Protein AF-A0A1Q7RLU7-F1 (afdb_monomer_lite)

Secondary structure (DSSP, 8-state):
--------------------------PPPPPPPPPPPPEEEEEEEEEEE-PPP--TTSPPPBBPSSSTT-B--EESS--EEEEEEEEETTEEEEEEEESSS---HHHHHHHHHHHHHH-TT---SEEEEEE---TTSB-SSSSSSPTT----HHHHHHHHHHHHHHHHHHHHT-EEEEEEEEEEE-GGG-EE-SSS-----EEEEEEEEETTSSSEEEEEEEE---S-TT-TT--EE---HHHHHHHHHHHHH-SEEEEEE---TTTEESTT---B-TTT-SBPPSSSHHHHHHHHHHHHHHHHHHHHEETTEET-SS--EEESEEEEEEEEEEEEE----HHHHHHHHTT-S--S-B-TTSPEEEEEEEEEEEETT-S-BGGGTT-----------------------------PPP--------------PPPPP----------------

pLDDT: mean 75.71, std 27.63, range [22.94, 98.94]

Foldseek 3Di:
DAQALDQDDDDPDPDDDDDDDDDDDDDPDDPDPDDDDKAFKKKAKFKDWLDDADDPPDDFFFFADPAADQTAPEAPDTWIFIWMWMATDLAIEIETETLHLDDAVVLVVVLVVLLCVVPVVQDHPYYHYHYLNARQATDPFLRRYDPPDDRDVVSSVSRSNRNSVRSNNGRVRMAQKKKWKAKDFQPLQKDQPDPPDDAPRIWMKIWIAHLVNPATQEIEIEHAEHLQQQDDPDNHRDSFLLVLLQVLCCVLGNHGYHYHHHNVPNNIYSVVRWDAQPVPRHTDDTNDSSSSNRSSNVSNVVVVCLQQDPPVDGPPHLRQDIARMWHKDKDKDKDWADPPDPVVVVCVVSVSGDDPDADPNRTGIGMHMHIWTDGPPDPDTSSCSPPPDDDDDDDDDDDDDDDDDDDDDDDDDDDDDDDDDDDDDDDDDDDDDDDDDDDDDDDDDDDDDDDDD

Radius of gyration: 28.9 Å; chains: 1; bounding box: 90×102×71 Å

Structure (mmCIF, N/CA/C/O backbone):
data_AF-A0A1Q7RLU7-F1
#
_entry.id   AF-A0A1Q7RLU7-F1
#
loop_
_atom_site.group_PDB
_atom_site.id
_atom_site.type_symbol
_atom_site.label_atom_id
_atom_site.label_alt_id
_atom_site.label_comp_id
_atom_site.label_asym_id
_atom_site.label_entity_id
_atom_site.label_seq_id
_atom_site.pdbx_PDB_ins_code
_atom_site.Cartn_x
_atom_site.Cartn_y
_atom_site.Cartn_z
_atom_site.occupancy
_atom_site.B_iso_or_equiv
_atom_site.auth_seq_id
_atom_site.auth_comp_id
_atom_site.auth_asym_id
_atom_site.auth_atom_id
_atom_site.pdbx_PDB_model_num
ATOM 1 N N . MET A 1 1 ? -2.511 9.137 -14.253 1.00 26.03 1 MET A N 1
ATOM 2 C CA . MET A 1 1 ? -3.706 8.752 -13.481 1.00 26.03 1 MET A CA 1
ATOM 3 C C . MET A 1 1 ? -3.196 8.176 -12.190 1.00 26.03 1 MET A C 1
ATOM 5 O O . MET A 1 1 ? -2.798 7.025 -12.167 1.00 26.03 1 MET A O 1
ATOM 9 N N . VAL A 1 2 ? -3.060 9.028 -11.181 1.00 25.88 2 VAL A N 1
ATOM 10 C CA . VAL A 1 2 ? -2.756 8.579 -9.823 1.00 25.88 2 VAL A CA 1
ATOM 11 C C . VAL A 1 2 ? -4.116 8.410 -9.171 1.00 25.88 2 VAL A C 1
ATOM 13 O O . VAL A 1 2 ? -4.931 9.335 -9.225 1.00 25.88 2 VAL A O 1
ATOM 16 N N . ASN A 1 3 ? -4.390 7.209 -8.673 1.00 27.64 3 ASN A N 1
ATOM 17 C CA . ASN A 1 3 ? -5.595 6.909 -7.919 1.00 27.64 3 ASN A CA 1
ATOM 18 C C . ASN A 1 3 ? -5.531 7.775 -6.653 1.00 27.64 3 ASN A C 1
ATOM 20 O O . ASN A 1 3 ? -4.780 7.483 -5.729 1.00 27.64 3 ASN A O 1
ATOM 24 N N . ARG A 1 4 ? -6.197 8.931 -6.677 1.00 29.19 4 ARG A N 1
ATOM 25 C CA . ARG A 1 4 ? -6.187 9.885 -5.570 1.00 29.19 4 ARG A CA 1
ATOM 26 C C . ARG A 1 4 ? -7.112 9.344 -4.484 1.00 29.19 4 ARG A C 1
ATOM 28 O O . ARG A 1 4 ? -8.305 9.635 -4.496 1.00 29.19 4 ARG A O 1
ATOM 35 N N . CYS A 1 5 ? -6.557 8.598 -3.534 1.00 28.41 5 CYS A N 1
ATOM 36 C CA . CYS A 1 5 ? -7.141 8.490 -2.200 1.00 28.41 5 CYS A CA 1
ATOM 37 C C . CYS A 1 5 ? -6.904 9.860 -1.521 1.00 28.41 5 CYS A C 1
ATOM 39 O O . CYS A 1 5 ? -5.956 10.052 -0.776 1.00 28.41 5 CYS A O 1
ATOM 41 N N . LEU A 1 6 ? -7.699 10.873 -1.901 1.00 30.97 6 LEU A N 1
ATOM 42 C CA . LEU A 1 6 ? -7.615 12.224 -1.343 1.00 30.97 6 LEU A CA 1
ATOM 43 C C . LEU A 1 6 ? -8.199 12.188 0.082 1.00 30.97 6 LEU A C 1
ATOM 45 O O . LEU A 1 6 ? -9.418 12.230 0.249 1.00 30.97 6 LEU A O 1
ATOM 49 N N . PHE A 1 7 ? -7.353 12.154 1.111 1.00 30.48 7 PHE A N 1
ATOM 50 C CA . PHE A 1 7 ? -7.728 12.671 2.431 1.00 30.48 7 PHE A CA 1
ATOM 51 C C . PHE A 1 7 ? -7.701 14.204 2.339 1.00 30.48 7 PHE A C 1
ATOM 53 O O . PHE A 1 7 ? -6.728 14.850 2.699 1.00 30.48 7 PHE A O 1
ATOM 60 N N . ALA A 1 8 ? -8.741 14.798 1.745 1.00 26.95 8 ALA A N 1
ATOM 61 C CA . ALA A 1 8 ? -8.844 16.248 1.612 1.00 26.95 8 ALA A CA 1
ATOM 62 C C . ALA A 1 8 ? -9.981 16.816 2.454 1.00 26.95 8 ALA A C 1
ATOM 64 O O . ALA A 1 8 ? -11.153 16.460 2.311 1.00 26.95 8 ALA A O 1
ATOM 65 N N . LEU A 1 9 ? -9.589 17.773 3.285 1.00 27.28 9 LEU A N 1
ATOM 66 C CA . LEU A 1 9 ? -10.425 18.675 4.049 1.00 27.28 9 LEU A CA 1
ATOM 67 C C . LEU A 1 9 ? -11.386 19.480 3.161 1.00 27.28 9 LEU A C 1
ATOM 69 O O . LEU A 1 9 ? -10.968 20.312 2.360 1.00 27.28 9 LEU A O 1
ATOM 73 N N . ALA A 1 10 ? -12.691 19.356 3.404 1.00 22.94 10 ALA A N 1
ATOM 74 C CA . ALA A 1 10 ? -13.658 20.364 2.973 1.00 22.94 10 ALA A CA 1
ATOM 75 C C . ALA A 1 10 ? -13.816 21.422 4.078 1.00 22.94 10 ALA A C 1
ATOM 77 O O . ALA A 1 10 ? -14.419 21.174 5.128 1.00 22.94 10 ALA A O 1
ATOM 78 N N . LEU A 1 11 ? -13.214 22.599 3.901 1.00 23.86 11 LEU A N 1
ATOM 79 C CA . LEU A 1 11 ? -13.501 23.787 4.709 1.00 23.86 11 LEU A CA 1
ATOM 80 C C . LEU A 1 11 ? -14.835 24.381 4.237 1.00 23.86 11 LEU A C 1
ATOM 82 O O . LEU A 1 11 ? -14.884 25.074 3.226 1.00 23.86 11 LEU A O 1
ATOM 86 N N . CYS A 1 12 ? -15.923 24.143 4.967 1.00 25.19 12 CYS A N 1
ATOM 87 C CA . CYS A 1 12 ? -17.091 25.020 4.888 1.00 25.19 12 CYS A CA 1
ATOM 88 C C . CYS A 1 12 ? -16.989 26.044 6.018 1.00 25.19 12 CYS A C 1
ATOM 90 O O . CYS A 1 12 ? -17.570 25.873 7.085 1.00 25.19 12 CYS A O 1
ATOM 92 N N . GLY A 1 13 ? -16.203 27.094 5.779 1.00 24.66 13 GLY A N 1
ATOM 93 C CA . GLY A 1 13 ? -16.241 28.304 6.587 1.00 24.66 13 GLY A CA 1
ATOM 94 C C . GLY A 1 13 ? -17.440 29.151 6.175 1.00 24.66 13 GLY A C 1
ATOM 95 O O . GLY A 1 13 ? -17.555 29.574 5.027 1.00 24.66 13 GLY A O 1
ATOM 96 N N . SER A 1 14 ? -18.343 29.402 7.114 1.00 31.02 14 SER A N 1
ATOM 97 C CA . SER A 1 14 ? -19.383 30.415 6.992 1.00 31.02 14 SER A CA 1
ATOM 98 C C . SER A 1 14 ? -18.755 31.807 7.113 1.00 31.02 14 SER A C 1
ATOM 100 O O . SER A 1 14 ? -18.633 32.337 8.214 1.00 31.02 14 SER A O 1
ATOM 102 N N . ALA A 1 15 ? -18.361 32.404 5.990 1.00 29.69 15 ALA A N 1
ATOM 103 C CA . ALA A 1 15 ? -18.082 33.835 5.899 1.00 29.69 15 ALA A CA 1
ATOM 104 C C . ALA A 1 15 ? -18.671 34.374 4.590 1.00 29.69 15 ALA A C 1
ATOM 106 O O . ALA A 1 15 ? -18.337 33.926 3.495 1.00 29.69 15 ALA A O 1
ATOM 107 N N . GLY A 1 16 ? -19.650 35.265 4.741 1.00 28.12 16 GLY A N 1
ATOM 108 C CA . GLY A 1 16 ? -20.553 35.691 3.685 1.00 28.12 16 GLY A CA 1
ATOM 109 C C . GLY A 1 16 ? -19.915 36.568 2.612 1.00 28.12 16 GLY A C 1
ATOM 110 O O . GLY A 1 16 ? -19.108 37.448 2.892 1.00 28.12 16 GLY A O 1
ATOM 111 N N . PHE A 1 17 ? -20.409 36.389 1.390 1.00 26.59 17 PHE A N 1
ATOM 112 C CA . PHE A 1 17 ? -20.483 37.455 0.403 1.00 26.59 17 PHE A CA 1
ATOM 113 C C . PHE A 1 17 ? -21.943 37.881 0.273 1.00 26.59 17 PHE A C 1
ATOM 115 O O . PHE A 1 17 ? -22.817 37.093 -0.086 1.00 26.59 17 PHE A O 1
ATOM 122 N N . ALA A 1 18 ? -22.199 39.141 0.615 1.00 29.23 18 ALA A N 1
ATOM 123 C CA . ALA A 1 18 ? -23.466 39.805 0.379 1.00 29.23 18 ALA A CA 1
ATOM 124 C C . ALA A 1 18 ? -23.659 40.021 -1.127 1.00 29.23 18 ALA A C 1
ATOM 126 O O . ALA A 1 18 ? -22.864 40.711 -1.763 1.00 29.23 18 ALA A O 1
ATOM 127 N N . VAL A 1 19 ? -24.749 39.487 -1.679 1.00 32.19 19 VAL A N 1
ATOM 128 C CA . VAL A 1 19 ? -25.314 39.939 -2.952 1.00 32.19 19 VAL A CA 1
ATOM 129 C C . VAL A 1 19 ? -26.815 40.152 -2.759 1.00 32.19 19 VAL A C 1
ATOM 131 O O . VAL A 1 19 ? -27.513 39.286 -2.244 1.00 32.19 19 VAL A O 1
ATOM 134 N N . GLY A 1 20 ? -27.245 41.361 -3.129 1.00 26.28 20 GLY A N 1
ATOM 135 C CA . GLY A 1 20 ? -28.596 41.854 -3.418 1.00 26.28 20 GLY A CA 1
ATOM 136 C C . GLY A 1 20 ? -29.826 41.060 -2.965 1.00 26.28 20 GLY A C 1
ATOM 137 O O . GLY A 1 20 ? -30.112 39.974 -3.453 1.00 26.28 20 GLY A O 1
ATOM 138 N N . ARG A 1 21 ? -30.644 41.721 -2.136 1.00 29.89 21 ARG A N 1
ATOM 139 C CA . ARG A 1 21 ? -32.066 41.421 -1.897 1.00 29.89 21 ARG A CA 1
ATOM 140 C C . ARG A 1 21 ? -32.841 41.174 -3.201 1.00 29.89 21 ARG A C 1
ATOM 142 O O . ARG A 1 21 ? -32.763 42.004 -4.100 1.00 29.89 21 ARG A O 1
ATOM 149 N N . CYS A 1 22 ? -33.716 40.162 -3.194 1.00 27.69 22 CYS A N 1
ATOM 150 C CA . CYS A 1 22 ? -35.162 40.330 -3.410 1.00 27.69 22 CYS A CA 1
ATOM 151 C C . CYS A 1 22 ? -35.961 39.050 -3.068 1.00 27.69 22 CYS A C 1
ATOM 153 O O . CYS A 1 22 ? -35.526 37.948 -3.373 1.00 27.69 22 CYS A O 1
ATOM 155 N N . ALA A 1 23 ? -37.156 39.269 -2.498 1.00 30.67 23 ALA A N 1
ATOM 156 C CA . ALA A 1 23 ? -38.326 38.378 -2.378 1.00 30.67 23 ALA A CA 1
ATOM 157 C C . ALA A 1 23 ? -38.401 37.297 -1.260 1.00 30.67 23 ALA A C 1
ATOM 159 O O . ALA A 1 23 ? -38.054 36.137 -1.431 1.00 30.67 23 ALA A O 1
ATOM 160 N N . THR A 1 24 ? -38.967 37.734 -0.123 1.00 35.41 24 THR A N 1
ATOM 161 C CA . THR A 1 24 ? -40.119 37.164 0.628 1.00 35.41 24 THR A CA 1
ATOM 162 C C . THR A 1 24 ? -40.255 35.651 0.897 1.00 35.41 24 THR A C 1
ATOM 164 O O . THR A 1 24 ? -40.671 34.898 0.022 1.00 35.41 24 THR A O 1
ATOM 167 N N . GLY A 1 25 ? -40.159 35.289 2.190 1.00 32.94 25 GLY A N 1
ATOM 168 C CA . GLY A 1 25 ? -40.966 34.241 2.844 1.00 32.94 25 GLY A CA 1
ATOM 169 C C . GLY A 1 25 ? -40.192 33.332 3.818 1.00 32.94 25 GLY A C 1
ATOM 170 O O . GLY A 1 25 ? -39.378 32.541 3.352 1.00 32.94 25 GLY A O 1
ATOM 171 N N . PRO A 1 26 ? -40.434 33.368 5.148 1.00 37.19 26 PRO A N 1
ATOM 172 C CA . PRO A 1 26 ? -39.899 32.365 6.061 1.00 37.19 26 PRO A CA 1
ATOM 173 C C . PRO A 1 26 ? -40.880 31.187 6.153 1.00 37.19 26 PRO A C 1
ATOM 175 O O . PRO A 1 26 ? -41.921 31.280 6.800 1.00 37.19 26 PRO A O 1
ATOM 178 N N . GLY A 1 27 ? -40.556 30.074 5.497 1.00 34.50 27 GLY A N 1
ATOM 179 C CA . GLY A 1 27 ? -41.112 28.768 5.856 1.00 34.50 27 GLY A CA 1
ATOM 180 C C . GLY A 1 27 ? -40.283 28.168 6.999 1.00 34.50 27 GLY A C 1
ATOM 181 O O . GLY A 1 27 ? -39.062 28.351 6.994 1.00 34.50 27 GLY A O 1
ATOM 182 N N . PRO A 1 28 ? -40.886 27.487 7.989 1.00 44.06 28 PRO A N 1
ATOM 183 C CA . PRO A 1 28 ? -40.129 26.848 9.057 1.00 44.06 28 PRO A CA 1
ATOM 184 C C . PRO A 1 28 ? -39.197 25.807 8.435 1.00 44.06 28 PRO A C 1
ATOM 186 O O . PRO A 1 28 ? -39.640 24.897 7.734 1.00 44.06 28 PRO A O 1
ATOM 189 N N . GLY A 1 29 ? -37.895 25.999 8.653 1.00 37.78 29 GLY A N 1
ATOM 190 C CA . GLY A 1 29 ? -36.859 25.096 8.180 1.00 37.78 29 GLY A CA 1
ATOM 191 C C . GLY A 1 29 ? -37.154 23.687 8.668 1.00 37.78 29 GLY A C 1
ATOM 192 O O . GLY A 1 29 ? -37.273 23.453 9.871 1.00 37.78 29 GLY A O 1
ATOM 193 N N . ALA A 1 30 ? -37.286 22.758 7.723 1.00 36.62 30 ALA A N 1
ATOM 194 C CA . ALA A 1 30 ? -37.231 21.345 8.037 1.00 36.62 30 ALA A CA 1
ATOM 195 C C . ALA A 1 30 ? -35.970 21.098 8.889 1.00 36.62 30 ALA A C 1
ATOM 197 O O . ALA A 1 30 ? -34.905 21.629 8.545 1.00 36.62 30 ALA A O 1
ATOM 198 N N . PRO A 1 31 ? -36.064 20.356 10.005 1.00 37.38 31 PRO A N 1
ATOM 199 C CA . PRO A 1 31 ? -34.884 20.025 10.784 1.00 37.38 31 PRO A CA 1
ATOM 200 C C . PRO A 1 31 ? -33.879 19.333 9.862 1.00 37.38 31 PRO A C 1
ATOM 202 O O . PRO A 1 31 ? -34.247 18.449 9.084 1.00 37.38 31 PRO A O 1
ATOM 205 N N . ALA A 1 32 ? -32.616 19.763 9.928 1.00 39.00 32 ALA A N 1
ATOM 206 C CA . ALA A 1 32 ? -31.524 19.040 9.292 1.00 39.00 32 ALA A CA 1
ATOM 207 C C . ALA A 1 32 ? -31.625 17.559 9.702 1.00 39.00 32 ALA A C 1
ATOM 209 O O . ALA A 1 32 ? -31.938 17.291 10.868 1.00 39.00 32 ALA A O 1
ATOM 210 N N . PRO A 1 33 ? -31.417 16.601 8.781 1.00 43.12 33 PRO A N 1
ATOM 211 C CA . PRO A 1 33 ? -31.525 15.190 9.119 1.00 43.12 33 PRO A CA 1
ATOM 212 C C . PRO A 1 33 ? -30.632 14.902 10.327 1.00 43.12 33 PRO A C 1
ATOM 214 O O . PRO A 1 33 ? -29.456 15.276 10.336 1.00 43.12 33 PRO A O 1
ATOM 217 N N . ALA A 1 34 ? -31.215 14.296 11.365 1.00 52.78 34 ALA A N 1
ATOM 218 C CA . ALA A 1 34 ? -30.478 13.894 12.552 1.00 52.78 34 ALA A CA 1
ATOM 219 C C . ALA A 1 34 ? -29.293 13.023 12.109 1.00 52.78 34 ALA A C 1
ATOM 221 O O . ALA A 1 34 ? -29.476 12.051 11.375 1.00 52.78 34 ALA A O 1
ATOM 222 N N . GLY A 1 35 ? -28.076 13.422 12.489 1.00 62.75 35 GLY A N 1
ATOM 223 C CA . GLY A 1 35 ? -26.865 12.686 12.134 1.00 62.75 35 GLY A CA 1
ATOM 224 C C . GLY A 1 35 ? -26.925 11.240 12.630 1.00 62.75 35 GLY A C 1
ATOM 225 O O . GLY A 1 35 ? -27.610 10.943 13.609 1.00 62.75 35 GLY A O 1
ATOM 226 N N . VAL A 1 36 ? -26.204 10.342 11.953 1.00 69.88 36 VAL A N 1
ATOM 227 C CA . VAL A 1 36 ? -26.074 8.937 12.371 1.00 69.88 36 VAL A CA 1
ATOM 228 C C . VAL A 1 36 ? -25.611 8.897 13.835 1.00 69.88 36 VAL A C 1
ATOM 230 O O . VAL A 1 36 ? -24.627 9.564 14.162 1.00 69.88 36 VAL A O 1
ATOM 233 N N . PRO A 1 37 ? -26.300 8.168 14.732 1.00 79.31 37 PRO A N 1
ATOM 234 C CA . PRO A 1 37 ? -25.895 8.101 16.126 1.00 79.31 37 PRO A CA 1
ATOM 235 C C . PRO A 1 37 ? -24.539 7.385 16.249 1.00 79.31 37 PRO A C 1
ATOM 237 O O . PRO A 1 37 ? -24.305 6.402 15.539 1.00 79.31 37 PRO A O 1
ATOM 240 N N . PRO A 1 38 ? -23.646 7.842 17.141 1.00 84.38 38 PRO A N 1
ATOM 241 C CA . PRO A 1 38 ? -22.407 7.138 17.433 1.00 84.38 38 PRO A CA 1
ATOM 242 C C . PRO A 1 38 ? -22.659 5.716 17.942 1.00 84.38 38 PRO A C 1
ATOM 244 O O . PRO A 1 38 ? -23.604 5.474 18.692 1.00 84.38 38 PRO A O 1
ATOM 247 N N . ALA A 1 39 ? -21.786 4.786 17.569 1.00 91.19 39 ALA A N 1
ATOM 248 C CA . ALA A 1 39 ? -21.793 3.411 18.055 1.00 91.19 39 ALA A CA 1
ATOM 249 C C . ALA A 1 39 ? -20.353 2.909 18.260 1.00 91.19 39 ALA A C 1
ATOM 251 O O . ALA A 1 39 ? -19.419 3.519 17.727 1.00 91.19 39 ALA A O 1
ATOM 252 N N . PRO A 1 40 ? -20.148 1.819 19.026 1.00 93.75 40 PRO A N 1
ATOM 253 C CA . PRO A 1 40 ? -18.826 1.233 19.207 1.00 93.75 40 PRO A CA 1
ATOM 254 C C . PRO A 1 40 ? -18.178 0.875 17.870 1.00 93.75 40 PRO A C 1
ATOM 256 O O . PRO A 1 40 ? -18.821 0.281 16.997 1.00 93.75 40 PRO A O 1
ATOM 259 N N . PHE A 1 41 ? -16.899 1.209 17.724 1.00 95.38 41 PHE A N 1
ATOM 260 C CA . PHE A 1 41 ? -16.134 0.820 16.555 1.00 95.38 41 PHE A CA 1
ATOM 261 C C . PHE A 1 41 ? -15.837 -0.675 16.578 1.00 95.38 41 PHE A C 1
ATOM 263 O O . PHE A 1 41 ? -15.582 -1.285 17.620 1.00 95.38 41 PHE A O 1
ATOM 270 N N . PHE A 1 42 ? -15.797 -1.256 15.388 1.00 97.25 42 PHE A N 1
ATOM 271 C CA . PHE A 1 42 ? -15.225 -2.566 15.154 1.00 97.25 42 PHE A CA 1
ATOM 272 C C . PHE A 1 42 ? -14.198 -2.497 14.035 1.00 97.25 42 PHE A C 1
ATOM 274 O O . PHE A 1 42 ? -14.308 -1.683 13.114 1.00 97.25 42 PHE A O 1
ATOM 281 N N . ALA A 1 43 ? -13.221 -3.392 14.097 1.00 98.44 43 ALA A N 1
ATOM 282 C CA . ALA A 1 43 ? -12.214 -3.507 13.066 1.00 98.44 43 ALA A CA 1
ATOM 283 C C . ALA A 1 43 ? -11.706 -4.932 12.906 1.00 98.44 43 ALA A C 1
ATOM 285 O O . ALA A 1 43 ? -11.660 -5.700 13.868 1.00 98.44 43 ALA A O 1
ATOM 286 N N . GLY A 1 44 ? -11.290 -5.268 11.694 1.00 98.75 44 GLY A N 1
ATOM 287 C CA . GLY A 1 44 ? -10.550 -6.484 11.389 1.00 98.75 44 GLY A CA 1
ATOM 288 C C . GLY A 1 44 ? -9.619 -6.238 10.211 1.00 98.75 44 GLY A C 1
ATOM 289 O O . GLY A 1 44 ? -9.879 -5.365 9.385 1.00 98.75 44 GLY A O 1
ATOM 290 N N . ALA A 1 45 ? -8.519 -6.981 10.150 1.00 98.94 45 ALA A N 1
ATOM 291 C CA . ALA A 1 45 ? -7.531 -6.837 9.092 1.00 98.94 45 ALA A CA 1
ATOM 292 C C . ALA A 1 45 ? -6.995 -8.194 8.637 1.00 98.94 45 ALA A C 1
ATOM 294 O O . ALA A 1 45 ? -6.969 -9.163 9.405 1.00 98.94 45 ALA A O 1
ATOM 295 N N . ALA A 1 46 ? -6.586 -8.259 7.375 1.00 98.88 46 ALA A N 1
ATOM 296 C CA . ALA A 1 46 ? -5.990 -9.437 6.764 1.00 98.88 46 ALA A CA 1
ATOM 297 C C . ALA A 1 46 ? -5.081 -9.046 5.596 1.00 98.88 46 ALA A C 1
ATOM 299 O O . ALA A 1 46 ? -5.194 -7.960 5.027 1.00 98.88 46 ALA A O 1
ATOM 300 N N . SER A 1 47 ? -4.193 -9.960 5.227 1.00 98.75 47 SER A N 1
ATOM 301 C CA . SER A 1 47 ? -3.321 -9.841 4.067 1.00 98.75 47 SER A CA 1
ATOM 302 C C . SER A 1 47 ? -3.353 -11.133 3.256 1.00 98.75 47 SER A C 1
ATOM 304 O O . SER A 1 47 ? -3.502 -12.225 3.808 1.00 98.75 47 SER A O 1
ATOM 306 N N . VAL A 1 48 ? -3.234 -10.998 1.938 1.00 98.88 48 VAL A N 1
ATOM 307 C CA . VAL A 1 48 ? -3.135 -12.105 0.983 1.00 98.88 48 VAL A CA 1
ATOM 308 C C . VAL A 1 48 ? -2.007 -11.780 0.010 1.00 98.88 48 VAL A C 1
ATOM 310 O O . VAL A 1 48 ? -1.942 -10.665 -0.506 1.00 98.88 48 VAL A O 1
ATOM 313 N N . ALA A 1 49 ? -1.102 -12.729 -0.221 1.00 98.62 49 ALA A N 1
ATOM 314 C CA . ALA A 1 49 ? -0.001 -12.541 -1.159 1.00 98.62 49 ALA A CA 1
ATOM 315 C C . ALA A 1 49 ? -0.521 -12.424 -2.601 1.00 98.62 49 ALA A C 1
ATOM 317 O O . ALA A 1 49 ? -1.424 -13.150 -3.020 1.00 98.62 49 ALA A O 1
ATOM 318 N N . ILE A 1 50 ? 0.079 -11.513 -3.360 1.00 98.75 50 ILE A N 1
ATOM 319 C CA . ILE A 1 50 ? -0.163 -11.295 -4.789 1.00 98.75 50 ILE A CA 1
ATOM 320 C C . ILE A 1 50 ? 1.135 -11.377 -5.599 1.00 98.75 50 ILE A C 1
ATOM 322 O O . ILE A 1 50 ? 1.147 -10.986 -6.762 1.00 98.75 50 ILE A O 1
ATOM 326 N N . THR A 1 51 ? 2.233 -11.865 -5.022 1.00 98.69 51 THR A N 1
ATOM 327 C CA . THR A 1 51 ? 3.499 -12.075 -5.734 1.00 98.69 51 THR A CA 1
ATOM 328 C C . THR A 1 51 ? 3.301 -13.059 -6.893 1.00 98.69 51 THR A C 1
ATOM 330 O O . THR A 1 51 ? 2.797 -14.166 -6.677 1.00 98.69 51 THR A O 1
ATOM 333 N N . PRO A 1 52 ? 3.653 -12.705 -8.141 1.00 97.19 52 PRO A N 1
ATOM 334 C CA . PRO A 1 52 ? 3.670 -13.678 -9.222 1.00 97.19 52 PRO A CA 1
ATOM 335 C C . PRO A 1 52 ? 4.910 -14.572 -9.118 1.00 97.19 52 PRO A C 1
ATOM 337 O O . PRO A 1 52 ? 5.961 -14.172 -8.622 1.00 97.19 52 PRO A O 1
ATOM 340 N N . GLU A 1 53 ? 4.811 -15.775 -9.664 1.00 94.94 53 GLU A N 1
ATOM 341 C CA . GLU A 1 53 ? 5.961 -16.661 -9.795 1.00 94.94 53 GLU A CA 1
ATOM 342 C C . GLU A 1 53 ? 6.805 -16.252 -11.011 1.00 94.94 53 GLU A C 1
ATOM 344 O O . GLU A 1 53 ? 6.313 -16.247 -12.141 1.00 94.94 53 GLU A O 1
ATOM 349 N N . VAL A 1 54 ? 8.080 -15.920 -10.788 1.00 94.75 54 VAL A N 1
ATOM 350 C CA . VAL A 1 54 ? 9.034 -15.621 -11.866 1.00 94.75 54 VAL A CA 1
ATOM 351 C C . VAL A 1 54 ? 9.713 -16.920 -12.294 1.00 94.75 54 VAL A C 1
ATOM 353 O O . VAL A 1 54 ? 10.499 -17.492 -11.541 1.00 94.75 54 VAL A O 1
ATOM 356 N N . ARG A 1 55 ? 9.406 -17.395 -13.505 1.00 91.56 55 ARG A N 1
ATOM 357 C CA . ARG A 1 55 ? 9.957 -18.641 -14.060 1.00 91.56 55 ARG A CA 1
ATOM 358 C C . ARG A 1 55 ? 10.944 -18.357 -15.195 1.00 91.56 55 ARG A C 1
ATOM 360 O O . ARG A 1 55 ? 10.598 -17.567 -16.073 1.00 91.56 55 ARG A O 1
ATOM 367 N N . PRO A 1 56 ? 12.114 -19.026 -15.250 1.00 85.50 56 PRO A N 1
ATOM 368 C CA . PRO A 1 56 ? 13.072 -18.863 -16.349 1.00 85.50 56 PRO A CA 1
ATOM 369 C C . PRO A 1 56 ? 12.511 -19.198 -17.741 1.00 85.50 56 PRO A C 1
ATOM 371 O O . PRO A 1 56 ? 12.955 -18.629 -18.733 1.00 85.50 56 PRO A O 1
ATOM 374 N N . ASP A 1 57 ? 11.549 -20.120 -17.814 1.00 89.38 57 ASP A N 1
ATOM 375 C CA . ASP A 1 57 ? 10.864 -20.574 -19.030 1.00 89.38 57 ASP A CA 1
ATOM 376 C C . ASP A 1 57 ? 9.443 -19.995 -19.184 1.00 89.38 57 ASP A C 1
ATOM 378 O O . ASP A 1 57 ? 8.729 -20.325 -20.133 1.00 89.38 57 ASP A O 1
ATOM 382 N N . GLY A 1 58 ? 9.022 -19.129 -18.257 1.00 88.06 58 GLY A N 1
ATOM 383 C CA . GLY A 1 58 ? 7.712 -18.489 -18.269 1.00 88.06 58 GLY A CA 1
ATOM 384 C C . GLY A 1 58 ? 7.632 -17.279 -19.200 1.00 88.06 58 GLY A C 1
ATOM 385 O O . GLY A 1 58 ? 8.632 -16.763 -19.700 1.00 88.06 58 GLY A O 1
ATOM 386 N N . SER A 1 59 ? 6.411 -16.781 -19.412 1.00 90.31 59 SER A N 1
ATOM 387 C CA . SER A 1 59 ? 6.228 -15.475 -20.051 1.00 90.31 59 SER A CA 1
ATOM 388 C C . SER A 1 59 ? 6.865 -14.372 -19.194 1.00 90.31 59 SER A C 1
ATOM 390 O O . SER A 1 59 ? 6.696 -14.396 -17.972 1.00 90.31 59 SER A O 1
ATOM 392 N N . PRO A 1 60 ? 7.568 -13.396 -19.801 1.00 93.69 60 PRO A N 1
ATOM 393 C CA . PRO A 1 60 ? 8.165 -12.299 -19.054 1.00 93.69 60 PRO A CA 1
ATOM 394 C C . PRO A 1 60 ? 7.121 -11.534 -18.242 1.00 93.69 60 PRO A C 1
ATOM 396 O O . PRO A 1 60 ? 6.070 -11.158 -18.762 1.00 93.69 60 PRO A O 1
ATOM 399 N N . ILE A 1 61 ? 7.447 -11.256 -16.982 1.00 97.06 61 ILE A N 1
ATOM 400 C CA . ILE A 1 61 ? 6.689 -10.328 -16.147 1.00 97.06 61 ILE A CA 1
ATOM 401 C C . ILE A 1 61 ? 7.340 -8.958 -16.301 1.00 97.06 61 ILE A C 1
ATOM 403 O O . ILE A 1 61 ? 8.511 -8.785 -15.970 1.00 97.06 61 ILE A O 1
ATOM 407 N N . TRP A 1 62 ? 6.601 -7.987 -16.823 1.00 97.00 62 TRP A N 1
ATOM 408 C CA . TRP A 1 62 ? 7.101 -6.625 -16.999 1.00 97.00 62 TRP A CA 1
ATOM 409 C C . TRP A 1 62 ? 6.852 -5.811 -15.735 1.00 97.00 62 TRP A C 1
ATOM 411 O O . TRP A 1 62 ? 5.738 -5.810 -15.222 1.00 97.00 62 TRP A O 1
ATOM 421 N N . LEU A 1 63 ? 7.874 -5.125 -15.233 1.00 98.19 63 LEU A N 1
ATOM 422 C CA . LEU A 1 63 ? 7.768 -4.212 -14.103 1.00 98.19 63 LEU A CA 1
ATOM 423 C C . LEU A 1 63 ? 7.159 -2.884 -14.555 1.00 98.19 63 LEU A C 1
ATOM 425 O O . LEU A 1 63 ? 7.528 -2.332 -15.597 1.00 98.19 63 LEU A O 1
ATOM 429 N N . ALA A 1 64 ? 6.255 -2.352 -13.742 1.00 96.19 64 ALA A N 1
ATOM 430 C CA . ALA A 1 64 ? 5.694 -1.026 -13.930 1.00 96.19 64 ALA A CA 1
ATOM 431 C C . ALA A 1 64 ? 6.652 0.081 -13.468 1.00 96.19 64 ALA A C 1
ATOM 433 O O . ALA A 1 64 ? 7.569 -0.135 -12.680 1.00 96.19 64 ALA A O 1
ATOM 434 N N . GLY A 1 65 ? 6.422 1.302 -13.944 1.00 93.94 65 GLY A N 1
ATOM 435 C CA . GLY A 1 65 ? 7.248 2.458 -13.604 1.00 93.94 65 GLY A CA 1
ATOM 436 C C . GLY A 1 65 ? 8.570 2.514 -14.376 1.00 93.94 65 GLY A C 1
ATOM 437 O O . GLY A 1 65 ? 8.958 1.598 -15.099 1.00 93.94 65 GLY A O 1
ATOM 438 N N . PHE A 1 66 ? 9.262 3.648 -14.270 1.00 93.31 66 PHE A N 1
ATOM 439 C CA . PHE A 1 66 ? 10.575 3.930 -14.874 1.00 93.31 66 PHE A CA 1
ATOM 440 C C . PHE A 1 66 ? 10.772 3.679 -16.379 1.00 93.31 66 PHE A C 1
ATOM 442 O O . PHE A 1 66 ? 11.874 3.912 -16.861 1.00 93.31 66 PHE A O 1
ATOM 449 N N . GLY A 1 67 ? 9.755 3.297 -17.150 1.00 90.31 67 GLY A N 1
ATOM 450 C CA . GLY A 1 67 ? 9.822 3.109 -18.606 1.00 90.31 67 GLY A CA 1
ATOM 451 C C . GLY A 1 67 ? 9.606 1.658 -19.039 1.00 90.31 67 GLY A C 1
ATOM 452 O O . GLY A 1 67 ? 9.590 0.755 -18.213 1.00 90.31 67 GLY A O 1
ATOM 453 N N . GLN A 1 68 ? 9.385 1.448 -20.337 1.00 91.50 68 GLN A N 1
ATOM 454 C CA . GLN A 1 68 ? 8.952 0.146 -20.851 1.00 91.50 68 GLN A CA 1
ATOM 455 C C . GLN A 1 68 ? 10.073 -0.904 -20.871 1.00 91.50 68 GLN A C 1
ATOM 457 O O . GLN A 1 68 ? 11.252 -0.556 -20.980 1.00 91.50 68 GLN A O 1
ATOM 462 N N . GLY A 1 69 ? 9.689 -2.184 -20.842 1.00 93.44 69 GLY A N 1
ATOM 463 C CA . GLY A 1 69 ? 10.587 -3.313 -21.123 1.00 93.44 69 GLY A CA 1
ATOM 464 C C . GLY A 1 69 ? 11.518 -3.720 -19.990 1.00 93.44 69 GLY A C 1
ATOM 465 O O . GLY A 1 69 ? 12.517 -4.394 -20.229 1.00 93.44 69 GLY A O 1
ATOM 466 N N . ARG A 1 70 ? 11.194 -3.342 -18.753 1.00 96.81 70 ARG A N 1
ATOM 467 C CA . ARG A 1 70 ? 11.883 -3.842 -17.560 1.00 96.81 70 ARG A CA 1
ATOM 468 C C . ARG A 1 70 ? 11.328 -5.223 -17.214 1.00 96.81 70 ARG A C 1
ATOM 470 O O . ARG A 1 70 ? 10.254 -5.308 -16.634 1.00 96.81 70 ARG A O 1
ATOM 477 N N . ALA A 1 71 ? 12.003 -6.296 -17.617 1.00 96.88 71 ALA A N 1
ATOM 478 C CA . ALA A 1 71 ? 11.594 -7.656 -17.260 1.00 96.88 71 ALA A CA 1
ATOM 479 C C . ALA A 1 71 ? 12.036 -8.000 -15.832 1.00 96.88 71 ALA A C 1
ATOM 481 O O . ALA A 1 71 ? 13.180 -7.733 -15.455 1.00 96.88 71 ALA A O 1
ATOM 482 N N . ALA A 1 72 ? 11.146 -8.619 -15.061 1.00 97.81 72 ALA A N 1
ATOM 483 C CA . ALA A 1 72 ? 11.472 -9.166 -13.757 1.00 97.81 72 ALA A CA 1
ATOM 484 C C . ALA A 1 72 ? 12.420 -10.368 -13.908 1.00 97.81 72 ALA A C 1
ATOM 486 O O . ALA A 1 72 ? 12.135 -11.297 -14.662 1.00 97.81 72 ALA A O 1
ATOM 487 N N . SER A 1 73 ? 13.533 -10.358 -13.179 1.00 97.31 73 SER A N 1
ATOM 488 C CA . SER A 1 73 ? 14.509 -11.453 -13.115 1.00 97.31 73 SER A CA 1
ATOM 489 C C . SER A 1 73 ? 14.332 -12.339 -11.877 1.00 97.31 73 SER A C 1
ATOM 491 O O . SER A 1 73 ? 14.905 -13.423 -11.808 1.00 97.31 73 SER A O 1
ATOM 493 N N . GLY A 1 74 ? 13.518 -11.901 -10.914 1.00 98.00 74 GLY A N 1
ATOM 494 C CA . GLY A 1 74 ? 13.226 -12.621 -9.680 1.00 98.00 74 GLY A CA 1
ATOM 495 C C . GLY A 1 74 ? 12.340 -11.811 -8.737 1.00 98.00 74 GLY A C 1
ATOM 496 O O . GLY A 1 74 ? 11.791 -10.776 -9.119 1.00 98.00 74 GLY A O 1
ATOM 497 N N . VAL A 1 75 ? 12.224 -12.285 -7.499 1.00 98.62 75 VAL A N 1
ATOM 498 C CA . VAL A 1 75 ? 11.480 -11.647 -6.405 1.00 98.62 75 VAL A CA 1
ATOM 499 C C . VAL A 1 75 ? 12.465 -11.350 -5.277 1.00 98.62 75 VAL A C 1
ATOM 501 O O . VAL A 1 75 ? 13.237 -12.230 -4.901 1.00 98.62 75 VAL A O 1
ATOM 504 N N . HIS A 1 76 ? 12.461 -10.119 -4.770 1.00 98.62 76 HIS A N 1
ATOM 505 C CA . HIS A 1 76 ? 13.207 -9.737 -3.571 1.00 98.62 76 HIS A CA 1
ATOM 506 C C . HIS A 1 76 ? 12.345 -9.910 -2.313 1.00 98.62 76 HIS A C 1
ATOM 508 O O . HIS A 1 76 ? 12.769 -10.559 -1.361 1.00 98.62 76 HIS A O 1
ATOM 514 N N . ASP A 1 77 ? 11.125 -9.373 -2.340 1.00 98.50 77 ASP A N 1
ATOM 515 C CA . ASP A 1 77 ? 10.131 -9.468 -1.271 1.00 98.50 77 ASP A CA 1
ATOM 516 C C . ASP A 1 77 ? 8.724 -9.657 -1.851 1.00 98.50 77 ASP A C 1
ATOM 518 O O . ASP A 1 77 ? 8.470 -9.386 -3.030 1.00 98.50 77 ASP A O 1
ATOM 522 N N . ASP A 1 78 ? 7.828 -10.191 -1.021 1.00 98.44 78 ASP A N 1
ATOM 523 C CA . ASP A 1 78 ? 6.463 -10.497 -1.426 1.00 98.44 78 ASP A CA 1
ATOM 524 C C . ASP A 1 78 ? 5.606 -9.237 -1.591 1.00 98.44 78 ASP A C 1
ATOM 526 O O . ASP A 1 78 ? 5.664 -8.285 -0.813 1.00 98.44 78 ASP A O 1
ATOM 530 N N . LEU A 1 79 ? 4.722 -9.284 -2.583 1.00 98.88 79 LEU A N 1
ATOM 531 C CA . LEU A 1 79 ? 3.677 -8.298 -2.804 1.00 98.88 79 LEU A CA 1
ATOM 532 C C . LEU A 1 79 ? 2.388 -8.760 -2.130 1.00 98.88 79 LEU A C 1
ATOM 534 O O . LEU A 1 79 ? 2.042 -9.942 -2.184 1.00 98.88 79 LEU A O 1
ATOM 538 N N . PHE A 1 80 ? 1.614 -7.831 -1.573 1.00 98.88 80 PHE A N 1
ATOM 539 C CA . PHE A 1 80 ? 0.375 -8.149 -0.868 1.00 98.88 80 PHE A CA 1
ATOM 540 C C . PHE A 1 80 ? -0.825 -7.322 -1.335 1.00 98.88 80 PHE A C 1
ATOM 542 O O . PHE A 1 80 ? -0.717 -6.154 -1.707 1.00 98.88 80 PHE A O 1
ATOM 549 N N . ALA A 1 81 ? -2.001 -7.939 -1.229 1.00 98.88 81 ALA A N 1
ATOM 550 C CA . ALA A 1 81 ? -3.257 -7.250 -0.993 1.00 98.88 81 ALA A CA 1
ATOM 551 C C . ALA A 1 81 ? -3.505 -7.223 0.520 1.00 98.88 81 ALA A C 1
ATOM 553 O O . ALA A 1 81 ? -3.680 -8.273 1.143 1.00 98.88 81 ALA A O 1
ATOM 554 N N . ARG A 1 82 ? -3.501 -6.036 1.129 1.00 98.88 82 ARG A N 1
ATOM 555 C CA . ARG A 1 82 ? -3.729 -5.851 2.570 1.00 98.88 82 ARG A CA 1
ATOM 556 C C . ARG A 1 82 ? -5.021 -5.081 2.788 1.00 98.88 82 ARG A C 1
ATOM 558 O O . ARG A 1 82 ? -5.203 -4.021 2.198 1.00 98.88 82 ARG A O 1
ATOM 565 N N . ALA A 1 83 ? -5.913 -5.612 3.615 1.00 98.88 83 ALA A N 1
ATOM 566 C CA . ALA A 1 83 ? -7.232 -5.045 3.850 1.00 98.88 83 ALA A CA 1
ATOM 567 C C . ALA A 1 83 ? -7.458 -4.728 5.330 1.00 98.88 83 ALA A C 1
ATOM 569 O O . ALA A 1 83 ? -7.145 -5.537 6.204 1.00 98.88 83 ALA A O 1
ATOM 570 N N . LEU A 1 84 ? -8.072 -3.576 5.586 1.00 98.88 84 LEU A N 1
ATOM 571 C CA . LEU A 1 84 ? -8.613 -3.163 6.877 1.00 98.88 84 LEU A CA 1
ATOM 572 C C . LEU A 1 84 ? -10.104 -2.871 6.710 1.00 98.88 84 LEU A C 1
ATOM 574 O O . LEU A 1 84 ? -10.488 -2.007 5.927 1.00 98.88 84 LEU A O 1
ATOM 578 N N . VAL A 1 85 ? -10.940 -3.579 7.463 1.00 98.81 85 VAL A N 1
ATOM 579 C CA . VAL A 1 85 ? -12.367 -3.284 7.609 1.00 98.81 85 VAL A CA 1
ATOM 580 C C . VAL A 1 85 ? -12.558 -2.488 8.891 1.00 98.81 85 VAL A C 1
ATOM 582 O O . VAL A 1 85 ? -12.148 -2.943 9.955 1.00 98.81 85 VAL A O 1
ATOM 585 N N . LEU A 1 86 ? -13.219 -1.339 8.792 1.00 97.75 86 LEU A N 1
ATOM 586 C CA . LEU A 1 86 ? -13.637 -0.490 9.907 1.00 97.75 86 LEU A CA 1
ATOM 587 C C . LEU A 1 86 ? -15.151 -0.322 9.863 1.00 97.75 86 LEU A C 1
ATOM 589 O O . LEU A 1 86 ? -15.735 -0.204 8.786 1.00 97.75 86 LEU A O 1
ATOM 593 N N . GLY A 1 87 ? -15.804 -0.265 11.014 1.00 95.69 87 GLY A N 1
ATOM 594 C CA . GLY A 1 87 ? -17.227 0.046 11.065 1.00 95.69 87 GLY A CA 1
ATOM 595 C C . GLY A 1 87 ? -17.689 0.580 12.405 1.00 95.69 87 GLY A C 1
ATOM 596 O O . GLY A 1 87 ? -16.980 0.494 13.404 1.00 95.69 87 GLY A O 1
ATOM 597 N N . SER A 1 88 ? -18.882 1.160 12.387 1.00 94.44 88 SER A N 1
ATOM 598 C CA . SER A 1 88 ? -19.614 1.647 13.549 1.00 94.44 88 SER A CA 1
ATOM 599 C C . SER A 1 88 ? -21.110 1.459 13.303 1.00 94.44 88 SER A C 1
ATOM 601 O O . SER A 1 88 ? -21.658 1.923 12.294 1.00 94.44 88 SER A O 1
ATOM 603 N N . GLY A 1 89 ? -21.774 0.735 14.206 1.00 89.38 89 GLY A N 1
ATOM 604 C CA . GLY A 1 89 ? -23.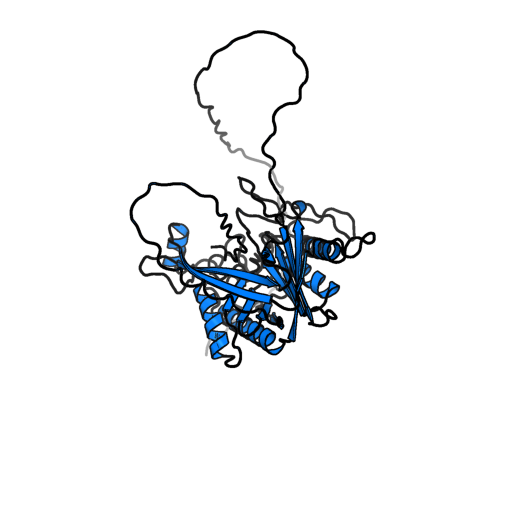180 0.364 14.047 1.00 89.38 89 GLY A CA 1
ATOM 605 C C . GLY A 1 89 ? -23.402 -0.427 12.754 1.00 89.38 89 GLY A C 1
ATOM 606 O O . GLY A 1 89 ? -22.795 -1.474 12.549 1.00 89.38 89 GLY A O 1
ATOM 607 N N . THR A 1 90 ? -24.263 0.077 11.869 1.00 88.31 90 THR A N 1
ATOM 608 C CA . THR A 1 90 ? -24.562 -0.544 10.565 1.00 88.31 90 THR A CA 1
ATOM 609 C C . THR A 1 90 ? -23.657 -0.067 9.425 1.00 88.31 90 THR A C 1
ATOM 611 O O . THR A 1 90 ? -23.790 -0.552 8.304 1.00 88.31 90 THR A O 1
ATOM 614 N N . HIS A 1 91 ? -22.759 0.890 9.672 1.00 92.25 91 HIS A N 1
ATOM 615 C CA . HIS A 1 91 ? -21.896 1.474 8.645 1.00 92.25 91 HIS A CA 1
ATOM 616 C C . HIS A 1 91 ? -20.515 0.831 8.689 1.00 92.25 91 HIS A C 1
ATOM 618 O O . HIS A 1 91 ? -19.937 0.651 9.760 1.00 92.25 91 HIS A O 1
ATOM 624 N N . SER A 1 92 ? -19.969 0.493 7.523 1.00 95.62 92 SER A N 1
ATOM 625 C CA . SER A 1 92 ? -18.632 -0.084 7.417 1.00 95.62 92 SER A CA 1
ATOM 626 C C . SER A 1 92 ? -17.947 0.279 6.107 1.00 95.62 92 SER A C 1
ATOM 628 O O . SER A 1 92 ? -18.592 0.476 5.074 1.00 95.62 92 SER A O 1
ATOM 630 N N . VAL A 1 93 ? -16.623 0.341 6.164 1.00 97.69 93 VAL A N 1
ATOM 631 C CA . VAL A 1 93 ? -15.731 0.582 5.036 1.00 97.69 93 VAL A CA 1
ATOM 632 C C . VAL A 1 93 ? -14.607 -0.451 5.054 1.00 97.69 93 VAL A C 1
ATOM 634 O O . VAL A 1 93 ? -14.121 -0.824 6.120 1.00 97.69 93 VAL A O 1
ATOM 637 N N . ALA A 1 94 ? -14.188 -0.912 3.882 1.00 98.56 94 ALA A N 1
ATOM 638 C CA . ALA A 1 94 ? -12.941 -1.641 3.699 1.00 98.56 94 ALA A CA 1
ATOM 639 C C . ALA A 1 94 ? -11.948 -0.755 2.949 1.00 98.56 94 ALA A C 1
ATOM 641 O O . ALA A 1 94 ? -12.302 -0.154 1.937 1.00 98.56 94 ALA A O 1
ATOM 642 N N . ILE A 1 95 ? -10.711 -0.701 3.426 1.00 98.69 95 ILE A N 1
ATOM 643 C CA . ILE A 1 95 ? -9.578 -0.081 2.743 1.00 98.69 95 ILE A CA 1
ATOM 644 C C . ILE A 1 95 ? -8.652 -1.212 2.317 1.00 98.69 95 ILE A C 1
ATOM 646 O O . ILE A 1 95 ? -8.201 -1.980 3.164 1.00 98.69 95 ILE A O 1
ATOM 650 N N . VAL A 1 96 ? -8.384 -1.318 1.019 1.00 98.75 96 VAL A N 1
ATOM 651 C CA . VAL A 1 96 ? -7.472 -2.304 0.437 1.00 98.75 96 VAL A CA 1
ATOM 652 C C . VAL A 1 96 ? -6.270 -1.578 -0.151 1.00 98.75 96 VAL A C 1
ATOM 654 O O . VAL A 1 96 ? -6.440 -0.712 -1.006 1.00 98.75 96 VAL A O 1
ATOM 657 N N . ALA A 1 97 ? -5.068 -1.949 0.276 1.00 98.75 97 ALA A N 1
ATOM 658 C CA . ALA A 1 97 ? -3.814 -1.531 -0.335 1.00 98.75 97 ALA A CA 1
ATOM 659 C C . ALA A 1 97 ? -3.232 -2.689 -1.148 1.00 98.75 97 ALA A C 1
ATOM 661 O O . ALA A 1 97 ? -3.115 -3.808 -0.643 1.00 98.75 97 ALA A O 1
ATOM 662 N N . LEU A 1 98 ? -2.884 -2.416 -2.402 1.00 98.88 98 LEU A N 1
ATOM 663 C CA . LEU A 1 98 ? -2.239 -3.370 -3.300 1.00 98.88 98 LEU A CA 1
ATOM 664 C C . LEU A 1 98 ? -0.806 -2.926 -3.584 1.00 98.88 98 LEU A C 1
ATOM 666 O O . LEU A 1 98 ? -0.599 -1.779 -3.990 1.00 98.88 98 LEU A O 1
ATOM 670 N N . ASP A 1 99 ? 0.158 -3.835 -3.454 1.00 98.81 99 ASP A N 1
ATOM 671 C CA . ASP A 1 99 ? 1.556 -3.574 -3.818 1.00 98.81 99 ASP A CA 1
ATOM 672 C C . ASP A 1 99 ? 1.741 -3.596 -5.345 1.00 98.81 99 ASP A C 1
ATOM 674 O O . ASP A 1 99 ? 2.308 -4.516 -5.929 1.00 98.81 99 ASP A O 1
ATOM 678 N N . LEU A 1 100 ? 1.184 -2.584 -6.007 1.00 98.50 100 LEU A N 1
ATOM 679 C CA . LEU A 1 100 ? 1.152 -2.404 -7.455 1.00 98.50 100 LEU A CA 1
ATOM 680 C C . LEU A 1 100 ? 1.310 -0.923 -7.800 1.00 98.50 100 LEU A C 1
ATOM 682 O O . LEU A 1 100 ? 1.091 -0.043 -6.967 1.00 98.50 100 LEU A O 1
ATOM 686 N N . ILE A 1 101 ? 1.608 -0.637 -9.065 1.00 96.56 101 ILE A N 1
ATOM 687 C CA . ILE A 1 101 ? 1.668 0.739 -9.568 1.00 96.56 101 ILE A CA 1
ATOM 688 C C . ILE A 1 101 ? 0.299 1.437 -9.522 1.00 96.56 101 ILE A C 1
ATOM 690 O O . ILE A 1 101 ? 0.203 2.645 -9.375 1.00 96.56 101 ILE A O 1
ATOM 694 N N . GLY A 1 102 ? -0.801 0.707 -9.673 1.00 94.00 102 GLY A N 1
ATOM 695 C CA . GLY A 1 102 ? -2.127 1.301 -9.793 1.00 94.00 102 GLY A CA 1
ATOM 696 C C . GLY A 1 102 ? -3.092 0.390 -10.528 1.00 94.00 102 GLY A C 1
ATOM 697 O O . GLY A 1 102 ? -2.685 -0.586 -11.153 1.00 94.00 102 GLY A O 1
ATOM 698 N N . LEU A 1 103 ? -4.372 0.747 -10.484 1.00 92.12 103 LEU A N 1
ATOM 699 C CA . LEU A 1 103 ? -5.446 0.080 -11.211 1.00 92.12 103 LEU A CA 1
ATOM 700 C C . LEU A 1 103 ? -6.339 1.112 -11.895 1.00 92.12 103 LEU A C 1
ATOM 702 O O . LEU A 1 103 ? -6.480 2.242 -11.420 1.00 92.12 103 LEU A O 1
ATOM 706 N N . PHE A 1 104 ? -6.973 0.706 -12.993 1.00 90.06 104 PHE A N 1
ATOM 707 C CA . PHE A 1 104 ? -8.104 1.445 -13.541 1.00 90.06 104 PHE A CA 1
ATOM 708 C C . PHE A 1 104 ? -9.364 1.217 -12.703 1.00 90.06 104 PHE A C 1
ATOM 710 O O . PHE A 1 104 ? -9.505 0.211 -12.003 1.00 90.06 104 PHE A O 1
ATOM 717 N N . HIS A 1 105 ? -10.296 2.165 -12.792 1.00 91.06 105 HIS A N 1
ATOM 718 C CA . HIS A 1 105 ? -11.527 2.140 -12.007 1.00 91.06 105 HIS A CA 1
ATOM 719 C C . HIS A 1 105 ? -12.379 0.886 -12.263 1.00 91.06 105 HIS A C 1
ATOM 721 O O . HIS A 1 105 ? -12.981 0.362 -11.331 1.00 91.06 105 HIS A O 1
ATOM 727 N N . ASP A 1 106 ? -12.390 0.344 -13.483 1.00 89.94 106 ASP A N 1
ATOM 728 C CA . ASP A 1 106 ? -13.155 -0.867 -13.789 1.00 89.94 106 ASP A CA 1
ATOM 729 C C . ASP A 1 106 ? -12.618 -2.109 -13.062 1.00 89.94 106 ASP A C 1
ATOM 731 O O . ASP A 1 106 ? -13.406 -2.953 -12.637 1.00 89.94 106 ASP A O 1
ATOM 735 N N . GLU A 1 107 ? -11.305 -2.209 -12.836 1.00 93.00 107 GLU A N 1
ATOM 736 C CA . GLU A 1 107 ? -10.743 -3.278 -12.001 1.00 93.00 107 GLU A CA 1
ATOM 737 C C . GLU A 1 107 ? -11.137 -3.102 -10.523 1.00 93.00 107 GLU A C 1
ATOM 739 O O . GLU A 1 107 ? -11.433 -4.089 -9.850 1.00 93.00 107 GLU A O 1
ATOM 744 N N . VAL A 1 108 ? -11.241 -1.861 -10.027 1.00 95.50 108 VAL A N 1
ATOM 745 C CA . VAL A 1 108 ? -11.763 -1.572 -8.674 1.00 95.50 108 VAL A CA 1
ATOM 746 C C . VAL A 1 108 ? -13.229 -1.995 -8.546 1.00 95.50 108 VAL A C 1
ATOM 748 O O . VAL A 1 108 ? -13.607 -2.630 -7.558 1.00 95.50 108 VAL A O 1
ATOM 751 N N . VAL A 1 109 ? -14.059 -1.696 -9.549 1.00 95.44 109 VAL A N 1
ATOM 752 C CA . VAL A 1 109 ? -15.463 -2.137 -9.591 1.00 95.44 109 VAL A CA 1
ATOM 753 C C . VAL A 1 109 ? -15.551 -3.663 -9.595 1.00 95.44 109 VAL A C 1
ATOM 755 O O . VAL A 1 109 ? -16.294 -4.223 -8.790 1.00 95.44 109 VAL A O 1
ATOM 758 N N . ARG A 1 110 ? -14.730 -4.355 -10.394 1.00 96.25 110 ARG A N 1
ATOM 759 C CA . ARG A 1 110 ? -14.702 -5.826 -10.402 1.00 96.25 110 ARG A CA 1
ATOM 760 C C . ARG A 1 110 ? -14.257 -6.436 -9.083 1.00 96.25 110 ARG A C 1
ATOM 762 O O . ARG A 1 110 ? -14.799 -7.463 -8.702 1.00 96.25 110 ARG A O 1
ATOM 769 N N . ILE A 1 111 ? -13.329 -5.818 -8.352 1.00 98.19 111 ILE A N 1
ATOM 770 C CA . ILE A 1 111 ? -12.992 -6.268 -6.990 1.00 98.19 111 ILE A CA 1
ATOM 771 C C . ILE A 1 111 ? -14.238 -6.213 -6.096 1.00 98.19 111 ILE A C 1
ATOM 773 O O . ILE A 1 111 ? -14.532 -7.170 -5.382 1.00 98.19 111 ILE A O 1
ATOM 777 N N . ARG A 1 112 ? -15.022 -5.128 -6.165 1.00 97.88 112 ARG A N 1
ATOM 778 C CA . ARG A 1 112 ? -16.281 -4.993 -5.406 1.00 97.88 112 ARG A CA 1
ATOM 779 C C . ARG A 1 112 ? -17.323 -6.036 -5.814 1.00 97.88 112 ARG A C 1
ATOM 781 O O . ARG A 1 112 ? -18.085 -6.500 -4.968 1.00 97.88 112 ARG A O 1
ATOM 788 N N . GLU A 1 113 ? -17.394 -6.384 -7.092 1.00 97.62 113 GLU A N 1
ATOM 789 C CA . GLU A 1 113 ? -18.263 -7.453 -7.600 1.00 97.62 113 GLU A CA 1
ATOM 790 C C . GLU A 1 113 ? -17.797 -8.833 -7.121 1.00 97.62 113 GLU A C 1
ATOM 792 O O . GLU A 1 113 ? -18.611 -9.599 -6.608 1.00 97.62 113 GLU A O 1
ATOM 797 N N . GLU A 1 114 ? -16.495 -9.126 -7.200 1.00 98.19 114 GLU A N 1
ATOM 798 C CA . GLU A 1 114 ? -15.908 -10.389 -6.740 1.00 98.19 114 GLU A CA 1
ATOM 799 C C . GLU A 1 114 ? -16.102 -10.599 -5.234 1.00 98.19 114 GLU A C 1
ATOM 801 O O . GLU A 1 114 ? -16.409 -11.718 -4.830 1.00 98.19 114 GLU A O 1
ATOM 806 N N . ILE A 1 115 ? -16.023 -9.545 -4.410 1.00 98.50 115 ILE A N 1
ATOM 807 C CA . ILE A 1 115 ? -16.358 -9.625 -2.977 1.00 98.50 115 ILE A CA 1
ATOM 808 C C . ILE A 1 115 ? -17.790 -10.138 -2.790 1.00 98.50 115 ILE A C 1
ATOM 810 O O . ILE A 1 115 ? -18.001 -11.110 -2.071 1.00 98.50 115 ILE A O 1
ATOM 814 N N . ARG A 1 116 ? -18.772 -9.534 -3.470 1.00 97.12 116 ARG A N 1
ATOM 815 C CA . ARG A 1 116 ? -20.188 -9.925 -3.339 1.00 97.12 116 ARG A CA 1
ATOM 816 C C . ARG A 1 116 ? -20.458 -11.327 -3.877 1.00 97.12 116 ARG A C 1
ATOM 818 O O . ARG A 1 116 ? -21.250 -12.059 -3.294 1.00 97.12 116 ARG A O 1
ATOM 825 N N . ALA A 1 117 ? -19.822 -11.684 -4.991 1.00 97.56 117 ALA A N 1
ATOM 826 C CA . ALA A 1 117 ? -20.040 -12.960 -5.660 1.00 97.56 117 ALA A CA 1
ATOM 827 C C . ALA A 1 117 ? -19.393 -14.137 -4.916 1.00 97.56 117 ALA A C 1
ATOM 829 O O . ALA A 1 117 ? -19.999 -15.202 -4.812 1.00 97.56 117 ALA A O 1
ATOM 830 N N . ARG A 1 118 ? -18.167 -13.961 -4.408 1.00 97.38 118 ARG A N 1
ATOM 831 C CA . ARG A 1 118 ? -17.396 -15.022 -3.738 1.00 97.38 118 ARG A CA 1
ATOM 832 C C . ARG A 1 118 ? -17.724 -15.134 -2.254 1.00 97.38 118 ARG A C 1
ATOM 834 O O . ARG A 1 118 ? -17.685 -16.232 -1.710 1.00 97.38 118 ARG A O 1
ATOM 841 N N . HIS A 1 119 ? -18.058 -14.012 -1.617 1.00 97.81 119 HIS A N 1
ATOM 842 C CA . HIS A 1 119 ? -18.207 -13.908 -0.168 1.00 97.81 119 HIS A CA 1
ATOM 843 C C . HIS A 1 119 ? -19.553 -13.269 0.203 1.00 97.81 119 HIS A C 1
ATOM 845 O O . HIS A 1 119 ? -19.588 -12.156 0.726 1.00 97.81 119 HIS A O 1
ATOM 851 N N . PRO A 1 120 ? -20.691 -13.953 -0.023 1.00 94.50 120 PRO A N 1
ATOM 852 C CA . PRO A 1 120 ? -22.024 -13.386 0.218 1.00 94.50 120 PRO A CA 1
ATOM 853 C C . PRO A 1 120 ? -22.296 -13.012 1.689 1.00 94.50 120 PRO A C 1
ATOM 855 O O . PRO A 1 120 ? -23.220 -12.251 1.964 1.00 94.50 120 PRO A O 1
ATOM 858 N N . GLY A 1 121 ? -21.496 -13.519 2.638 1.00 94.56 121 GLY A N 1
ATOM 859 C CA . GLY A 1 121 ? -21.539 -13.130 4.055 1.00 94.56 121 GLY A CA 1
ATOM 860 C C . GLY A 1 121 ? -20.805 -11.822 4.389 1.00 94.56 121 GLY A C 1
ATOM 861 O O . GLY A 1 121 ? -20.883 -11.346 5.524 1.00 94.56 121 GLY A O 1
ATOM 862 N N . VAL A 1 122 ? -20.092 -11.230 3.425 1.00 96.56 122 VAL A N 1
ATOM 863 C CA . VAL A 1 122 ? -19.359 -9.968 3.581 1.00 96.56 122 VAL A CA 1
ATOM 864 C C . VAL A 1 122 ? -20.271 -8.801 3.222 1.00 96.56 122 VAL A C 1
ATOM 866 O O . VAL A 1 122 ? -20.531 -8.529 2.052 1.00 96.56 122 VAL A O 1
ATOM 869 N N . SER A 1 123 ? -20.736 -8.069 4.236 1.00 93.38 123 SER A N 1
ATOM 870 C CA . SER A 1 123 ? -21.641 -6.924 4.075 1.00 93.38 123 SER A CA 1
ATOM 871 C C . SER A 1 123 ? -20.949 -5.589 4.379 1.00 93.38 123 SER A C 1
ATOM 873 O O . SER A 1 123 ? -21.428 -4.796 5.193 1.00 93.38 123 SER A O 1
ATOM 875 N N . VAL A 1 124 ? -19.797 -5.347 3.745 1.00 94.75 124 VAL A N 1
ATOM 876 C CA . VAL A 1 124 ? -19.111 -4.047 3.821 1.00 94.75 124 VAL A CA 1
ATOM 877 C C . VAL A 1 124 ? -19.927 -2.991 3.071 1.00 94.75 124 VAL A C 1
ATOM 879 O O . VAL A 1 124 ? -20.309 -3.210 1.922 1.00 94.75 124 VAL A O 1
ATOM 882 N N . GLY A 1 125 ? -20.152 -1.827 3.686 1.00 95.25 125 GLY A N 1
ATOM 883 C CA . GLY A 1 125 ? -20.904 -0.728 3.069 1.00 95.25 125 GLY A CA 1
ATOM 884 C C . GLY A 1 125 ? -20.193 -0.098 1.866 1.00 95.25 125 GLY A C 1
ATOM 885 O O . GLY A 1 125 ? -20.818 0.162 0.839 1.00 95.25 125 GLY A 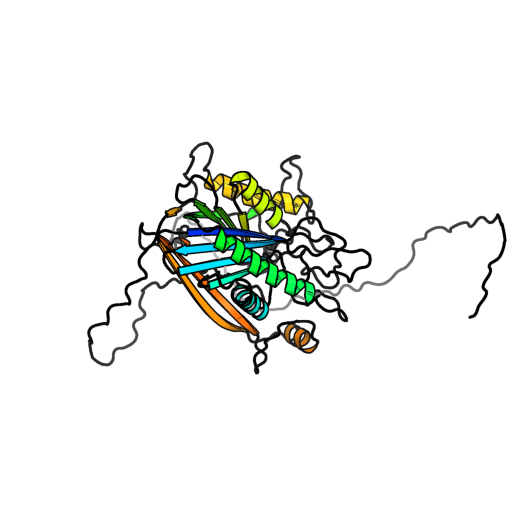O 1
ATOM 886 N N . TYR A 1 126 ? -18.879 0.115 1.967 1.00 97.00 126 TYR A N 1
ATOM 887 C CA . TYR A 1 126 ? -18.064 0.669 0.886 1.00 97.00 126 TYR A CA 1
ATOM 888 C C . TYR A 1 126 ? -16.647 0.086 0.854 1.00 97.00 126 TYR A C 1
ATOM 890 O O . TYR A 1 126 ? -16.057 -0.154 1.900 1.00 97.00 126 TYR A O 1
ATOM 898 N N . VAL A 1 127 ? -16.063 -0.106 -0.331 1.00 98.06 127 VAL A N 1
ATOM 899 C CA . VAL A 1 127 ? -14.700 -0.651 -0.477 1.00 98.06 127 VAL A CA 1
ATOM 900 C C . VAL A 1 127 ? -13.830 0.333 -1.250 1.00 98.06 127 VAL A C 1
ATOM 902 O O . VAL A 1 127 ? -14.058 0.573 -2.437 1.00 98.06 127 VAL A O 1
ATOM 905 N N . MET A 1 128 ? -12.823 0.885 -0.585 1.00 97.50 128 MET A N 1
ATOM 906 C CA . MET A 1 128 ? -11.754 1.688 -1.170 1.00 97.50 128 MET A CA 1
ATOM 907 C C . MET A 1 128 ? -10.601 0.768 -1.572 1.00 97.50 128 MET A C 1
ATOM 909 O O . MET A 1 128 ? -10.181 -0.075 -0.783 1.00 97.50 128 MET A O 1
ATOM 913 N N . VAL A 1 129 ? -10.081 0.937 -2.787 1.00 97.62 129 VAL A N 1
ATOM 914 C CA . VAL A 1 129 ? -8.907 0.204 -3.277 1.00 97.62 129 VAL A CA 1
ATOM 915 C C . VAL A 1 129 ? -7.864 1.229 -3.699 1.00 97.62 129 VAL A C 1
ATOM 917 O O . VAL A 1 129 ? -8.083 1.982 -4.648 1.00 97.62 129 VAL A O 1
ATOM 920 N N . CYS A 1 130 ? -6.744 1.257 -2.988 1.00 95.94 130 CYS A N 1
ATOM 921 C CA . CYS A 1 130 ? -5.579 2.078 -3.286 1.00 95.94 130 CYS A CA 1
ATOM 922 C C . CYS A 1 130 ? -4.415 1.148 -3.703 1.00 95.94 130 CYS A C 1
ATOM 924 O O . CYS A 1 130 ? -4.441 -0.069 -3.487 1.00 95.94 130 CYS A O 1
ATOM 926 N N . SER A 1 131 ? -3.380 1.710 -4.317 1.00 97.56 131 SER A N 1
ATOM 927 C CA . SER A 1 131 ? -2.140 0.987 -4.615 1.00 97.56 131 SER A CA 1
ATOM 928 C C . SER A 1 131 ? -0.972 1.730 -3.987 1.00 97.56 131 SER A C 1
ATOM 930 O O . SER A 1 131 ? -1.011 2.957 -3.932 1.00 97.56 131 SER A O 1
ATOM 932 N N . THR A 1 132 ? 0.053 1.009 -3.534 1.00 98.31 132 THR A N 1
ATOM 933 C CA . THR A 1 132 ? 1.267 1.630 -2.975 1.00 98.31 132 THR A CA 1
ATOM 934 C C . THR A 1 132 ? 2.073 2.375 -4.026 1.00 98.31 132 THR A C 1
ATOM 936 O O . THR A 1 132 ? 2.993 3.092 -3.685 1.00 98.31 132 THR A O 1
ATOM 939 N N . HIS A 1 133 ? 1.752 2.217 -5.310 1.00 97.75 133 HIS A N 1
ATOM 940 C CA . HIS A 1 133 ? 2.458 2.858 -6.410 1.00 97.75 133 HIS A CA 1
ATOM 941 C C . HIS A 1 133 ? 3.908 2.373 -6.573 1.00 97.75 133 HIS A C 1
ATOM 943 O O . HIS A 1 133 ? 4.733 3.101 -7.112 1.00 97.75 133 HIS A O 1
ATOM 949 N N . THR A 1 134 ? 4.237 1.146 -6.146 1.00 98.44 134 THR A N 1
ATOM 950 C CA . THR A 1 134 ? 5.592 0.594 -6.329 1.00 98.44 134 THR A CA 1
ATOM 951 C C . THR A 1 134 ? 5.995 0.511 -7.806 1.00 98.44 134 THR A C 1
ATOM 953 O O . THR A 1 134 ? 5.258 -0.008 -8.651 1.00 98.44 134 THR A O 1
ATOM 956 N N . HIS A 1 135 ? 7.209 0.986 -8.114 1.00 98.00 135 HIS A N 1
ATOM 957 C CA . HIS A 1 135 ? 7.858 0.885 -9.431 1.00 98.00 135 HIS A CA 1
ATOM 958 C C . HIS A 1 135 ? 8.651 -0.428 -9.614 1.00 98.00 135 HIS A C 1
ATOM 960 O O . HIS A 1 135 ? 9.448 -0.577 -10.553 1.00 98.00 135 HIS A O 1
ATOM 966 N N . ALA A 1 136 ? 8.464 -1.380 -8.702 1.00 98.38 136 ALA A N 1
ATOM 967 C CA . ALA A 1 136 ? 9.031 -2.723 -8.752 1.00 98.38 136 ALA A CA 1
ATOM 968 C C . ALA A 1 136 ? 7.948 -3.819 -8.689 1.00 98.38 136 ALA A C 1
ATOM 970 O O . ALA A 1 136 ? 8.269 -4.989 -8.515 1.00 98.38 136 ALA A O 1
ATOM 971 N N . GLY A 1 137 ? 6.671 -3.468 -8.877 1.00 98.25 137 GLY A N 1
ATOM 972 C CA . GLY A 1 137 ? 5.582 -4.432 -9.060 1.00 98.25 137 GLY A CA 1
ATOM 973 C C . GLY A 1 137 ? 5.315 -4.764 -10.539 1.00 98.25 137 GLY A C 1
ATOM 974 O O . GLY A 1 137 ? 5.725 -4.003 -11.423 1.00 98.25 137 GLY A O 1
ATOM 975 N N . PRO A 1 138 ? 4.603 -5.868 -10.840 1.00 97.75 138 PRO A N 1
ATOM 976 C CA . PRO A 1 138 ? 4.158 -6.183 -12.195 1.00 97.75 138 PRO A CA 1
ATOM 977 C C . PRO A 1 138 ? 3.269 -5.090 -12.798 1.00 97.75 138 PRO A C 1
ATOM 979 O O . PRO A 1 138 ? 2.433 -4.487 -12.120 1.00 97.75 138 PRO A O 1
ATOM 982 N N . ASP A 1 139 ? 3.404 -4.872 -14.102 1.00 95.50 139 ASP A N 1
ATOM 983 C CA . ASP A 1 139 ? 2.533 -3.998 -14.872 1.00 95.50 139 ASP A CA 1
ATOM 984 C C . ASP A 1 139 ? 1.162 -4.641 -15.083 1.00 95.50 139 ASP A C 1
ATOM 986 O O . ASP A 1 139 ? 0.994 -5.578 -15.860 1.00 95.50 139 ASP A O 1
ATOM 990 N N . VAL A 1 140 ? 0.174 -4.092 -14.382 1.00 93.56 140 VAL A N 1
ATOM 991 C CA . VAL A 1 140 ? -1.244 -4.464 -14.476 1.00 93.56 140 VAL A CA 1
ATOM 992 C C . VAL A 1 140 ? -2.072 -3.448 -15.275 1.00 93.56 140 VAL A C 1
ATOM 994 O O . VAL A 1 140 ? -3.274 -3.629 -15.442 1.00 93.56 140 VAL A O 1
ATOM 997 N N . ILE A 1 141 ? -1.442 -2.373 -15.764 1.00 90.56 141 ILE A N 1
ATOM 998 C CA . ILE A 1 141 ? -2.079 -1.285 -16.528 1.00 90.56 141 ILE A CA 1
ATOM 999 C C . ILE A 1 141 ? -1.821 -1.449 -18.035 1.00 90.56 141 ILE A C 1
ATOM 1001 O O . ILE A 1 141 ? -2.696 -1.139 -18.849 1.00 90.56 141 ILE A O 1
ATOM 1005 N N . GLY A 1 142 ? -0.622 -1.914 -18.396 1.00 88.56 142 GLY A N 1
ATOM 1006 C CA . GLY A 1 142 ? -0.150 -2.146 -19.767 1.00 88.56 142 GLY A CA 1
ATOM 1007 C C . GLY A 1 142 ? 0.775 -1.058 -20.317 1.00 88.56 142 GLY A C 1
ATOM 1008 O O . GLY A 1 142 ? 1.348 -1.212 -21.394 1.00 88.56 142 GLY A O 1
ATOM 1009 N N . LEU A 1 143 ? 0.978 0.040 -19.579 1.00 86.94 143 LEU A N 1
ATOM 1010 C CA . LEU A 1 143 ? 1.781 1.173 -20.049 1.00 86.94 143 LEU A CA 1
ATOM 1011 C C . LEU A 1 143 ? 3.282 0.842 -20.163 1.00 86.94 143 LEU A C 1
ATOM 1013 O O . LEU A 1 143 ? 3.982 1.443 -20.982 1.00 86.94 143 LEU A O 1
ATOM 1017 N N . TRP A 1 144 ? 3.789 -0.089 -19.355 1.00 92.31 144 TRP A N 1
ATOM 1018 C CA . TRP A 1 144 ? 5.214 -0.437 -19.270 1.00 92.31 144 TRP A CA 1
ATOM 1019 C C . TRP A 1 144 ? 5.555 -1.766 -19.952 1.00 92.31 144 TRP A C 1
ATOM 1021 O O . TRP A 1 144 ? 6.713 -2.020 -20.294 1.00 92.31 144 TRP A O 1
ATOM 1031 N N . THR A 1 145 ? 4.539 -2.568 -20.238 1.00 90.88 145 THR A N 1
ATOM 1032 C CA . THR A 1 145 ? 4.619 -3.733 -21.112 1.00 90.88 145 THR A CA 1
ATOM 1033 C C . THR A 1 145 ? 5.051 -3.301 -22.529 1.00 90.88 145 THR A C 1
ATOM 1035 O O . THR A 1 145 ? 4.481 -2.355 -23.085 1.00 90.88 145 THR A O 1
ATOM 1038 N N . PRO A 1 146 ? 6.086 -3.926 -23.128 1.00 90.06 146 PRO A N 1
ATOM 1039 C CA . PRO A 1 146 ? 6.542 -3.597 -24.477 1.00 90.06 146 PRO A CA 1
ATOM 1040 C C . PRO A 1 146 ? 5.483 -3.823 -25.551 1.00 90.06 146 PRO A C 1
ATOM 1042 O O . PRO A 1 146 ? 4.581 -4.647 -25.416 1.00 90.06 146 PRO A O 1
ATOM 1045 N N . GLU A 1 147 ? 5.648 -3.123 -26.671 1.00 83.31 147 GLU A N 1
ATOM 1046 C CA . GLU A 1 147 ? 4.827 -3.336 -27.860 1.00 83.31 147 GLU A CA 1
ATOM 1047 C C . GLU A 1 147 ? 4.872 -4.797 -28.327 1.00 83.31 147 GLU A C 1
ATOM 1049 O O . GLU A 1 147 ? 5.933 -5.418 -28.340 1.00 83.31 147 GLU A O 1
ATOM 1054 N N . GLY A 1 148 ? 3.712 -5.339 -28.708 1.00 82.94 148 GLY A N 1
ATOM 1055 C CA . GLY A 1 148 ? 3.564 -6.745 -29.095 1.00 82.94 148 GLY A CA 1
ATOM 1056 C C . GLY A 1 148 ? 3.349 -7.710 -27.924 1.00 82.94 148 GLY A C 1
ATOM 1057 O O . GLY A 1 148 ? 3.116 -8.893 -28.162 1.00 82.94 148 GLY A O 1
ATOM 1058 N N . HIS A 1 149 ? 3.371 -7.223 -26.680 1.00 86.50 149 HIS A N 1
ATOM 1059 C CA . HIS A 1 149 ? 3.058 -7.998 -25.480 1.00 86.50 149 HIS A CA 1
ATOM 1060 C C . HIS A 1 149 ? 1.786 -7.470 -24.804 1.00 86.50 149 HIS A C 1
ATOM 1062 O O . HIS A 1 149 ? 1.418 -6.307 -24.964 1.00 86.50 149 HIS A O 1
ATOM 1068 N N . ALA A 1 150 ? 1.119 -8.332 -24.037 1.00 83.81 150 ALA A N 1
ATOM 1069 C CA . ALA A 1 150 ? -0.069 -7.986 -23.263 1.00 83.81 150 ALA A CA 1
ATOM 1070 C C . ALA A 1 150 ? 0.181 -8.199 -21.766 1.00 83.81 150 ALA A C 1
ATOM 1072 O O . ALA A 1 150 ? 0.990 -9.045 -21.379 1.00 83.81 150 ALA A O 1
ATOM 1073 N N . VAL A 1 151 ? -0.550 -7.452 -20.937 1.00 88.56 151 VAL A N 1
ATOM 1074 C CA . VAL A 1 151 ? -0.664 -7.726 -19.498 1.00 88.56 151 VAL A CA 1
ATOM 1075 C C . VAL A 1 151 ? -1.238 -9.128 -19.307 1.00 88.56 151 VAL A C 1
ATOM 1077 O O . VAL A 1 151 ? -2.196 -9.483 -19.991 1.00 88.56 151 VAL A O 1
ATOM 1080 N N . ASP A 1 152 ? -0.694 -9.910 -18.369 1.00 90.81 152 ASP A N 1
ATOM 1081 C CA . ASP A 1 152 ? -1.219 -11.242 -18.046 1.00 90.81 152 ASP A CA 1
ATOM 1082 C C . ASP A 1 152 ? -2.618 -11.130 -17.397 1.00 90.81 152 ASP A C 1
ATOM 1084 O O . ASP A 1 152 ? -2.732 -10.747 -16.224 1.00 90.81 152 ASP A O 1
ATOM 1088 N N . PRO A 1 153 ? -3.706 -11.495 -18.107 1.00 91.12 153 PRO A N 1
ATOM 1089 C CA . PRO A 1 153 ? -5.053 -11.380 -17.563 1.00 91.12 153 PRO A CA 1
ATOM 1090 C C . PRO A 1 153 ? -5.297 -12.347 -16.398 1.00 91.12 153 PRO A C 1
ATOM 1092 O O . PRO A 1 153 ? -6.148 -12.067 -15.548 1.00 91.12 153 PRO A O 1
ATOM 1095 N N . ALA A 1 154 ? -4.567 -13.467 -16.331 1.00 94.69 154 ALA A N 1
ATOM 1096 C CA . ALA A 1 154 ? -4.673 -14.414 -15.231 1.00 94.69 154 ALA A CA 1
ATOM 1097 C C . ALA A 1 154 ? -4.064 -13.827 -13.956 1.00 94.69 154 ALA A C 1
ATOM 1099 O O . ALA A 1 154 ? -4.636 -13.997 -12.881 1.00 94.69 154 ALA A O 1
ATOM 1100 N N . TYR A 1 155 ? -2.948 -13.101 -14.059 1.00 96.44 155 TYR A N 1
ATOM 1101 C CA . TYR A 1 155 ? -2.382 -12.391 -12.916 1.00 96.44 155 TYR A CA 1
ATOM 1102 C C . TYR A 1 155 ? -3.315 -11.293 -12.402 1.00 96.44 155 TYR A C 1
ATOM 1104 O O . TYR A 1 155 ? -3.610 -11.267 -11.209 1.00 96.44 155 TYR A O 1
ATOM 1112 N N . VAL A 1 156 ? -3.868 -10.458 -13.288 1.00 95.62 156 VAL A N 1
ATOM 1113 C CA . VAL A 1 156 ? -4.837 -9.420 -12.886 1.00 95.62 156 VAL A CA 1
ATOM 1114 C C . VAL A 1 156 ? -6.060 -10.048 -12.203 1.00 95.62 156 VAL A C 1
ATOM 1116 O O . VAL A 1 156 ? -6.524 -9.544 -11.184 1.00 95.62 156 VAL A O 1
ATOM 1119 N N . ALA A 1 157 ? -6.554 -11.189 -12.699 1.00 96.94 157 ALA A N 1
ATOM 1120 C CA . ALA A 1 157 ? -7.634 -11.923 -12.039 1.00 96.94 157 ALA A CA 1
ATOM 1121 C C . ALA A 1 157 ? -7.246 -12.450 -10.648 1.00 96.94 157 ALA A C 1
ATOM 1123 O O . ALA A 1 157 ? -8.031 -12.307 -9.713 1.00 96.94 157 ALA A O 1
ATOM 1124 N N . ARG A 1 158 ? -6.030 -12.990 -10.479 1.00 98.19 158 ARG A N 1
ATOM 1125 C CA . ARG A 1 158 ? -5.521 -13.407 -9.160 1.00 98.19 158 ARG A CA 1
ATOM 1126 C C . ARG A 1 158 ? -5.438 -12.234 -8.186 1.00 98.19 158 ARG A C 1
ATOM 1128 O O . ARG A 1 158 ? -5.851 -12.394 -7.044 1.00 98.19 158 ARG A O 1
ATOM 1135 N N . VAL A 1 159 ? -4.971 -11.065 -8.631 1.00 98.62 159 VAL A N 1
ATOM 1136 C CA . VAL A 1 159 ? -4.938 -9.839 -7.812 1.00 98.62 159 VAL A C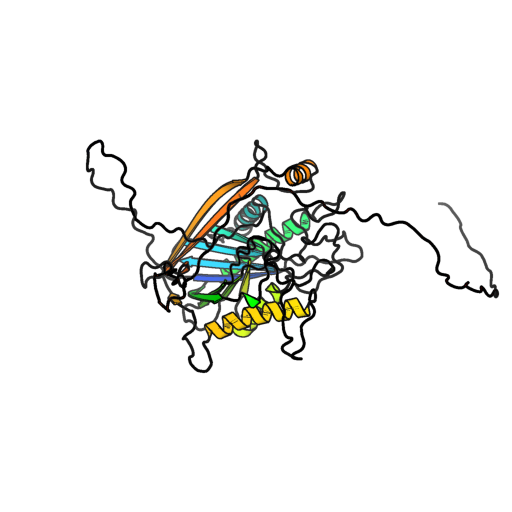A 1
ATOM 1137 C C . VAL A 1 159 ? -6.343 -9.465 -7.342 1.00 98.62 159 VAL A C 1
ATOM 1139 O O . VAL A 1 159 ? -6.531 -9.190 -6.158 1.00 98.62 159 VAL A O 1
ATOM 1142 N N . ARG A 1 160 ? -7.344 -9.487 -8.234 1.00 98.25 160 ARG A N 1
ATOM 1143 C CA . ARG A 1 160 ? -8.728 -9.170 -7.849 1.00 98.25 160 ARG A CA 1
ATOM 1144 C C . ARG A 1 160 ? -9.284 -10.144 -6.818 1.00 98.25 160 ARG A C 1
ATOM 1146 O O . ARG A 1 160 ? -9.823 -9.706 -5.803 1.00 98.25 160 ARG A O 1
ATOM 1153 N N . SER A 1 161 ? -9.105 -11.443 -7.045 1.00 98.69 161 SER A N 1
ATOM 1154 C CA . SER A 1 161 ? -9.571 -12.463 -6.109 1.00 98.69 161 SER A CA 1
ATOM 1155 C C . SER A 1 161 ? -8.846 -12.369 -4.765 1.00 98.69 161 SER A C 1
ATOM 1157 O O . SER A 1 161 ? -9.499 -12.432 -3.731 1.00 98.69 161 SER A O 1
ATOM 1159 N N . ALA A 1 162 ? -7.536 -12.113 -4.755 1.00 98.88 162 ALA A N 1
ATOM 1160 C CA . ALA A 1 162 ? -6.774 -11.900 -3.525 1.00 98.88 162 ALA A CA 1
ATOM 1161 C C . ALA A 1 162 ? -7.233 -10.651 -2.757 1.00 98.88 162 ALA A C 1
ATOM 1163 O O . ALA A 1 162 ? -7.345 -10.693 -1.535 1.00 98.88 162 ALA A O 1
ATOM 1164 N N . ALA A 1 163 ? -7.557 -9.555 -3.451 1.00 98.88 163 ALA A N 1
ATOM 1165 C CA . ALA A 1 163 ? -8.145 -8.369 -2.831 1.00 98.88 163 ALA A CA 1
ATOM 1166 C C . ALA A 1 163 ? -9.512 -8.681 -2.198 1.00 98.88 163 ALA A C 1
ATOM 1168 O O . ALA A 1 163 ? -9.777 -8.266 -1.069 1.00 98.88 163 ALA A O 1
ATOM 1169 N N . ALA A 1 164 ? -10.359 -9.447 -2.893 1.00 98.81 164 ALA A N 1
ATOM 1170 C CA . ALA A 1 164 ? -11.649 -9.880 -2.366 1.00 98.81 164 ALA A CA 1
ATOM 1171 C C . ALA A 1 164 ? -11.495 -10.792 -1.136 1.00 98.81 164 ALA A C 1
ATOM 1173 O O . ALA A 1 164 ? -12.171 -10.589 -0.127 1.00 98.81 164 ALA A O 1
ATOM 1174 N N . ASP A 1 165 ? -10.568 -11.747 -1.196 1.00 98.88 165 ASP A N 1
ATOM 1175 C CA . ASP A 1 165 ? -10.266 -12.678 -0.109 1.00 98.88 165 ASP A CA 1
ATOM 1176 C C . ASP A 1 165 ? -9.639 -11.950 1.099 1.00 98.88 165 ASP A C 1
ATOM 1178 O O . ASP A 1 165 ? -9.963 -12.267 2.243 1.00 98.88 165 ASP A O 1
ATOM 1182 N N . ALA A 1 166 ? -8.818 -10.915 0.879 1.00 98.88 166 ALA A N 1
ATOM 1183 C CA . ALA A 1 166 ? -8.293 -10.063 1.946 1.00 98.88 166 ALA A CA 1
ATOM 1184 C C . ALA A 1 166 ? -9.417 -9.289 2.653 1.00 98.88 166 ALA A C 1
ATOM 1186 O O . ALA A 1 166 ? -9.451 -9.246 3.884 1.00 98.88 166 ALA A O 1
ATOM 1187 N N . VAL A 1 167 ? -10.373 -8.721 1.907 1.00 98.94 167 VAL A N 1
ATOM 1188 C CA . VAL A 1 167 ? -11.542 -8.050 2.505 1.00 98.94 167 VAL A CA 1
ATOM 1189 C C . VAL A 1 167 ? -12.397 -9.036 3.296 1.00 98.94 167 VAL A C 1
ATOM 1191 O O . VAL A 1 167 ? -12.806 -8.707 4.406 1.00 98.94 167 VAL A O 1
ATOM 1194 N N . ALA A 1 168 ? -12.631 -10.243 2.778 1.00 98.81 168 ALA A N 1
ATOM 1195 C CA . ALA A 1 168 ? -13.367 -11.282 3.494 1.00 98.81 168 ALA A CA 1
ATOM 1196 C C . ALA A 1 168 ? -12.645 -11.718 4.779 1.00 98.81 168 ALA A C 1
ATOM 1198 O O . ALA A 1 168 ? -13.240 -11.735 5.853 1.00 98.81 168 ALA A O 1
ATOM 1199 N N . GLY A 1 169 ? -11.333 -11.951 4.714 1.00 98.81 169 GLY A N 1
ATOM 1200 C CA . GLY A 1 169 ? -10.530 -12.281 5.890 1.00 98.81 169 GLY A CA 1
ATOM 1201 C C . GLY A 1 169 ? -10.525 -11.166 6.941 1.00 98.81 169 GLY A C 1
ATOM 1202 O O . GLY A 1 169 ? -10.609 -11.442 8.138 1.00 98.81 169 GLY A O 1
ATOM 1203 N N . ALA A 1 170 ? -10.458 -9.903 6.513 1.00 98.88 170 ALA A N 1
ATOM 1204 C CA . ALA A 1 170 ? -10.578 -8.745 7.395 1.00 98.88 170 ALA A CA 1
ATOM 1205 C C . ALA A 1 170 ? -11.993 -8.633 7.984 1.00 98.88 170 ALA A C 1
ATOM 1207 O O . ALA A 1 170 ? -12.153 -8.282 9.154 1.00 98.88 170 ALA A O 1
ATOM 1208 N N . TRP A 1 171 ? -13.016 -8.977 7.197 1.00 98.69 171 TRP A N 1
ATOM 1209 C CA . TRP A 1 171 ? -14.404 -9.019 7.628 1.00 98.69 171 TRP A CA 1
ATOM 1210 C C . TRP A 1 171 ? -14.571 -10.057 8.757 1.00 98.69 171 TRP A C 1
ATOM 1212 O O . TRP A 1 171 ? -14.976 -9.720 9.868 1.00 98.69 171 TRP A O 1
ATOM 1222 N N . ASP A 1 172 ? -14.169 -11.299 8.547 1.00 98.38 172 ASP A N 1
ATOM 1223 C CA . ASP A 1 172 ? -14.416 -12.374 9.517 1.00 98.38 172 ASP A CA 1
ATOM 1224 C C . ASP A 1 172 ? -13.643 -12.213 10.836 1.00 98.38 172 ASP A C 1
ATOM 1226 O O . ASP A 1 172 ? -14.030 -12.761 11.866 1.00 98.38 172 ASP A O 1
ATOM 1230 N N . ARG A 1 173 ? -12.568 -11.414 10.840 1.00 98.44 173 ARG A N 1
ATOM 1231 C CA . ARG A 1 173 ? -11.736 -11.148 12.029 1.00 98.44 173 ARG A CA 1
ATOM 1232 C C . ARG A 1 173 ? -12.138 -9.902 12.811 1.00 98.44 173 ARG A C 1
ATOM 1234 O O . ARG A 1 173 ? -11.423 -9.534 13.756 1.00 98.44 173 ARG A O 1
ATOM 1241 N N . ARG A 1 174 ? -13.240 -9.252 12.423 1.00 97.88 174 ARG A N 1
ATOM 1242 C CA . ARG A 1 174 ? -13.758 -8.069 13.109 1.00 97.88 174 ARG A CA 1
ATOM 1243 C C . ARG A 1 174 ? -13.948 -8.310 14.598 1.00 97.88 174 ARG A C 1
ATOM 1245 O O . ARG A 1 174 ? -14.518 -9.311 15.019 1.00 97.88 174 ARG A O 1
ATOM 1252 N N . ARG A 1 175 ? -13.549 -7.325 15.386 1.00 97.75 175 ARG A N 1
ATOM 1253 C CA . ARG A 1 175 ? -13.741 -7.277 16.835 1.00 97.75 175 ARG A CA 1
ATOM 1254 C C . ARG A 1 175 ? -13.912 -5.826 17.285 1.00 97.75 175 ARG A C 1
ATOM 1256 O O . ARG A 1 175 ? -13.571 -4.934 16.505 1.00 97.75 175 ARG A O 1
ATOM 1263 N N . PRO A 1 176 ? -14.423 -5.571 18.503 1.00 97.25 176 PRO A N 1
ATOM 1264 C CA . PRO A 1 176 ? -14.459 -4.222 19.060 1.00 97.25 176 PRO A CA 1
ATOM 1265 C C . PRO A 1 176 ? -13.086 -3.553 18.970 1.00 97.25 176 PRO A C 1
ATOM 1267 O O . PRO A 1 176 ? -12.070 -4.213 19.216 1.00 97.25 176 PRO A O 1
ATOM 1270 N N . ALA A 1 177 ? -13.058 -2.272 18.610 1.00 96.12 177 ALA A N 1
ATOM 1271 C CA . ALA A 1 177 ? 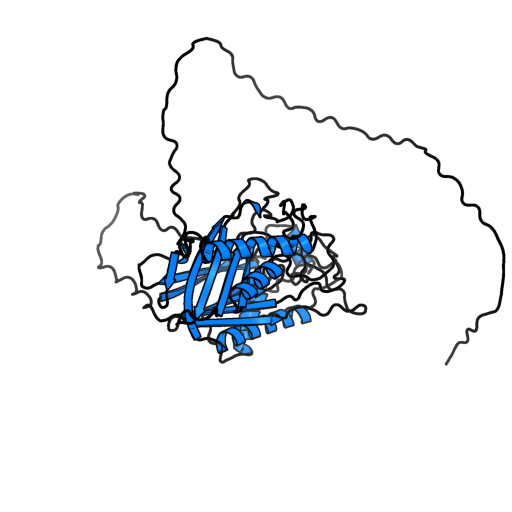-11.828 -1.563 18.288 1.00 96.12 177 ALA A CA 1
ATOM 1272 C C . ALA A 1 177 ? -11.773 -0.152 18.885 1.00 96.12 177 ALA A C 1
ATOM 1274 O O . ALA A 1 177 ? -12.798 0.476 19.145 1.00 96.12 177 ALA A O 1
ATOM 1275 N N . ARG A 1 178 ? -10.551 0.351 19.060 1.00 91.06 178 ARG A N 1
ATOM 1276 C CA . ARG A 1 178 ? -10.245 1.754 19.346 1.00 91.06 178 ARG A CA 1
ATOM 1277 C C . ARG A 1 178 ? -9.426 2.330 18.206 1.00 91.06 178 ARG A C 1
ATOM 1279 O O . ARG A 1 178 ? -8.487 1.691 17.735 1.00 91.06 178 ARG A O 1
ATOM 1286 N N . LEU A 1 179 ? -9.783 3.533 17.774 1.00 90.06 179 LEU A N 1
ATOM 1287 C CA . LEU A 1 179 ? -9.068 4.250 16.721 1.00 90.06 179 LEU A CA 1
ATOM 1288 C C . LEU A 1 179 ? -8.216 5.343 17.343 1.00 90.06 179 LEU A C 1
ATOM 1290 O O . LEU A 1 179 ? -8.704 6.085 18.201 1.00 90.06 179 LEU A O 1
ATOM 1294 N N . ARG A 1 180 ? -6.964 5.436 16.899 1.00 86.44 180 ARG A N 1
ATOM 1295 C CA . ARG A 1 180 ? -6.022 6.480 17.290 1.00 86.44 180 ARG A CA 1
ATOM 1296 C C . ARG A 1 180 ? -5.300 7.017 16.063 1.00 86.44 180 ARG A C 1
ATOM 1298 O O . ARG A 1 180 ? -4.892 6.238 15.207 1.00 86.44 180 ARG A O 1
ATOM 1305 N N . PHE A 1 181 ? -5.106 8.327 16.011 1.00 85.44 181 PHE A N 1
ATOM 1306 C CA . PHE A 1 181 ? -4.467 9.021 14.893 1.00 85.44 181 PHE A CA 1
ATOM 1307 C C . PHE A 1 181 ? -3.246 9.776 15.389 1.00 85.44 181 PHE A C 1
ATOM 1309 O O . PHE A 1 181 ? -3.307 10.328 16.483 1.00 85.44 181 PHE A O 1
ATOM 1316 N N . GLY A 1 182 ? -2.178 9.815 14.598 1.00 82.44 182 GLY A N 1
ATOM 1317 C CA . GLY A 1 182 ? -1.010 10.649 14.851 1.00 82.44 182 GLY A CA 1
ATOM 1318 C C . GLY A 1 182 ? -0.353 11.088 13.551 1.00 82.44 182 GLY A C 1
ATOM 1319 O O . GLY A 1 182 ? -0.353 10.338 12.577 1.00 82.44 182 GLY A O 1
ATOM 1320 N N . THR A 1 183 ? 0.209 12.292 13.551 1.00 85.94 183 THR A N 1
ATOM 1321 C CA . THR A 1 183 ? 0.837 12.898 12.372 1.00 85.94 183 THR A CA 1
ATOM 1322 C C . THR A 1 183 ? 2.184 13.491 12.750 1.00 85.94 183 THR A C 1
ATOM 1324 O O . THR A 1 183 ? 2.293 14.180 13.761 1.00 85.94 183 THR A O 1
ATOM 1327 N N . ILE A 1 184 ? 3.203 13.244 11.934 1.00 88.94 184 ILE A N 1
ATOM 1328 C CA . ILE A 1 184 ? 4.503 13.922 12.006 1.00 88.94 184 ILE A CA 1
ATOM 1329 C C . ILE A 1 184 ? 4.899 14.419 10.625 1.00 88.94 184 ILE A C 1
ATOM 1331 O O . ILE A 1 184 ? 4.436 13.865 9.638 1.00 88.94 184 ILE A O 1
ATOM 1335 N N . ASP A 1 185 ? 5.832 15.363 10.554 1.00 90.75 185 ASP A N 1
ATOM 1336 C CA . ASP A 1 185 ? 6.436 15.776 9.288 1.00 90.75 185 ASP A CA 1
ATOM 1337 C C . ASP A 1 185 ? 7.828 15.153 9.105 1.00 90.75 185 ASP A C 1
ATOM 1339 O O . ASP A 1 185 ? 8.665 15.189 10.011 1.00 90.75 185 ASP A O 1
ATOM 1343 N N . ARG A 1 186 ? 8.092 14.612 7.911 1.00 92.94 186 ARG A N 1
ATOM 1344 C CA . ARG A 1 186 ? 9.385 14.073 7.453 1.00 92.94 186 ARG A CA 1
ATOM 1345 C C . ARG A 1 186 ? 9.807 14.669 6.102 1.00 92.94 186 ARG A C 1
ATOM 1347 O O . ARG A 1 186 ? 9.965 13.942 5.121 1.00 92.94 186 ARG A O 1
ATOM 1354 N N . PRO A 1 187 ? 10.030 15.995 6.022 1.00 91.31 187 PRO A N 1
ATOM 1355 C CA . PRO A 1 187 ? 10.430 16.651 4.774 1.00 91.31 187 PRO A CA 1
ATOM 1356 C C . PRO A 1 187 ? 11.834 16.238 4.311 1.00 91.31 187 PRO A C 1
ATOM 1358 O O . PRO A 1 187 ? 12.193 16.448 3.157 1.00 91.31 187 PRO A O 1
ATOM 1361 N N . ASP A 1 188 ? 12.646 15.678 5.208 1.00 92.50 188 ASP A N 1
ATOM 1362 C CA . ASP A 1 188 ? 13.988 15.171 4.935 1.00 92.50 188 ASP A CA 1
ATOM 1363 C C . ASP A 1 188 ? 13.990 13.833 4.182 1.00 92.50 188 ASP A C 1
ATOM 1365 O O . ASP A 1 188 ? 15.002 13.483 3.577 1.00 92.50 188 ASP A O 1
ATOM 1369 N N . LEU A 1 189 ? 12.860 13.120 4.181 1.00 94.50 189 LEU A N 1
ATOM 1370 C CA . LEU A 1 189 ? 12.683 11.848 3.485 1.00 94.50 189 LEU A CA 1
ATOM 1371 C C . LEU A 1 189 ? 12.066 11.986 2.090 1.00 94.50 189 LEU A C 1
ATOM 1373 O O . LEU A 1 189 ? 11.818 10.971 1.451 1.00 94.50 189 LEU A O 1
ATOM 1377 N N . ILE A 1 190 ? 11.821 13.208 1.610 1.00 92.94 190 ILE A N 1
ATOM 1378 C CA . ILE A 1 190 ? 11.157 13.451 0.325 1.00 92.94 190 ILE A CA 1
ATOM 1379 C C . ILE A 1 190 ? 11.950 14.469 -0.488 1.00 92.94 190 ILE A C 1
ATOM 1381 O O . ILE A 1 190 ? 12.361 15.520 0.008 1.00 92.94 190 ILE A O 1
ATOM 1385 N N . VAL A 1 191 ? 12.112 14.203 -1.782 1.00 91.75 191 VAL A N 1
ATOM 1386 C CA . VAL A 1 191 ? 12.618 15.177 -2.749 1.00 91.75 191 VAL A CA 1
ATOM 1387 C C . VAL A 1 191 ? 11.571 15.425 -3.828 1.00 91.75 191 VAL A C 1
ATOM 1389 O O . VAL A 1 191 ? 11.064 14.497 -4.444 1.00 91.75 191 VAL A O 1
ATOM 1392 N N . ASP A 1 192 ? 11.296 16.698 -4.123 1.00 89.31 192 ASP A N 1
ATOM 1393 C CA . ASP A 1 192 ? 10.555 17.080 -5.327 1.00 89.31 192 ASP A CA 1
ATOM 1394 C C . ASP A 1 192 ? 11.532 17.411 -6.462 1.00 89.31 192 ASP A C 1
ATOM 1396 O O . ASP A 1 192 ? 12.369 18.323 -6.373 1.00 89.31 192 ASP A O 1
ATOM 1400 N N . SER A 1 193 ? 11.424 16.642 -7.540 1.00 79.12 193 SER A N 1
ATOM 1401 C CA . SER A 1 193 ? 12.242 16.798 -8.740 1.00 79.12 193 SER A CA 1
ATOM 1402 C C . SER A 1 193 ? 11.670 17.806 -9.747 1.00 79.12 193 SER A C 1
ATOM 1404 O O . SER A 1 193 ? 12.326 18.095 -10.756 1.00 79.12 193 SER A O 1
ATOM 1406 N N . ARG A 1 194 ? 10.479 18.374 -9.504 1.00 82.81 194 ARG A N 1
ATOM 1407 C CA . ARG A 1 194 ? 9.818 19.352 -10.381 1.00 82.81 194 ARG A CA 1
ATOM 1408 C C . ARG A 1 194 ? 9.507 20.661 -9.648 1.00 82.81 194 ARG A C 1
ATOM 1410 O O . ARG A 1 194 ? 9.515 20.754 -8.429 1.00 82.81 194 ARG A O 1
ATOM 1417 N N . LEU A 1 195 ? 9.320 21.728 -10.428 1.00 82.31 195 LEU A N 1
ATOM 1418 C CA . LEU A 1 195 ? 8.924 23.045 -9.922 1.00 82.31 195 LEU A CA 1
ATOM 1419 C C . LEU A 1 195 ? 7.460 23.343 -10.300 1.00 82.31 195 LEU A C 1
ATOM 1421 O O . LEU A 1 195 ? 7.047 22.951 -11.396 1.00 82.31 195 LEU A O 1
ATOM 1425 N N . PRO A 1 196 ? 6.709 24.096 -9.469 1.00 85.38 196 PRO A N 1
ATOM 1426 C CA . PRO A 1 196 ? 7.091 24.558 -8.128 1.00 85.38 196 PRO A CA 1
ATOM 1427 C C . PRO A 1 196 ? 7.194 23.390 -7.136 1.00 85.38 196 PRO A C 1
ATOM 1429 O O . PRO A 1 196 ? 6.490 22.402 -7.303 1.00 85.38 196 PRO A O 1
ATOM 1432 N N . ARG A 1 197 ? 8.058 23.517 -6.117 1.00 82.12 197 ARG A N 1
ATOM 1433 C CA . ARG A 1 197 ? 8.166 22.500 -5.060 1.00 82.12 197 ARG A CA 1
ATOM 1434 C C . ARG A 1 197 ? 6.946 22.580 -4.157 1.00 82.12 197 ARG A C 1
ATOM 1436 O O . ARG A 1 197 ? 6.762 23.597 -3.487 1.00 82.12 197 ARG A O 1
ATOM 1443 N N . VAL A 1 198 ? 6.142 21.526 -4.148 1.00 85.62 198 VAL A N 1
ATOM 1444 C CA . VAL A 1 198 ? 4.955 21.399 -3.297 1.00 85.62 198 VAL A CA 1
ATOM 1445 C C . VAL A 1 198 ? 5.026 20.024 -2.647 1.00 85.62 198 VAL A C 1
ATOM 1447 O O . VAL A 1 198 ? 4.742 19.024 -3.297 1.00 85.62 198 VAL A O 1
ATOM 1450 N N . ILE A 1 199 ? 5.484 19.991 -1.396 1.00 86.94 199 ILE A N 1
ATOM 1451 C CA . ILE A 1 199 ? 5.774 18.760 -0.654 1.00 86.94 199 ILE A CA 1
ATOM 1452 C C . ILE A 1 199 ? 4.740 18.627 0.463 1.00 86.94 199 ILE A C 1
ATOM 1454 O O . ILE A 1 199 ? 4.689 19.498 1.332 1.00 86.94 199 ILE A O 1
ATOM 1458 N N . ASP A 1 200 ? 3.954 17.549 0.452 1.00 90.00 200 ASP A N 1
ATOM 1459 C CA . ASP A 1 200 ? 3.301 17.063 1.670 1.00 90.00 200 ASP A CA 1
ATOM 1460 C C . ASP A 1 200 ? 4.331 16.236 2.441 1.00 90.00 200 ASP A C 1
ATOM 1462 O O . ASP A 1 200 ? 4.740 15.159 2.014 1.00 90.00 200 ASP A O 1
ATOM 1466 N N . ALA A 1 201 ? 4.823 16.789 3.544 1.00 90.75 201 ALA A N 1
ATOM 1467 C CA . ALA A 1 201 ? 5.830 16.135 4.369 1.00 90.75 201 ALA A CA 1
ATOM 1468 C C . ALA A 1 201 ? 5.214 15.189 5.406 1.00 90.75 201 ALA A C 1
ATOM 1470 O O . ALA A 1 201 ? 5.959 14.521 6.126 1.00 90.75 201 ALA A O 1
ATOM 1471 N N . ALA A 1 202 ? 3.889 15.145 5.524 1.00 91.19 202 ALA A N 1
ATOM 1472 C CA . ALA A 1 202 ? 3.242 14.468 6.625 1.00 91.19 202 ALA A CA 1
ATOM 1473 C C . ALA A 1 202 ? 3.280 12.943 6.460 1.00 91.19 202 ALA A C 1
ATOM 1475 O O . ALA A 1 202 ? 2.840 12.378 5.458 1.00 91.19 202 ALA A O 1
ATOM 1476 N N . ALA A 1 203 ? 3.752 12.267 7.502 1.00 92.69 203 ALA A N 1
ATOM 1477 C CA . ALA A 1 203 ? 3.553 10.850 7.740 1.00 92.69 203 ALA A CA 1
ATOM 1478 C C . ALA A 1 203 ? 2.427 10.682 8.766 1.00 92.69 203 ALA A C 1
ATOM 1480 O O . ALA A 1 203 ? 2.546 11.105 9.922 1.00 92.69 203 ALA A O 1
ATOM 1481 N N . ARG A 1 204 ? 1.322 10.070 8.339 1.00 92.31 204 ARG A N 1
ATOM 1482 C CA . ARG A 1 204 ? 0.101 9.924 9.141 1.00 92.31 204 ARG A CA 1
ATOM 1483 C C . ARG A 1 204 ? -0.095 8.465 9.514 1.00 92.31 204 ARG A C 1
ATOM 1485 O O . ARG A 1 204 ? -0.066 7.590 8.655 1.00 92.31 204 ARG A O 1
ATOM 1492 N N . LEU A 1 205 ? -0.321 8.199 10.794 1.00 93.19 205 LEU A N 1
ATOM 1493 C CA . LEU A 1 205 ? -0.550 6.867 11.334 1.00 93.19 205 LEU A CA 1
ATOM 1494 C C . LEU A 1 205 ? -1.953 6.779 11.935 1.00 93.19 205 LEU A C 1
ATOM 1496 O O . LEU A 1 205 ? -2.263 7.451 12.918 1.00 93.19 205 LEU A O 1
ATOM 1500 N N . LEU A 1 206 ? -2.776 5.883 11.396 1.00 93.56 206 LEU A N 1
ATOM 1501 C CA . LEU A 1 206 ? -3.942 5.343 12.087 1.00 93.56 206 LEU A CA 1
ATOM 1502 C C . LEU A 1 206 ? -3.537 4.026 12.753 1.00 93.56 206 LEU A C 1
ATOM 1504 O O . LEU A 1 206 ? -3.243 3.040 12.076 1.00 93.56 206 LEU A O 1
ATOM 1508 N N . LYS A 1 207 ? -3.561 3.989 14.084 1.00 93.31 207 LYS A N 1
ATOM 1509 C CA . LYS A 1 207 ? -3.430 2.754 14.859 1.00 93.31 207 LYS A CA 1
ATOM 1510 C C . LYS A 1 207 ? -4.809 2.276 15.294 1.00 93.31 207 LYS A C 1
ATOM 1512 O O . LYS A 1 207 ? -5.588 3.031 15.879 1.00 93.31 207 LYS A O 1
ATOM 1517 N N . VAL A 1 208 ? -5.094 1.011 15.014 1.00 95.75 208 VAL A N 1
ATOM 1518 C CA . VAL A 1 208 ? -6.353 0.349 15.346 1.00 95.75 208 VAL A CA 1
ATOM 1519 C C . VAL A 1 208 ? -6.069 -0.702 16.404 1.00 95.75 208 VAL A C 1
ATOM 1521 O O . VAL A 1 208 ? -5.423 -1.713 16.133 1.00 95.75 208 VAL A O 1
ATOM 1524 N N . GLU A 1 209 ? -6.542 -0.459 17.616 1.00 94.44 209 GLU A N 1
ATOM 1525 C CA . GLU A 1 209 ? -6.326 -1.321 18.777 1.00 94.44 209 GLU A CA 1
ATOM 1526 C C . GLU A 1 209 ? -7.599 -2.119 19.077 1.00 94.44 209 GLU A C 1
ATOM 1528 O O . GLU A 1 209 ? -8.696 -1.749 18.655 1.00 94.44 209 GLU A O 1
ATOM 1533 N N . THR A 1 210 ? -7.479 -3.226 19.802 1.00 95.19 210 THR A N 1
ATOM 1534 C CA . THR A 1 210 ? -8.628 -3.936 20.369 1.00 95.19 210 THR A CA 1
ATOM 1535 C C . THR A 1 210 ? -9.417 -3.025 21.312 1.00 95.19 210 THR A C 1
ATOM 1537 O O . THR A 1 210 ? -8.899 -2.042 21.839 1.00 95.19 210 THR A O 1
ATOM 1540 N N . GLY A 1 211 ? -10.699 -3.323 21.534 1.00 89.00 211 GLY A N 1
ATOM 1541 C CA . GLY A 1 211 ? -11.578 -2.495 22.373 1.00 89.00 211 GLY A CA 1
ATOM 1542 C C . GLY A 1 211 ? -11.082 -2.294 23.814 1.00 89.00 211 GLY A C 1
ATOM 1543 O O . GLY A 1 211 ? -11.383 -1.273 24.434 1.00 89.00 211 GLY A O 1
ATOM 1544 N N . ASP A 1 212 ? -10.286 -3.226 24.336 1.00 86.69 212 ASP A N 1
ATOM 1545 C CA . ASP A 1 212 ? -9.602 -3.139 25.633 1.00 86.69 212 ASP A CA 1
ATOM 1546 C C . ASP A 1 212 ? -8.253 -2.390 25.579 1.00 86.69 212 ASP A C 1
ATOM 1548 O O . ASP A 1 212 ? -7.676 -2.102 26.622 1.00 86.69 212 ASP A O 1
ATOM 1552 N N . GLY A 1 213 ? -7.761 -2.047 24.384 1.00 82.44 213 GLY A N 1
ATOM 1553 C CA . GLY A 1 213 ? -6.465 -1.406 24.149 1.00 82.44 213 GLY A CA 1
ATOM 1554 C C . GLY A 1 213 ? -5.256 -2.340 24.284 1.00 82.44 213 GLY A C 1
ATOM 1555 O O . GLY A 1 213 ? -4.126 -1.867 24.210 1.00 82.44 213 GLY A O 1
ATOM 1556 N N . GLY A 1 214 ? -5.465 -3.643 24.497 1.00 84.00 214 GLY A N 1
ATOM 1557 C CA . GLY A 1 214 ? -4.395 -4.591 24.824 1.00 84.00 214 GLY A CA 1
ATOM 1558 C C . GLY A 1 214 ? -3.556 -5.067 23.635 1.00 84.00 214 GLY A C 1
ATOM 1559 O O . GLY A 1 214 ? -2.421 -5.494 23.830 1.00 84.00 214 GLY A O 1
ATOM 1560 N N . ALA A 1 215 ? -4.087 -5.005 22.410 1.00 93.75 215 ALA A N 1
ATOM 1561 C CA . ALA A 1 215 ? -3.393 -5.463 21.209 1.00 93.75 215 ALA A CA 1
ATOM 1562 C C . ALA A 1 215 ? -3.699 -4.592 19.985 1.00 93.75 215 ALA A C 1
ATOM 1564 O O . ALA A 1 215 ? -4.780 -4.016 19.857 1.00 93.75 215 ALA A O 1
ATOM 1565 N N . THR A 1 216 ? -2.765 -4.548 19.036 1.00 96.69 216 THR A N 1
ATOM 1566 C CA . THR A 1 216 ? -2.972 -3.895 17.737 1.00 96.69 216 THR A CA 1
ATOM 1567 C C . THR A 1 216 ? -3.675 -4.855 16.778 1.00 96.69 216 THR A C 1
ATOM 1569 O O . THR A 1 216 ? -3.234 -5.984 16.572 1.00 96.69 216 THR A O 1
ATOM 1572 N N . ILE A 1 217 ? -4.772 -4.405 16.170 1.00 98.56 217 ILE A N 1
ATOM 1573 C CA . ILE A 1 217 ? -5.449 -5.091 15.060 1.00 98.56 217 ILE A CA 1
ATOM 1574 C C . ILE A 1 217 ? -4.733 -4.747 13.753 1.00 98.56 217 ILE A C 1
ATOM 1576 O O . ILE A 1 217 ? -4.415 -5.638 12.963 1.00 98.56 217 ILE A O 1
ATOM 1580 N N . ALA A 1 218 ? -4.491 -3.454 13.532 1.00 98.69 218 ALA A N 1
ATOM 1581 C CA . ALA A 1 218 ? -3.844 -2.947 12.334 1.00 98.69 218 ALA A CA 1
ATOM 1582 C C . ALA A 1 218 ? -3.173 -1.592 12.565 1.00 98.69 218 ALA A C 1
ATOM 1584 O O . ALA A 1 218 ? -3.568 -0.822 13.446 1.00 98.69 218 ALA A O 1
ATOM 1585 N N . THR A 1 219 ? -2.214 -1.281 11.705 1.00 98.31 219 THR A N 1
ATOM 1586 C CA . THR A 1 219 ? -1.719 0.078 11.481 1.00 98.31 219 THR A CA 1
ATOM 1587 C C . THR A 1 219 ? -1.959 0.461 10.028 1.00 98.31 219 THR A C 1
ATOM 1589 O O . THR A 1 219 ? -1.907 -0.384 9.137 1.00 98.31 219 THR A O 1
ATOM 1592 N N . LEU A 1 220 ? -2.243 1.733 9.777 1.00 98.19 220 LEU A N 1
ATOM 1593 C CA . LEU A 1 220 ? -2.319 2.309 8.441 1.00 98.19 220 LEU A CA 1
ATOM 1594 C C . LEU A 1 220 ? -1.426 3.546 8.426 1.00 98.19 220 LEU A C 1
ATOM 1596 O O . LEU A 1 220 ? -1.718 4.523 9.113 1.00 98.19 220 LEU A O 1
ATOM 1600 N N . LEU A 1 221 ? -0.326 3.454 7.685 1.00 97.88 221 LEU A N 1
ATOM 1601 C CA . LEU A 1 221 ? 0.641 4.521 7.467 1.00 97.88 221 LEU A CA 1
ATOM 1602 C C . LEU A 1 221 ? 0.402 5.138 6.088 1.00 97.88 221 LEU A C 1
ATOM 1604 O O . LEU A 1 221 ? 0.371 4.421 5.091 1.00 97.88 221 LEU A O 1
ATOM 1608 N N . ASP A 1 222 ? 0.243 6.452 6.047 1.00 95.88 222 ASP A N 1
ATOM 1609 C CA . ASP A 1 222 ? 0.045 7.256 4.843 1.00 95.88 222 ASP A CA 1
ATOM 1610 C C . ASP A 1 222 ? 1.214 8.239 4.690 1.00 95.88 222 ASP A C 1
ATOM 1612 O O . ASP A 1 222 ? 1.554 8.943 5.646 1.00 95.88 222 ASP A O 1
ATOM 1616 N N . PHE A 1 223 ? 1.869 8.234 3.524 1.00 96.38 223 PHE A N 1
ATOM 1617 C CA . PHE A 1 223 ? 3.031 9.085 3.238 1.00 96.38 223 PHE A CA 1
ATOM 1618 C C . PHE A 1 223 ? 3.134 9.435 1.745 1.00 96.38 223 PHE A C 1
ATOM 1620 O O . PHE A 1 223 ? 2.909 8.586 0.876 1.00 96.38 223 PHE A O 1
ATOM 1627 N N . ALA A 1 224 ? 3.474 10.689 1.440 1.00 94.25 224 ALA A N 1
ATOM 1628 C CA . ALA A 1 224 ? 3.420 11.268 0.095 1.00 94.25 224 ALA A CA 1
ATOM 1629 C C . ALA A 1 224 ? 4.720 11.091 -0.708 1.00 94.25 224 ALA A C 1
ATOM 1631 O O . ALA A 1 224 ? 5.261 12.051 -1.250 1.00 94.25 224 ALA A O 1
ATOM 1632 N N . ASP A 1 225 ? 5.226 9.865 -0.814 1.00 94.06 225 ASP A N 1
ATOM 1633 C CA . ASP A 1 225 ? 6.454 9.588 -1.564 1.00 94.06 225 ASP A CA 1
ATOM 1634 C C . ASP A 1 225 ? 6.294 8.382 -2.502 1.00 94.06 225 ASP A C 1
ATOM 1636 O O . ASP A 1 225 ? 5.562 7.436 -2.202 1.00 94.06 225 ASP A O 1
ATOM 1640 N N . HIS A 1 226 ? 6.886 8.439 -3.700 1.00 95.69 226 HIS A N 1
ATOM 1641 C CA . HIS A 1 226 ? 6.787 7.323 -4.646 1.00 95.69 226 HIS A CA 1
ATOM 1642 C C . HIS A 1 226 ? 7.696 6.178 -4.174 1.00 95.69 226 HIS A C 1
ATOM 1644 O O . HIS A 1 226 ? 8.880 6.423 -3.945 1.00 95.69 226 HIS A O 1
ATOM 1650 N N . PRO A 1 227 ? 7.244 4.909 -4.132 1.00 97.38 227 PRO A N 1
ATOM 1651 C CA . PRO A 1 227 ? 8.146 3.778 -3.920 1.00 97.38 227 PRO A CA 1
ATOM 1652 C C . PRO A 1 227 ? 9.018 3.512 -5.152 1.00 97.38 227 PRO A C 1
ATOM 1654 O O . PRO A 1 227 ? 8.726 2.697 -6.033 1.00 97.38 227 PRO A O 1
ATOM 1657 N N . GLU A 1 228 ? 10.090 4.296 -5.200 1.00 96.50 228 GLU A N 1
ATOM 1658 C CA . GLU A 1 228 ? 11.055 4.444 -6.281 1.00 96.50 228 GLU A CA 1
ATOM 1659 C C . GLU A 1 228 ? 12.504 4.248 -5.800 1.00 96.50 228 GLU A C 1
ATOM 1661 O O . GLU A 1 228 ? 13.438 4.428 -6.592 1.00 96.50 228 GLU A O 1
ATOM 1666 N N . SER A 1 229 ? 12.716 3.859 -4.535 1.00 97.56 229 SER A N 1
ATOM 1667 C CA . SER A 1 229 ? 14.039 3.765 -3.894 1.00 97.56 229 SER A CA 1
ATOM 1668 C C . SER A 1 229 ? 14.998 2.861 -4.650 1.00 97.56 229 SER A C 1
ATOM 1670 O O . SER A 1 229 ? 16.206 3.065 -4.586 1.00 97.56 229 SER A O 1
ATOM 1672 N N . LEU A 1 230 ? 14.477 1.858 -5.361 1.00 98.12 230 LEU A N 1
ATOM 1673 C CA . LEU A 1 230 ? 15.261 0.889 -6.130 1.00 98.12 230 LEU A CA 1
ATOM 1674 C C . LEU A 1 230 ? 15.710 1.414 -7.505 1.00 98.12 230 LEU A C 1
ATOM 1676 O O . LEU A 1 230 ? 16.634 0.872 -8.112 1.00 98.12 230 LEU A O 1
ATOM 1680 N N . GLY A 1 231 ? 15.091 2.486 -8.002 1.00 96.62 231 GLY A N 1
ATOM 1681 C CA . GLY A 1 231 ? 15.405 3.079 -9.296 1.00 96.62 231 GLY A CA 1
ATOM 1682 C C . GLY A 1 231 ? 15.127 2.176 -10.507 1.00 96.62 231 GLY A C 1
ATOM 1683 O O . GLY A 1 231 ? 14.616 1.060 -10.421 1.00 96.62 231 GLY A O 1
ATOM 1684 N N . ARG A 1 232 ? 15.482 2.690 -11.690 1.00 96.56 232 ARG A N 1
ATOM 1685 C CA . ARG A 1 232 ? 15.168 2.060 -12.984 1.00 96.56 232 ARG A CA 1
ATOM 1686 C C . ARG A 1 232 ? 15.875 0.723 -13.229 1.00 96.56 232 ARG A C 1
ATOM 1688 O O . ARG A 1 232 ? 15.287 -0.148 -13.865 1.00 96.56 232 ARG A O 1
ATOM 1695 N N . GLU A 1 233 ? 17.120 0.588 -12.783 1.00 97.12 233 GLU A N 1
ATOM 1696 C CA . GLU A 1 233 ? 17.959 -0.579 -13.103 1.00 97.12 233 GLU A CA 1
ATOM 1697 C C . GLU A 1 233 ? 17.592 -1.827 -12.289 1.00 97.12 233 GLU A C 1
ATOM 1699 O O . GLU A 1 233 ? 18.049 -2.925 -12.602 1.00 97.12 233 GLU A O 1
ATOM 1704 N N . ASN A 1 234 ? 16.742 -1.691 -11.264 1.00 98.19 234 ASN A N 1
ATOM 1705 C CA . ASN A 1 234 ? 16.222 -2.840 -10.542 1.00 98.19 234 ASN A CA 1
ATOM 1706 C C . ASN A 1 234 ? 15.360 -3.728 -11.455 1.00 98.19 234 ASN A C 1
ATOM 1708 O O . ASN A 1 234 ? 14.462 -3.242 -12.155 1.00 98.19 234 ASN A O 1
ATOM 1712 N N . THR A 1 235 ? 15.615 -5.035 -11.374 1.00 97.50 235 THR A N 1
ATOM 1713 C CA . THR A 1 235 ? 14.888 -6.092 -12.089 1.00 97.50 235 THR A CA 1
ATOM 1714 C C . THR A 1 235 ? 14.213 -7.095 -11.150 1.00 97.50 235 THR A C 1
ATOM 1716 O O . THR A 1 235 ? 13.606 -8.040 -11.635 1.00 97.50 235 THR A O 1
ATOM 1719 N N . LEU A 1 236 ? 14.279 -6.927 -9.826 1.00 98.62 236 LEU A N 1
ATOM 1720 C CA . LEU A 1 236 ? 13.570 -7.804 -8.890 1.00 98.62 236 LEU A CA 1
ATOM 1721 C C . LEU A 1 236 ? 12.217 -7.211 -8.507 1.00 98.62 236 LEU A C 1
ATOM 1723 O O . LEU A 1 236 ? 12.093 -5.999 -8.318 1.00 98.62 236 LEU A O 1
ATOM 1727 N N . ILE A 1 237 ? 11.218 -8.080 -8.366 1.00 98.81 237 ILE A N 1
ATOM 1728 C CA . ILE A 1 237 ? 9.912 -7.709 -7.830 1.00 98.81 237 ILE A CA 1
ATOM 1729 C C . ILE A 1 237 ? 10.060 -7.327 -6.358 1.00 98.81 237 ILE A C 1
ATOM 1731 O O . ILE A 1 237 ? 10.707 -8.051 -5.600 1.00 98.81 237 ILE A O 1
ATOM 1735 N N . SER A 1 238 ? 9.484 -6.188 -5.979 1.00 98.81 238 SER A N 1
ATOM 1736 C CA . SER A 1 238 ? 9.540 -5.662 -4.616 1.00 98.81 238 SER A CA 1
ATOM 1737 C C . SER A 1 238 ? 8.410 -4.665 -4.360 1.00 98.81 238 SER A C 1
ATOM 1739 O O . SER A 1 238 ? 7.989 -3.918 -5.252 1.00 98.81 238 SER A O 1
ATOM 1741 N N . SER A 1 239 ? 7.941 -4.614 -3.120 1.00 98.44 239 SER A N 1
ATOM 1742 C CA . SER A 1 239 ? 7.068 -3.562 -2.619 1.00 98.44 239 SER A CA 1
ATOM 1743 C C . SER A 1 239 ? 7.835 -2.272 -2.274 1.00 98.44 239 SER A C 1
ATOM 1745 O O . SER A 1 239 ? 7.182 -1.310 -1.877 1.00 98.44 239 SER A O 1
ATOM 1747 N N . ASP A 1 240 ? 9.161 -2.224 -2.476 1.00 98.81 240 ASP A N 1
ATOM 1748 C CA . ASP A 1 240 ? 10.065 -1.095 -2.186 1.00 98.81 240 ASP A CA 1
ATOM 1749 C C . ASP A 1 240 ? 10.039 -0.721 -0.679 1.00 98.81 240 ASP A C 1
ATOM 1751 O O . ASP A 1 240 ? 9.738 -1.566 0.168 1.00 98.81 240 ASP A O 1
ATOM 1755 N N . TYR A 1 241 ? 10.361 0.519 -0.296 1.00 98.69 241 TYR A N 1
ATOM 1756 C CA . TYR A 1 241 ? 10.398 0.952 1.108 1.00 98.69 241 TYR A CA 1
ATOM 1757 C C . TYR A 1 241 ? 9.088 0.732 1.905 1.00 98.69 241 TYR A C 1
ATOM 1759 O O . TYR A 1 241 ? 9.185 0.540 3.124 1.00 98.69 241 TYR A O 1
ATOM 1767 N N . PRO A 1 242 ? 7.874 0.693 1.299 1.00 98.75 242 PRO A N 1
ATOM 1768 C CA . PRO A 1 242 ? 6.666 0.252 1.992 1.00 98.75 242 PRO A CA 1
ATOM 1769 C C . PRO A 1 242 ? 6.774 -1.126 2.654 1.00 98.75 242 PRO A C 1
ATOM 1771 O O . PRO A 1 242 ? 6.140 -1.342 3.687 1.00 98.75 242 PRO A O 1
ATOM 1774 N N . ASP A 1 243 ? 7.564 -2.063 2.116 1.00 98.69 243 ASP A N 1
ATOM 1775 C CA . ASP A 1 243 ? 7.790 -3.358 2.770 1.00 98.69 243 ASP A CA 1
ATOM 1776 C C . ASP A 1 243 ? 8.460 -3.182 4.136 1.00 98.69 243 ASP A C 1
ATOM 1778 O O . ASP A 1 243 ? 7.928 -3.603 5.167 1.00 98.69 243 ASP A O 1
ATOM 1782 N N . ALA A 1 244 ? 9.593 -2.480 4.151 1.00 98.69 244 ALA A N 1
ATOM 1783 C CA . ALA A 1 244 ? 10.368 -2.236 5.358 1.00 98.69 244 ALA A CA 1
ATOM 1784 C C . ALA A 1 244 ? 9.589 -1.409 6.391 1.00 98.69 244 ALA A C 1
ATOM 1786 O O . ALA A 1 244 ? 9.646 -1.708 7.586 1.00 98.69 244 ALA A O 1
ATOM 1787 N N . ALA A 1 245 ? 8.803 -0.425 5.940 1.00 98.75 245 ALA A N 1
ATOM 1788 C CA . ALA A 1 245 ? 7.935 0.356 6.817 1.00 98.75 245 ALA A CA 1
ATOM 1789 C C . ALA A 1 245 ? 6.861 -0.515 7.491 1.00 98.75 245 ALA A C 1
ATOM 1791 O O . ALA A 1 245 ? 6.652 -0.425 8.703 1.00 98.75 245 ALA A O 1
ATOM 1792 N N . ARG A 1 246 ? 6.204 -1.402 6.730 1.00 98.75 246 ARG A N 1
ATOM 1793 C CA . ARG A 1 246 ? 5.198 -2.332 7.269 1.00 98.75 246 ARG A CA 1
ATOM 1794 C C . ARG A 1 246 ? 5.820 -3.315 8.252 1.00 98.75 246 ARG A C 1
ATOM 1796 O O . ARG A 1 246 ? 5.292 -3.458 9.350 1.00 98.75 246 ARG A O 1
ATOM 1803 N N . ARG A 1 247 ? 6.955 -3.930 7.903 1.00 98.69 247 ARG A N 1
ATOM 1804 C CA . ARG A 1 247 ? 7.661 -4.858 8.799 1.00 98.69 247 ARG A CA 1
ATOM 1805 C C . ARG A 1 247 ? 8.056 -4.201 10.115 1.00 98.69 247 ARG A C 1
ATOM 1807 O O . ARG A 1 247 ? 7.830 -4.796 11.158 1.00 98.69 247 ARG A O 1
ATOM 1814 N N . ALA A 1 248 ? 8.585 -2.978 10.084 1.00 98.50 248 ALA A N 1
ATOM 1815 C CA . ALA A 1 248 ? 8.940 -2.250 11.302 1.00 98.50 248 ALA A CA 1
ATOM 1816 C C . ALA A 1 248 ? 7.715 -1.952 12.189 1.00 98.50 248 ALA A C 1
ATOM 1818 O O . ALA A 1 248 ? 7.786 -2.088 13.408 1.00 98.50 248 ALA A O 1
ATOM 1819 N N . LEU A 1 249 ? 6.569 -1.599 11.594 1.00 98.38 249 LEU A N 1
ATOM 1820 C CA . LEU A 1 249 ? 5.320 -1.401 12.339 1.00 98.38 249 LEU A CA 1
ATOM 1821 C C . LEU A 1 249 ? 4.773 -2.711 12.927 1.00 98.38 249 LEU A C 1
ATOM 1823 O O . LEU A 1 249 ? 4.307 -2.715 14.065 1.00 98.38 249 LEU A O 1
ATOM 1827 N N . GLU A 1 250 ? 4.825 -3.813 12.177 1.00 98.50 250 GLU A N 1
ATOM 1828 C CA . GLU A 1 250 ? 4.395 -5.142 12.640 1.00 98.50 250 GLU A CA 1
ATOM 1829 C C . GLU A 1 250 ? 5.310 -5.680 13.745 1.00 98.50 250 GLU A C 1
ATOM 1831 O O . GLU A 1 250 ? 4.821 -6.250 14.717 1.00 98.50 250 GLU A O 1
ATOM 1836 N N . GLU A 1 251 ? 6.618 -5.445 13.642 1.00 98.00 251 GLU A N 1
ATOM 1837 C CA . GLU A 1 251 ? 7.607 -5.758 14.677 1.00 98.00 251 GLU A CA 1
ATOM 1838 C C . GLU A 1 251 ? 7.331 -4.969 15.967 1.00 98.00 251 GLU A C 1
ATOM 1840 O O . GLU A 1 251 ? 7.327 -5.542 17.056 1.00 98.00 251 GLU A O 1
ATOM 1845 N N . ALA A 1 252 ? 7.040 -3.669 15.854 1.00 95.69 252 ALA A N 1
ATOM 1846 C CA . ALA A 1 252 ? 6.824 -2.801 17.009 1.00 95.69 252 ALA A CA 1
ATOM 1847 C C . ALA A 1 252 ? 5.454 -2.982 17.682 1.00 95.69 252 ALA A C 1
ATOM 1849 O O . ALA A 1 252 ? 5.338 -2.830 18.900 1.00 95.69 252 ALA A O 1
ATOM 1850 N N . TYR A 1 253 ? 4.399 -3.254 16.909 1.00 94.94 253 TYR A N 1
ATOM 1851 C CA . TYR A 1 253 ? 3.020 -3.204 17.405 1.00 94.94 253 TYR A CA 1
ATOM 1852 C C . TYR A 1 253 ? 2.216 -4.489 17.219 1.00 94.94 253 TYR A C 1
ATOM 1854 O O . TYR A 1 253 ? 1.147 -4.605 17.830 1.00 94.94 253 TYR A O 1
ATOM 1862 N N . GLY A 1 254 ? 2.683 -5.436 16.405 1.00 97.44 254 GLY A N 1
ATOM 1863 C CA . GLY A 1 254 ? 1.874 -6.550 15.917 1.00 97.44 254 GLY A CA 1
ATOM 1864 C C . GLY A 1 254 ? 0.739 -6.094 14.990 1.00 97.44 254 GLY A C 1
ATOM 1865 O O . GLY A 1 254 ? 0.686 -4.951 14.535 1.00 97.44 254 GLY A O 1
ATOM 1866 N N . GLY A 1 255 ? -0.211 -6.995 14.734 1.00 98.19 255 GLY A N 1
ATOM 1867 C CA . GLY A 1 255 ? -1.323 -6.738 13.814 1.00 98.19 255 GLY A CA 1
ATOM 1868 C C . GLY A 1 255 ? -0.891 -6.739 12.343 1.00 98.19 255 GLY A C 1
ATOM 1869 O O . GLY A 1 255 ? 0.181 -7.230 12.005 1.00 98.19 255 GLY A O 1
ATOM 1870 N N . VAL A 1 256 ? -1.756 -6.232 11.461 1.00 98.81 256 VAL A N 1
ATOM 1871 C CA . VAL A 1 256 ? -1.459 -6.079 10.024 1.00 98.81 256 VAL A CA 1
ATOM 1872 C C . VAL A 1 256 ? -1.114 -4.622 9.731 1.00 98.81 256 VAL A C 1
ATOM 1874 O O . VAL A 1 256 ? -1.958 -3.748 9.938 1.00 98.81 256 VAL A O 1
ATOM 1877 N N . ALA A 1 257 ? 0.082 -4.349 9.208 1.00 98.75 257 ALA A N 1
ATOM 1878 C CA . ALA A 1 257 ? 0.442 -3.001 8.770 1.00 98.75 257 ALA A CA 1
ATOM 1879 C C . ALA A 1 257 ? 0.030 -2.748 7.317 1.00 98.75 257 ALA A C 1
ATOM 1881 O O . ALA A 1 257 ? 0.259 -3.565 6.426 1.00 98.75 257 ALA A O 1
ATOM 1882 N N . ILE A 1 258 ? -0.561 -1.593 7.050 1.00 98.81 258 ILE A N 1
ATOM 1883 C CA . ILE A 1 258 ? -1.006 -1.155 5.729 1.00 98.81 258 ILE A CA 1
ATOM 1884 C C . ILE A 1 258 ? -0.262 0.128 5.397 1.00 98.81 258 ILE A C 1
ATOM 1886 O O . ILE A 1 258 ? -0.192 1.033 6.220 1.00 98.81 258 ILE A O 1
ATOM 1890 N N . PHE A 1 259 ? 0.287 0.202 4.190 1.00 98.69 259 PHE A N 1
ATOM 1891 C CA . PHE A 1 259 ? 0.900 1.417 3.672 1.00 98.69 259 PHE A CA 1
ATOM 1892 C C . PHE A 1 259 ? 0.023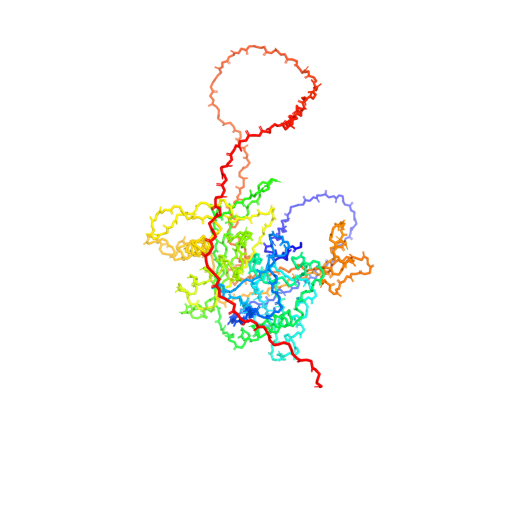 1.976 2.555 1.00 98.69 259 PHE A C 1
ATOM 1894 O O . PHE A 1 259 ? -0.373 1.228 1.657 1.00 98.69 259 PHE A O 1
ATOM 1901 N N . LEU A 1 260 ? -0.272 3.270 2.608 1.00 97.56 260 LEU A N 1
ATOM 1902 C CA . LEU A 1 260 ? -0.929 4.020 1.550 1.00 97.56 260 LEU A CA 1
ATOM 1903 C C . LEU A 1 260 ? 0.013 5.104 1.036 1.00 97.56 260 LEU A C 1
ATOM 1905 O O . LEU A 1 260 ? 0.682 5.790 1.806 1.00 97.56 260 LEU A O 1
ATOM 1909 N N . SER A 1 261 ? 0.027 5.269 -0.280 1.00 94.88 261 SER A N 1
ATOM 1910 C CA . SER A 1 261 ? 0.613 6.457 -0.882 1.00 94.88 261 SER A CA 1
ATOM 1911 C C . SER A 1 261 ? -0.376 7.605 -0.808 1.00 94.88 261 SER A C 1
ATOM 1913 O O . SER A 1 261 ? -1.497 7.483 -1.314 1.00 94.88 261 SER A O 1
ATOM 1915 N N . ALA A 1 262 ? 0.077 8.713 -0.230 1.00 91.75 262 ALA A N 1
ATOM 1916 C CA . ALA A 1 262 ? -0.682 9.949 -0.163 1.00 91.75 262 ALA A CA 1
ATOM 1917 C C . ALA A 1 262 ? -0.610 10.703 -1.512 1.00 91.75 262 ALA A C 1
ATOM 1919 O O . ALA A 1 262 ? -0.696 10.126 -2.603 1.00 91.75 262 ALA A O 1
ATOM 1920 N N . ASP A 1 263 ? -0.461 12.020 -1.487 1.00 88.44 263 ASP A N 1
ATOM 1921 C CA . ASP A 1 263 ? -0.434 12.896 -2.652 1.00 88.44 263 ASP A CA 1
ATOM 1922 C C . ASP A 1 263 ? 0.930 12.933 -3.360 1.00 88.44 263 ASP A C 1
ATOM 1924 O O . ASP A 1 263 ? 1.639 13.930 -3.397 1.00 88.44 263 ASP A O 1
ATOM 1928 N N . LEU A 1 264 ? 1.223 11.856 -4.089 1.00 86.06 264 LEU A N 1
ATOM 1929 C CA . LEU A 1 264 ? 2.463 11.660 -4.860 1.00 86.06 264 LEU A CA 1
ATOM 1930 C C . LEU A 1 264 ? 2.817 12.772 -5.884 1.00 86.06 264 LEU A C 1
ATOM 1932 O O . LEU A 1 264 ? 3.961 12.890 -6.330 1.00 86.06 264 LEU A O 1
ATOM 1936 N N . GLY A 1 265 ? 1.843 13.609 -6.258 1.00 70.06 265 GLY A N 1
ATOM 1937 C CA . GLY A 1 265 ? 2.082 14.942 -6.818 1.00 70.06 265 GLY A CA 1
ATOM 1938 C C . GLY A 1 265 ? 3.047 15.049 -8.010 1.00 70.06 265 GLY A C 1
ATOM 1939 O O . GLY A 1 265 ? 3.024 14.257 -8.956 1.00 70.06 265 GLY A O 1
ATOM 1940 N N . GLY A 1 266 ? 3.856 16.113 -7.991 1.00 66.25 266 GLY A N 1
ATOM 1941 C CA . GLY A 1 266 ? 4.779 16.550 -9.042 1.00 66.25 266 GLY A CA 1
ATOM 1942 C C . GLY A 1 266 ? 6.005 15.662 -9.269 1.00 66.25 266 GLY A C 1
ATOM 1943 O O . GLY A 1 266 ? 6.913 16.119 -9.949 1.00 66.25 266 GLY A O 1
ATOM 1944 N N . LEU A 1 267 ? 5.990 14.396 -8.830 1.00 82.56 267 LEU A N 1
ATOM 1945 C CA . LEU A 1 267 ? 7.133 13.474 -8.699 1.00 82.56 267 LEU A CA 1
ATOM 1946 C C . LEU A 1 267 ? 7.933 13.705 -7.403 1.00 82.56 267 LEU A C 1
ATOM 1948 O O . LEU A 1 267 ? 9.131 14.003 -7.453 1.00 82.56 267 LEU A O 1
ATOM 1952 N N . LEU A 1 268 ? 7.232 13.553 -6.271 1.00 90.69 268 LEU A N 1
ATOM 1953 C CA . LEU A 1 268 ? 7.827 13.348 -4.946 1.00 90.69 268 LEU A CA 1
ATOM 1954 C C . LEU A 1 268 ? 8.509 11.978 -4.927 1.00 90.69 268 LEU A C 1
ATOM 1956 O O . LEU A 1 268 ? 7.863 10.987 -5.258 1.00 90.69 268 LEU A O 1
ATOM 1960 N N . THR A 1 269 ? 9.808 11.935 -4.666 1.00 93.00 269 THR A N 1
ATOM 1961 C CA . THR A 1 269 ? 10.612 10.718 -4.808 1.00 93.00 269 THR A CA 1
ATOM 1962 C C . THR A 1 269 ? 11.653 10.609 -3.691 1.00 93.00 269 THR A C 1
ATOM 1964 O O . THR A 1 269 ? 12.198 11.637 -3.261 1.00 93.00 269 THR A O 1
ATOM 1967 N N . PRO A 1 270 ? 12.029 9.382 -3.287 1.00 94.06 270 PRO A N 1
ATOM 1968 C CA . PRO A 1 270 ? 13.136 9.167 -2.371 1.00 94.06 270 PRO A CA 1
ATOM 1969 C C . PRO A 1 270 ? 14.488 9.343 -3.072 1.00 94.06 270 PRO A C 1
ATOM 1971 O O . PRO A 1 270 ? 15.525 9.469 -2.423 1.00 94.06 270 PRO A O 1
ATOM 1974 N N . LEU A 1 271 ? 14.528 9.350 -4.409 1.00 93.56 271 LEU A N 1
ATOM 1975 C CA . LEU A 1 271 ? 15.770 9.520 -5.160 1.00 93.56 271 LEU A CA 1
ATOM 1976 C C . LEU A 1 271 ? 16.357 10.922 -4.928 1.00 93.56 271 LEU A C 1
ATOM 1978 O O . LEU A 1 271 ? 15.733 11.940 -5.223 1.00 93.56 271 LEU A O 1
ATOM 1982 N N . GLY A 1 272 ? 17.592 10.972 -4.429 1.00 93.19 272 GLY A N 1
ATOM 1983 C CA . GLY A 1 272 ? 18.247 12.200 -3.972 1.00 93.19 272 GLY A CA 1
ATOM 1984 C C . GLY A 1 272 ? 18.173 12.435 -2.459 1.00 93.19 272 GLY A C 1
ATOM 1985 O O . GLY A 1 272 ? 18.864 13.332 -1.964 1.00 93.19 272 GLY A O 1
ATOM 1986 N N . VAL A 1 273 ? 17.386 11.645 -1.717 1.00 94.62 273 VAL A N 1
ATOM 1987 C CA . VAL A 1 273 ? 17.395 11.639 -0.248 1.00 94.62 273 VAL A CA 1
ATOM 1988 C C . VAL A 1 273 ? 18.722 11.073 0.247 1.00 94.62 273 VAL A C 1
ATOM 1990 O O . VAL A 1 273 ? 19.226 10.063 -0.247 1.00 94.62 273 VAL A O 1
ATOM 1993 N N . ARG A 1 274 ? 19.305 11.729 1.252 1.00 94.88 274 ARG A N 1
ATOM 1994 C CA . ARG A 1 274 ? 20.552 11.291 1.881 1.00 94.88 274 ARG A CA 1
ATOM 1995 C C . ARG A 1 274 ? 20.242 10.589 3.190 1.00 94.88 274 ARG A C 1
ATOM 1997 O O . ARG A 1 274 ? 19.904 11.243 4.168 1.00 94.88 274 ARG A O 1
ATOM 2004 N N . LEU A 1 275 ? 20.420 9.275 3.200 1.00 96.12 275 LEU A N 1
ATOM 2005 C CA . LEU A 1 275 ? 20.257 8.448 4.390 1.00 96.12 275 LEU A CA 1
ATOM 2006 C C . LEU A 1 275 ? 21.621 8.042 4.945 1.00 96.12 275 LEU A C 1
ATOM 2008 O O . LEU A 1 275 ? 22.569 7.810 4.189 1.00 96.12 275 LEU A O 1
ATOM 2012 N N . SER A 1 276 ? 21.696 7.922 6.265 1.00 95.94 276 SER A N 1
ATOM 2013 C CA . SER A 1 276 ? 22.826 7.306 6.956 1.00 95.94 276 SER A CA 1
ATOM 2014 C C . SER A 1 276 ? 22.455 5.884 7.338 1.00 95.94 276 SER A C 1
ATOM 2016 O O . SER A 1 276 ? 21.377 5.628 7.863 1.00 95.94 276 SER A O 1
ATOM 2018 N N . ASP A 1 277 ? 23.357 4.957 7.063 1.00 93.69 277 ASP A N 1
ATOM 2019 C CA . ASP A 1 277 ? 23.198 3.558 7.406 1.00 93.69 277 ASP A CA 1
ATOM 2020 C C . ASP A 1 277 ? 23.264 3.402 8.938 1.00 93.69 277 ASP A C 1
ATOM 2022 O O . ASP A 1 277 ? 24.276 3.793 9.526 1.00 93.69 277 ASP A O 1
ATOM 2026 N N . PRO A 1 278 ? 22.232 2.854 9.602 1.00 89.44 278 PRO A N 1
ATOM 2027 C CA . PRO A 1 278 ? 22.193 2.796 11.063 1.00 89.44 278 PRO A CA 1
ATOM 2028 C C . PRO A 1 278 ? 23.256 1.861 11.660 1.00 89.44 278 PRO A C 1
ATOM 2030 O O . PRO A 1 278 ? 23.702 2.091 12.781 1.00 89.44 278 PRO A O 1
ATOM 2033 N N . ASP A 1 279 ? 23.708 0.849 10.910 1.00 91.19 279 ASP A N 1
ATOM 2034 C CA . ASP A 1 279 ? 24.686 -0.133 11.392 1.00 91.19 279 ASP A CA 1
ATOM 2035 C C . ASP A 1 279 ? 26.127 0.376 11.239 1.00 91.19 279 ASP A C 1
ATOM 2037 O O . ASP A 1 279 ? 27.013 0.029 12.020 1.00 91.19 279 ASP A O 1
ATOM 2041 N N . THR A 1 280 ? 26.391 1.190 10.211 1.00 94.19 280 THR A N 1
ATOM 2042 C CA . THR A 1 280 ? 27.761 1.602 9.848 1.00 94.19 280 THR A CA 1
ATOM 2043 C C . THR A 1 280 ? 28.026 3.103 9.949 1.00 94.19 280 THR A C 1
ATOM 2045 O O . THR A 1 280 ? 29.184 3.520 9.872 1.00 94.19 280 THR A O 1
ATOM 2048 N N . GLY A 1 281 ? 26.985 3.929 10.066 1.00 94.25 281 GLY A N 1
ATOM 2049 C CA . GLY A 1 281 ? 27.051 5.394 10.040 1.00 94.25 281 GLY A CA 1
ATOM 2050 C C . GLY A 1 281 ? 27.459 5.994 8.687 1.00 94.25 281 GLY A C 1
ATOM 2051 O O . GLY A 1 281 ? 27.652 7.205 8.581 1.00 94.25 281 GLY A O 1
ATOM 2052 N N . ARG A 1 282 ? 27.638 5.171 7.647 1.00 95.81 282 ARG A N 1
ATOM 2053 C CA . ARG A 1 282 ? 28.047 5.619 6.308 1.00 95.81 282 ARG A CA 1
ATOM 2054 C C . ARG A 1 282 ? 26.831 6.026 5.473 1.00 95.81 282 ARG A C 1
ATOM 2056 O O . ARG A 1 282 ? 25.744 5.517 5.719 1.00 95.81 282 ARG A O 1
ATOM 2063 N N . PRO A 1 283 ? 26.990 6.887 4.453 1.00 97.44 283 PRO A N 1
ATOM 2064 C CA . PRO A 1 283 ? 25.898 7.187 3.533 1.00 97.44 283 PRO A CA 1
ATOM 2065 C C . PRO A 1 283 ? 25.378 5.920 2.844 1.00 97.44 283 PRO A C 1
ATOM 2067 O O . PRO A 1 283 ? 26.173 5.141 2.308 1.00 97.44 283 PRO A O 1
ATOM 2070 N N . VAL A 1 284 ? 24.059 5.734 2.828 1.00 97.62 284 VAL A N 1
ATOM 2071 C CA . VAL A 1 284 ? 23.421 4.634 2.097 1.00 97.62 284 VAL A CA 1
ATOM 2072 C C . VAL A 1 284 ? 23.466 4.941 0.596 1.00 97.62 284 VAL A C 1
ATOM 2074 O O . VAL A 1 284 ? 23.036 6.023 0.189 1.00 97.62 284 VAL A O 1
ATOM 2077 N N . PRO A 1 285 ? 23.970 4.028 -0.252 1.00 96.50 285 PRO A N 1
ATOM 2078 C CA . PRO A 1 285 ? 23.940 4.224 -1.696 1.00 96.50 285 PRO A CA 1
ATOM 2079 C C . PRO A 1 285 ? 22.505 4.241 -2.234 1.00 96.50 285 PRO A C 1
ATOM 2081 O O . PRO A 1 285 ? 21.710 3.353 -1.918 1.00 96.50 285 PRO A O 1
ATOM 2084 N N . GLU A 1 286 ? 22.193 5.212 -3.093 1.00 96.06 286 GLU A N 1
ATOM 2085 C CA . GLU A 1 286 ? 20.895 5.273 -3.769 1.00 96.06 286 GLU A CA 1
ATOM 2086 C C . GLU A 1 286 ? 20.646 4.056 -4.671 1.00 96.06 286 GLU A C 1
ATOM 2088 O O . GLU A 1 286 ? 21.596 3.453 -5.178 1.00 96.06 286 GLU A O 1
ATOM 2093 N N . LYS A 1 287 ? 19.370 3.764 -4.968 1.00 97.19 287 LYS A N 1
ATOM 2094 C CA . LYS A 1 287 ? 18.973 2.714 -5.930 1.00 97.19 287 LYS A CA 1
ATOM 2095 C C . LYS A 1 287 ? 19.404 1.325 -5.475 1.00 97.19 287 LYS A C 1
ATOM 2097 O O . LYS A 1 287 ? 19.841 0.497 -6.270 1.00 97.19 287 LYS A O 1
ATOM 2102 N N . THR A 1 288 ? 19.304 1.084 -4.170 1.00 97.81 288 THR A N 1
ATOM 2103 C CA . THR A 1 288 ? 19.655 -0.190 -3.543 1.00 97.81 288 THR A CA 1
ATOM 2104 C C . THR A 1 288 ? 18.539 -0.671 -2.629 1.00 97.81 288 THR A C 1
ATOM 2106 O O . THR A 1 288 ? 17.795 0.126 -2.062 1.00 97.81 288 THR A O 1
ATOM 2109 N N . PHE A 1 289 ? 18.469 -1.984 -2.408 1.00 98.31 289 PHE A N 1
ATOM 2110 C CA . PHE A 1 289 ? 17.585 -2.554 -1.387 1.00 98.31 289 PHE A CA 1
ATOM 2111 C C . PHE A 1 289 ? 17.901 -2.026 0.011 1.00 98.31 289 PHE A C 1
ATOM 2113 O O . PHE A 1 289 ? 16.999 -1.874 0.825 1.00 98.31 289 PHE A O 1
ATOM 2120 N N . ARG A 1 290 ? 19.165 -1.666 0.277 1.00 97.75 290 ARG A N 1
ATOM 2121 C CA . ARG A 1 290 ? 19.536 -1.021 1.537 1.00 97.75 290 ARG A CA 1
ATOM 2122 C C . ARG A 1 290 ? 18.891 0.356 1.680 1.00 97.75 290 ARG A C 1
ATOM 2124 O O . ARG A 1 290 ? 18.416 0.661 2.761 1.00 97.75 290 ARG A O 1
ATOM 2131 N N . MET A 1 291 ? 18.815 1.153 0.611 1.00 98.00 291 MET A N 1
ATOM 2132 C CA . MET A 1 291 ? 18.081 2.423 0.627 1.00 98.00 291 MET A CA 1
ATOM 2133 C C . MET A 1 291 ? 16.599 2.210 0.938 1.00 98.00 291 MET A C 1
ATOM 2135 O O . MET A 1 291 ? 16.084 2.885 1.822 1.00 98.00 291 MET A O 1
ATOM 2139 N N . ALA A 1 292 ? 15.944 1.258 0.265 1.00 98.44 292 ALA A N 1
ATOM 2140 C CA . ALA A 1 292 ? 14.542 0.930 0.524 1.00 98.44 292 ALA A CA 1
ATOM 2141 C C . ALA A 1 292 ? 14.319 0.482 1.984 1.00 98.44 292 ALA A C 1
ATOM 2143 O O . ALA A 1 292 ? 13.422 0.989 2.656 1.00 98.44 292 ALA A O 1
ATOM 2144 N N . GLU A 1 293 ? 15.180 -0.405 2.498 1.00 98.50 293 GLU A N 1
ATOM 2145 C CA . GLU A 1 293 ? 15.137 -0.875 3.889 1.00 98.50 293 GLU A CA 1
ATOM 2146 C C . GLU A 1 293 ? 15.313 0.279 4.879 1.00 98.50 293 GLU A C 1
ATOM 2148 O O . GLU A 1 293 ? 14.504 0.450 5.791 1.00 98.50 293 GLU A O 1
ATOM 2153 N N . THR A 1 294 ? 16.369 1.079 4.705 1.00 98.31 294 THR A N 1
ATOM 2154 C CA . THR A 1 294 ? 16.692 2.181 5.613 1.00 98.31 294 THR A CA 1
ATOM 2155 C C . THR A 1 294 ? 15.604 3.245 5.584 1.00 98.31 294 THR A C 1
ATOM 2157 O O . THR A 1 294 ? 15.169 3.661 6.650 1.00 98.31 294 THR A O 1
ATOM 2160 N N . LEU A 1 295 ? 15.114 3.640 4.406 1.00 98.31 295 LEU A N 1
ATOM 2161 C CA . LEU A 1 295 ? 14.050 4.635 4.275 1.00 98.31 295 LEU A CA 1
ATOM 2162 C C . LEU A 1 295 ? 12.765 4.183 4.971 1.00 98.31 295 LEU A C 1
ATOM 2164 O O . LEU A 1 295 ? 12.204 4.921 5.778 1.00 98.31 295 LEU A O 1
ATOM 2168 N N . GLY A 1 296 ? 12.308 2.962 4.677 1.00 98.44 296 GLY A N 1
ATOM 2169 C CA . GLY A 1 296 ? 11.063 2.439 5.232 1.00 98.44 296 GLY A CA 1
ATOM 2170 C C . GLY A 1 296 ? 11.129 2.288 6.750 1.00 98.44 296 GLY A C 1
ATOM 2171 O O . GLY A 1 296 ? 10.196 2.688 7.449 1.00 98.44 296 GLY A O 1
ATOM 2172 N N . ARG A 1 297 ? 12.252 1.780 7.278 1.00 98.31 297 ARG A N 1
ATOM 2173 C CA . ARG A 1 297 ? 12.474 1.689 8.729 1.00 98.31 297 ARG A CA 1
ATOM 2174 C C . ARG A 1 297 ? 12.570 3.054 9.392 1.00 98.31 297 ARG A C 1
ATOM 2176 O O . ARG A 1 297 ? 11.970 3.237 10.439 1.00 98.31 297 ARG A O 1
ATOM 2183 N N . GLU A 1 298 ? 13.281 4.004 8.797 1.00 97.00 298 GLU A N 1
ATOM 2184 C CA . GLU A 1 298 ? 13.435 5.366 9.318 1.00 97.00 298 GLU A CA 1
ATOM 2185 C C . GLU A 1 298 ? 12.082 6.100 9.389 1.00 97.00 298 GLU A C 1
ATOM 2187 O O . GLU A 1 298 ? 11.765 6.745 10.396 1.00 97.00 298 GLU A O 1
ATOM 2192 N N . LEU A 1 299 ? 11.248 5.949 8.355 1.00 97.31 299 LEU A N 1
ATOM 2193 C CA . LEU A 1 299 ? 9.882 6.471 8.318 1.00 97.31 299 LEU A CA 1
ATOM 2194 C C . LEU A 1 299 ? 9.013 5.841 9.417 1.00 97.31 299 LEU A C 1
ATOM 2196 O O . LEU A 1 299 ? 8.408 6.558 10.219 1.00 97.31 299 LEU A O 1
ATOM 2200 N N . ALA A 1 300 ? 8.979 4.507 9.489 1.00 97.06 300 ALA A N 1
ATOM 2201 C CA . ALA A 1 300 ? 8.204 3.778 10.491 1.00 97.06 300 ALA A CA 1
ATOM 2202 C C . ALA A 1 300 ? 8.674 4.083 11.919 1.00 97.06 300 ALA A C 1
ATOM 2204 O O . ALA A 1 300 ? 7.860 4.363 12.796 1.00 97.06 300 ALA A O 1
ATOM 2205 N N . GLN A 1 301 ? 9.983 4.093 12.160 1.00 94.62 301 GLN A N 1
ATOM 2206 C CA . GLN A 1 301 ? 10.547 4.375 13.475 1.00 94.62 301 GLN A CA 1
ATOM 2207 C C . GLN A 1 301 ? 10.203 5.789 13.934 1.00 94.62 301 GLN A C 1
ATOM 2209 O O . GLN A 1 301 ? 9.929 5.998 15.111 1.00 94.62 301 GLN A O 1
ATOM 2214 N N . SER A 1 302 ? 10.147 6.754 13.017 1.00 92.44 302 SER A N 1
ATOM 2215 C CA . SER A 1 302 ? 9.778 8.125 13.370 1.00 92.44 302 SER A CA 1
ATOM 2216 C C . SER A 1 302 ? 8.341 8.238 13.847 1.00 92.44 302 SER A C 1
ATOM 2218 O O . SER A 1 302 ? 8.092 8.892 14.859 1.00 92.44 302 SER A O 1
ATOM 2220 N N . VAL A 1 303 ? 7.399 7.557 13.184 1.00 90.25 303 VAL A N 1
ATOM 2221 C CA . VAL A 1 303 ? 6.014 7.513 13.676 1.00 90.25 303 VAL A CA 1
ATOM 2222 C C . VAL A 1 303 ? 5.902 6.695 14.962 1.00 90.25 303 VAL A C 1
ATOM 2224 O O . VAL A 1 303 ? 5.130 7.074 15.835 1.00 90.25 303 VAL A O 1
ATOM 2227 N N . ILE A 1 304 ? 6.698 5.631 15.135 1.00 90.62 304 ILE A N 1
ATOM 2228 C CA . ILE A 1 304 ? 6.718 4.816 16.361 1.00 90.62 304 ILE A CA 1
ATOM 2229 C C . ILE A 1 304 ? 7.206 5.629 17.564 1.00 90.62 304 ILE A C 1
ATOM 2231 O O . ILE A 1 304 ? 6.546 5.642 18.603 1.00 90.62 304 ILE A O 1
ATOM 2235 N N . VAL A 1 305 ? 8.334 6.330 17.421 1.00 86.38 305 VAL A N 1
ATOM 2236 C CA . VAL A 1 305 ? 8.900 7.201 18.463 1.00 86.38 305 VAL A CA 1
ATOM 2237 C C . VAL A 1 305 ? 7.926 8.324 18.782 1.00 86.38 305 VAL A C 1
ATOM 2239 O O . VAL A 1 305 ? 7.616 8.559 19.947 1.00 86.38 305 VAL A O 1
ATOM 2242 N N . ALA A 1 306 ? 7.374 8.979 17.759 1.00 79.44 306 ALA A N 1
ATOM 2243 C CA . ALA A 1 306 ? 6.365 10.005 17.973 1.00 79.44 306 ALA A CA 1
ATOM 2244 C C . ALA A 1 306 ? 5.137 9.450 18.707 1.00 79.44 306 ALA A C 1
ATOM 2246 O O . ALA A 1 306 ? 4.604 10.116 19.585 1.00 79.44 306 ALA A O 1
ATOM 2247 N N . TRP A 1 307 ? 4.713 8.221 18.412 1.00 78.19 307 TRP A N 1
ATOM 2248 C CA . TRP A 1 307 ? 3.575 7.578 19.066 1.00 78.19 307 TRP A CA 1
ATOM 2249 C C . TRP A 1 307 ? 3.825 7.208 20.530 1.00 78.19 307 TRP A C 1
ATOM 2251 O O . TRP A 1 307 ? 2.940 7.361 21.374 1.00 78.19 307 TRP A O 1
ATOM 2261 N N . GLN A 1 308 ? 5.009 6.675 20.835 1.00 75.62 308 GLN A N 1
ATOM 2262 C CA . GLN A 1 308 ? 5.400 6.275 22.189 1.00 75.62 308 GLN A CA 1
ATOM 2263 C C . GLN A 1 308 ? 5.751 7.495 23.064 1.00 75.62 308 GLN A C 1
ATOM 2265 O O . GLN A 1 308 ? 5.624 7.429 24.288 1.00 75.62 308 GLN A O 1
ATOM 2270 N N . GLY A 1 309 ? 6.077 8.633 22.442 1.00 57.53 309 GLY A N 1
ATOM 2271 C CA . GLY A 1 309 ? 6.691 9.791 23.091 1.00 57.53 309 GLY A CA 1
ATOM 2272 C C . GLY A 1 309 ? 8.213 9.631 23.170 1.00 57.53 309 GLY A C 1
ATOM 2273 O O . GLY A 1 309 ? 8.752 8.560 22.903 1.00 57.53 309 GLY A O 1
ATOM 2274 N N . SER A 1 310 ? 8.931 10.694 23.542 1.00 42.22 310 SER A N 1
ATOM 2275 C CA . SER A 1 310 ? 10.344 10.555 23.923 1.00 42.22 310 SER A CA 1
ATOM 2276 C C . SER A 1 310 ? 10.458 9.835 25.273 1.00 42.22 310 SER A C 1
ATOM 2278 O O . SER A 1 310 ? 9.550 9.939 26.099 1.00 42.22 310 SER A O 1
ATOM 2280 N N . ASP A 1 311 ? 11.605 9.205 25.559 1.00 39.72 311 ASP A N 1
ATOM 2281 C CA . ASP A 1 311 ? 11.924 8.609 26.878 1.00 39.72 311 ASP A CA 1
ATOM 2282 C C . ASP A 1 311 ? 11.718 9.582 28.063 1.00 39.72 311 ASP A C 1
ATOM 2284 O O . ASP A 1 311 ? 11.594 9.173 29.216 1.00 39.72 311 ASP A O 1
ATOM 2288 N N . THR A 1 312 ? 11.671 10.887 27.788 1.00 36.16 312 THR A N 1
ATOM 2289 C CA . THR A 1 312 ? 11.482 11.971 28.761 1.00 36.16 312 THR A CA 1
ATOM 2290 C C . THR A 1 312 ? 10.034 12.450 28.914 1.00 36.16 312 THR A C 1
ATOM 2292 O O . THR A 1 312 ? 9.743 13.165 29.873 1.00 36.16 312 THR A O 1
ATOM 2295 N N . ALA A 1 313 ? 9.127 12.080 28.003 1.00 41.62 313 ALA A N 1
ATOM 2296 C CA . ALA A 1 313 ? 7.699 12.403 28.065 1.00 41.62 313 ALA A CA 1
ATOM 2297 C C . ALA A 1 313 ? 6.844 11.362 27.298 1.00 41.62 313 ALA A C 1
ATOM 2299 O O . ALA A 1 313 ? 6.311 11.663 26.221 1.00 41.62 313 ALA A O 1
ATOM 2300 N N . PRO A 1 314 ? 6.682 10.139 27.840 1.00 37.41 314 PRO A N 1
ATOM 2301 C CA . PRO A 1 314 ? 5.827 9.117 27.243 1.00 37.41 314 PRO A CA 1
ATOM 2302 C C . PRO A 1 314 ? 4.391 9.635 27.076 1.00 37.41 314 PRO A C 1
ATOM 2304 O O . PRO A 1 314 ? 3.785 10.116 28.034 1.00 37.41 314 PRO A O 1
ATOM 2307 N N . GLY A 1 315 ? 3.838 9.554 25.864 1.00 43.31 315 GLY A N 1
ATOM 2308 C CA . GLY A 1 315 ? 2.462 9.984 25.575 1.00 43.31 315 GLY A CA 1
ATOM 2309 C C . GLY A 1 315 ? 2.243 11.474 25.264 1.00 43.31 315 GLY A C 1
ATOM 2310 O O . GLY A 1 315 ? 1.093 11.872 25.107 1.00 43.31 315 GLY A O 1
ATOM 2311 N N . ALA A 1 316 ? 3.299 12.285 25.118 1.00 39.25 316 ALA A N 1
ATOM 2312 C CA . ALA A 1 316 ? 3.210 13.674 24.627 1.00 39.25 316 ALA A CA 1
ATOM 2313 C C . ALA A 1 316 ? 3.305 13.801 23.087 1.00 39.25 316 ALA A C 1
ATOM 2315 O O . ALA A 1 316 ? 3.520 14.890 22.557 1.00 39.25 316 ALA A O 1
ATOM 2316 N N . GLY A 1 317 ? 3.198 12.680 22.371 1.00 49.28 317 GLY A N 1
ATOM 2317 C CA . GLY A 1 317 ? 3.205 12.630 20.913 1.00 49.28 317 GLY A CA 1
ATOM 2318 C C . GLY A 1 317 ? 1.934 13.189 20.265 1.00 49.28 317 GLY A C 1
ATOM 2319 O O . GLY A 1 317 ? 0.934 13.381 20.955 1.00 49.28 317 GLY A O 1
ATOM 2320 N N . PRO A 1 318 ? 1.912 13.358 18.930 1.00 49.16 318 PRO A N 1
ATOM 2321 C CA . PRO A 1 318 ? 0.783 13.894 18.151 1.00 49.16 318 PRO A CA 1
ATOM 2322 C C . PRO A 1 318 ? -0.459 12.974 18.126 1.00 49.16 318 PRO A C 1
ATOM 2324 O O . PRO A 1 318 ? -1.294 13.070 17.233 1.00 49.16 318 PRO A O 1
ATOM 2327 N N . ALA A 1 319 ? -0.581 12.033 19.067 1.00 53.56 319 ALA A N 1
ATOM 2328 C CA . ALA A 1 319 ? -1.683 11.089 19.150 1.00 53.56 319 ALA A CA 1
ATOM 2329 C C . ALA A 1 319 ? -2.935 11.768 19.738 1.00 53.56 319 ALA A C 1
ATOM 2331 O O . ALA A 1 319 ? -3.224 11.643 20.927 1.00 53.56 319 ALA A O 1
ATOM 2332 N N . GLU A 1 320 ? -3.667 12.513 18.914 1.00 56.94 320 GLU A N 1
ATOM 2333 C CA . GLU A 1 320 ? -4.634 13.516 19.382 1.00 56.94 320 GLU A CA 1
ATOM 2334 C C . GLU A 1 320 ? -5.993 12.959 19.866 1.00 56.94 320 GLU A C 1
ATOM 2336 O O . GLU A 1 320 ? -6.719 13.667 20.564 1.00 56.94 320 GLU A O 1
ATOM 2341 N N . ALA A 1 321 ? -6.359 11.699 19.576 1.00 58.19 321 ALA A N 1
ATOM 2342 C CA . ALA A 1 321 ? -7.612 11.115 20.082 1.00 58.19 321 ALA A CA 1
ATOM 2343 C C . ALA A 1 321 ? -7.641 9.579 20.054 1.00 58.19 321 ALA A C 1
ATOM 2345 O O . ALA A 1 321 ? -7.453 8.981 19.000 1.00 58.19 321 ALA A O 1
ATOM 2346 N N . ALA A 1 322 ? -7.963 8.944 21.188 1.00 64.94 322 ALA A N 1
ATOM 2347 C CA . ALA A 1 322 ? -8.395 7.547 21.241 1.00 64.94 322 ALA A CA 1
ATOM 2348 C C . ALA A 1 322 ? -9.912 7.487 21.419 1.00 64.94 322 ALA A C 1
ATOM 2350 O O . ALA A 1 322 ? -10.438 7.983 22.413 1.00 64.94 322 ALA A O 1
ATOM 2351 N N . THR A 1 323 ? -10.620 6.867 20.479 1.00 74.88 323 THR A N 1
ATOM 2352 C CA . THR A 1 323 ? -12.079 6.728 20.552 1.00 74.88 323 THR A CA 1
ATOM 2353 C C . THR A 1 323 ? -12.500 5.275 20.365 1.00 74.88 323 THR A C 1
ATOM 2355 O O . THR A 1 323 ? -12.006 4.583 19.474 1.00 74.88 323 THR A O 1
ATOM 2358 N N . ALA A 1 324 ? -13.375 4.796 21.252 1.00 81.88 324 ALA A N 1
ATOM 2359 C CA . ALA A 1 324 ? -13.964 3.459 21.169 1.00 81.88 324 ALA A CA 1
ATOM 2360 C C . ALA A 1 324 ? -15.298 3.465 20.407 1.00 81.88 324 ALA A C 1
ATOM 2362 O O . ALA A 1 324 ? -15.809 2.409 20.048 1.00 81.88 324 ALA A O 1
ATOM 2363 N N . ASP A 1 325 ? -15.862 4.645 20.170 1.00 87.69 325 ASP A N 1
ATOM 2364 C CA . ASP A 1 325 ? -17.224 4.861 19.719 1.00 87.69 325 ASP A CA 1
ATOM 2365 C C . ASP A 1 325 ? -17.347 6.165 18.925 1.00 87.69 325 ASP A C 1
ATOM 2367 O O . ASP A 1 325 ? -16.827 7.220 19.288 1.00 87.69 325 ASP A O 1
ATOM 2371 N N . GLY A 1 326 ? -18.067 6.112 17.814 1.00 89.56 326 GLY A N 1
ATOM 2372 C CA . GLY A 1 326 ? -18.160 7.245 16.909 1.00 89.56 326 GLY A CA 1
ATOM 2373 C C . GLY A 1 326 ? -18.969 6.927 15.669 1.00 89.56 326 GLY A C 1
ATOM 2374 O O . GLY A 1 326 ? -19.746 5.977 15.647 1.00 89.56 326 GLY A O 1
ATOM 2375 N N . THR A 1 327 ? -18.795 7.723 14.624 1.00 89.62 327 THR A N 1
ATOM 2376 C CA . THR A 1 327 ? -19.441 7.528 13.322 1.00 89.62 327 THR A CA 1
ATOM 2377 C C . THR A 1 327 ? -18.394 7.372 12.231 1.00 89.62 327 THR A C 1
ATOM 2379 O O . THR A 1 327 ? -17.315 7.968 12.300 1.00 89.62 327 THR A O 1
ATOM 2382 N N . ILE A 1 328 ? -18.735 6.560 11.230 1.00 89.81 328 ILE A N 1
ATOM 2383 C CA . ILE A 1 328 ? -17.985 6.420 9.984 1.00 89.81 328 ILE A CA 1
ATOM 2384 C C . ILE A 1 328 ? -18.900 6.866 8.854 1.00 89.81 328 ILE A C 1
ATOM 2386 O O . ILE A 1 328 ? -20.002 6.338 8.703 1.00 89.81 328 ILE A O 1
ATOM 2390 N N . GLU A 1 329 ? -18.433 7.822 8.061 1.00 90.06 329 GLU A N 1
ATOM 2391 C CA . GLU A 1 329 ? -19.135 8.317 6.882 1.00 90.06 329 GLU A CA 1
ATOM 2392 C C . GLU A 1 329 ? -18.232 8.167 5.659 1.00 90.06 329 GLU A C 1
ATOM 2394 O O . GLU A 1 329 ? -17.055 8.525 5.699 1.00 90.06 329 GLU A O 1
ATOM 2399 N N . VAL A 1 330 ? -18.792 7.651 4.564 1.00 91.38 330 VAL A N 1
ATOM 2400 C CA . VAL A 1 330 ? -18.125 7.623 3.261 1.00 91.38 330 VAL A CA 1
ATOM 2401 C C . VAL A 1 330 ? -18.970 8.398 2.267 1.00 91.38 330 VAL A C 1
ATOM 2403 O O . VAL A 1 330 ? -20.145 8.088 2.065 1.00 91.38 330 VAL A O 1
ATOM 2406 N N . LYS A 1 331 ? -18.361 9.386 1.613 1.00 92.31 331 LYS A N 1
ATOM 2407 C CA . LYS A 1 331 ? -18.947 10.082 0.464 1.00 92.31 331 LYS A CA 1
ATOM 2408 C C . LYS A 1 331 ? -18.124 9.777 -0.763 1.00 92.31 331 LYS A C 1
ATOM 2410 O O . LYS A 1 331 ? -16.957 10.146 -0.823 1.00 92.31 331 LYS A O 1
ATOM 2415 N N . ALA A 1 332 ? -18.747 9.135 -1.738 1.00 92.81 332 ALA A N 1
ATOM 2416 C CA . ALA A 1 332 ? -18.111 8.780 -2.990 1.00 92.81 332 ALA A CA 1
ATOM 2417 C C . ALA A 1 332 ? -18.790 9.476 -4.161 1.00 92.81 332 ALA A C 1
ATOM 2419 O O . ALA A 1 332 ? -20.011 9.647 -4.182 1.00 92.81 332 ALA A O 1
ATOM 2420 N N . ARG A 1 333 ? -17.989 9.864 -5.148 1.00 93.62 333 ARG A N 1
ATOM 2421 C CA . ARG A 1 333 ? -18.471 10.395 -6.414 1.00 93.62 333 ARG A CA 1
ATOM 2422 C C . ARG A 1 333 ? -17.643 9.824 -7.551 1.00 93.62 333 ARG A C 1
ATOM 2424 O O . ARG A 1 333 ? -16.430 10.028 -7.605 1.00 93.62 333 ARG A O 1
ATOM 2431 N N . GLU A 1 334 ? -18.324 9.167 -8.481 1.00 92.06 334 GLU A N 1
ATOM 2432 C CA . GLU A 1 334 ? -17.757 8.872 -9.791 1.00 92.06 334 GLU A CA 1
ATOM 2433 C C . GLU A 1 334 ? -17.703 10.161 -10.619 1.00 92.06 334 GLU A C 1
ATOM 2435 O O . GLU A 1 334 ? -18.612 11.000 -10.589 1.00 92.06 334 GLU A O 1
ATOM 2440 N N . PHE A 1 335 ? -16.617 10.332 -11.357 1.00 90.06 335 PHE A N 1
ATOM 2441 C CA . PHE A 1 335 ? -16.446 11.408 -12.312 1.00 90.06 335 PHE A CA 1
ATOM 2442 C C . PHE A 1 335 ? -15.721 10.902 -13.555 1.00 90.06 335 PHE A C 1
ATOM 2444 O O . PHE A 1 335 ? -15.008 9.900 -13.541 1.00 90.06 335 PHE A O 1
ATOM 2451 N N . ARG A 1 336 ? -15.915 11.624 -14.656 1.00 87.56 336 ARG A N 1
ATOM 2452 C CA . ARG A 1 336 ? -15.328 11.303 -15.954 1.00 87.56 336 ARG A CA 1
ATOM 2453 C C . ARG A 1 336 ? -14.130 12.211 -16.183 1.00 87.56 336 ARG A C 1
ATOM 2455 O O . ARG A 1 336 ? -14.246 13.431 -16.082 1.00 87.56 336 ARG A O 1
ATOM 2462 N N . VAL A 1 337 ? -12.978 11.618 -16.467 1.00 84.44 337 VAL A N 1
ATOM 2463 C CA . VAL A 1 337 ? -11.752 12.337 -16.808 1.00 84.44 337 VAL A CA 1
ATOM 2464 C C . VAL A 1 337 ? -11.646 12.390 -18.327 1.00 84.44 337 VAL A C 1
ATOM 2466 O O . VAL A 1 337 ? -11.465 11.336 -18.951 1.00 84.44 337 VAL A O 1
ATOM 2469 N N . PRO A 1 338 ? -11.745 13.579 -18.948 1.00 83.00 338 PRO A N 1
ATOM 2470 C CA . PRO A 1 338 ? -11.538 13.696 -20.376 1.00 83.00 338 PRO A CA 1
ATOM 2471 C C . PRO A 1 338 ? -10.094 13.323 -20.694 1.00 83.00 338 PRO A C 1
ATOM 2473 O O . PRO A 1 338 ? -9.130 13.809 -20.096 1.00 83.00 338 PRO A O 1
ATOM 2476 N N . LEU A 1 339 ? -9.934 12.429 -21.658 1.00 77.88 339 LEU A N 1
ATOM 2477 C CA . LEU A 1 339 ? -8.625 12.045 -22.144 1.00 77.88 339 LEU A CA 1
ATOM 2478 C C . LEU A 1 339 ? -8.132 13.110 -23.112 1.00 77.88 339 LEU A C 1
ATOM 2480 O O . LEU A 1 339 ? -8.290 12.964 -24.308 1.00 77.88 339 LEU A O 1
ATOM 2484 N N . GLU A 1 340 ? -7.559 14.211 -22.645 1.00 79.75 340 GLU A N 1
ATOM 2485 C CA . GLU A 1 340 ? -7.041 15.260 -23.548 1.00 79.75 340 GLU A CA 1
ATOM 2486 C C . GLU A 1 340 ? -5.622 14.951 -24.048 1.00 79.75 340 GLU A C 1
ATOM 2488 O O . GLU A 1 340 ? -5.167 15.461 -25.072 1.00 79.75 340 GLU A O 1
ATOM 2493 N N . ASN A 1 341 ? -4.917 14.058 -23.351 1.00 77.19 341 ASN A N 1
ATOM 2494 C CA . ASN A 1 341 ? -3.549 13.695 -23.680 1.00 77.19 341 ASN A CA 1
ATOM 2495 C C . ASN A 1 341 ? -3.493 12.790 -24.923 1.00 77.19 341 ASN A C 1
ATOM 2497 O O . ASN A 1 341 ? -3.912 11.632 -24.886 1.00 77.19 341 ASN A O 1
ATOM 2501 N N . SER A 1 342 ? -2.904 13.296 -26.008 1.00 77.94 342 SER A N 1
ATOM 2502 C CA . SER A 1 342 ? -2.780 12.573 -27.280 1.00 77.94 342 SER A CA 1
ATOM 2503 C C . SER A 1 342 ? -1.973 11.273 -27.179 1.00 77.94 342 SER A C 1
ATOM 2505 O O . SER A 1 342 ? -2.285 10.313 -27.879 1.00 77.94 342 SER A O 1
ATOM 2507 N N . ARG A 1 343 ? -0.978 11.194 -26.282 1.00 73.88 343 ARG A N 1
ATOM 2508 C CA . ARG A 1 343 ? -0.203 9.963 -26.047 1.00 73.88 343 ARG A CA 1
ATOM 2509 C C . ARG A 1 343 ? -1.036 8.910 -25.326 1.00 73.88 343 ARG A C 1
ATOM 2511 O O . ARG A 1 343 ? -0.966 7.740 -25.680 1.00 73.88 343 ARG A O 1
ATOM 2518 N N . LEU A 1 344 ? -1.846 9.330 -24.356 1.00 72.12 344 LEU A N 1
ATOM 2519 C CA . LEU A 1 344 ? -2.742 8.437 -23.626 1.00 72.12 344 LEU A CA 1
ATOM 2520 C C . LEU A 1 344 ? -3.874 7.934 -24.537 1.00 72.12 344 LEU A C 1
ATOM 2522 O O . LEU A 1 344 ? -4.121 6.734 -24.585 1.00 72.12 344 LEU A O 1
ATOM 2526 N N . ARG A 1 345 ? -4.473 8.812 -25.360 1.00 75.62 345 ARG A N 1
ATOM 2527 C CA . ARG A 1 345 ? -5.419 8.406 -26.421 1.00 75.62 345 ARG A CA 1
ATOM 2528 C C . ARG A 1 345 ? -4.807 7.386 -27.374 1.00 75.62 345 ARG A C 1
ATOM 2530 O O . ARG A 1 345 ? -5.435 6.382 -27.682 1.00 75.62 345 ARG A O 1
ATOM 2537 N N . ARG A 1 346 ? -3.577 7.631 -27.829 1.00 75.19 346 ARG A N 1
ATOM 2538 C CA . ARG A 1 346 ? -2.861 6.708 -28.712 1.00 75.19 346 ARG A CA 1
ATOM 2539 C C . ARG A 1 346 ? -2.629 5.351 -28.046 1.00 75.19 346 ARG A C 1
ATOM 2541 O O . ARG A 1 346 ? -2.897 4.337 -28.672 1.00 75.19 346 ARG A O 1
ATOM 2548 N N . GLY A 1 347 ? -2.214 5.331 -26.778 1.00 74.69 347 GLY A N 1
ATOM 2549 C CA . GLY A 1 347 ? -2.059 4.091 -26.014 1.00 74.69 347 GLY A CA 1
ATOM 2550 C C . GLY A 1 347 ? -3.356 3.282 -25.907 1.00 74.69 347 GLY A C 1
ATOM 2551 O O . GLY A 1 347 ? -3.307 2.061 -25.971 1.00 74.69 347 GLY A O 1
ATOM 2552 N N . LEU A 1 348 ? -4.512 3.944 -25.809 1.00 74.44 348 LEU A N 1
ATOM 2553 C CA . LEU A 1 348 ? -5.821 3.278 -25.814 1.00 74.44 348 LEU A CA 1
ATOM 2554 C C . LEU A 1 348 ? -6.180 2.712 -27.185 1.00 74.44 348 LEU A C 1
ATOM 2556 O O . LEU A 1 348 ? -6.566 1.553 -27.283 1.00 74.44 348 LEU A O 1
ATOM 2560 N N . LEU A 1 349 ? -6.020 3.510 -28.244 1.00 72.75 349 LEU A N 1
ATOM 2561 C CA . LEU A 1 349 ? -6.306 3.088 -29.621 1.00 72.75 349 LEU A CA 1
ATOM 2562 C C . LEU A 1 349 ? -5.422 1.918 -30.068 1.00 72.75 349 LEU A C 1
ATOM 2564 O O . LEU A 1 349 ? -5.867 1.059 -30.819 1.00 72.75 349 LEU A O 1
ATOM 2568 N N . GLU A 1 350 ? -4.177 1.882 -29.598 1.00 73.38 350 GLU A N 1
ATOM 2569 C CA . GLU A 1 350 ? -3.225 0.805 -29.876 1.00 73.38 350 GLU A CA 1
ATOM 2570 C C . GLU A 1 350 ? -3.391 -0.402 -28.933 1.00 73.38 350 GLU A C 1
ATOM 2572 O O . GLU A 1 350 ? -2.601 -1.339 -29.007 1.00 73.38 350 GLU A O 1
ATOM 2577 N N . GLY A 1 351 ? -4.376 -0.387 -28.025 1.00 69.25 351 GLY A N 1
ATOM 2578 C CA . GLY A 1 351 ? -4.618 -1.474 -27.069 1.00 69.25 351 GLY A CA 1
ATOM 2579 C C . GLY A 1 351 ? -3.517 -1.653 -26.015 1.00 69.25 351 GLY A C 1
ATOM 2580 O O . GLY A 1 351 ? -3.465 -2.685 -25.352 1.00 69.25 351 GLY A O 1
ATOM 2581 N N . ARG A 1 352 ? -2.630 -0.662 -25.850 1.00 68.44 352 ARG A N 1
ATOM 2582 C CA . ARG A 1 352 ? -1.545 -0.664 -24.850 1.00 68.44 352 ARG A CA 1
ATOM 2583 C C . ARG A 1 352 ? -2.034 -0.297 -23.455 1.00 68.44 352 ARG A C 1
ATOM 2585 O O . ARG A 1 352 ? -1.426 -0.666 -22.461 1.00 68.44 352 ARG A O 1
ATOM 2592 N N . LEU A 1 353 ? -3.103 0.485 -23.379 1.00 70.12 353 LEU A N 1
ATOM 2593 C CA . LEU A 1 353 ? -3.786 0.795 -22.132 1.00 70.12 353 LEU A CA 1
ATOM 2594 C C . LEU A 1 353 ? -5.051 -0.037 -22.087 1.00 70.12 353 LEU A C 1
ATOM 2596 O O . LEU A 1 353 ? -5.830 -0.011 -23.038 1.00 70.12 353 LEU A O 1
ATOM 2600 N N . TRP A 1 354 ? -5.251 -0.742 -20.977 1.00 64.56 354 TRP A N 1
ATOM 2601 C CA . TRP A 1 354 ? -6.348 -1.694 -20.840 1.00 64.56 354 TRP A CA 1
ATOM 2602 C C . TRP A 1 354 ? -7.498 -1.241 -19.913 1.00 64.56 354 TRP A C 1
ATOM 2604 O O . TRP A 1 354 ? -7.970 -2.054 -19.120 1.00 64.56 354 TRP A O 1
ATOM 2614 N N . PRO A 1 355 ? -8.011 0.008 -19.946 1.00 63.09 355 PRO A N 1
ATOM 2615 C CA . PRO A 1 355 ? -9.286 0.273 -19.297 1.00 63.09 355 PRO A CA 1
ATOM 2616 C C . PRO A 1 355 ? -10.389 -0.343 -20.154 1.00 63.09 355 PRO A C 1
ATOM 2618 O O . PRO A 1 355 ? -10.553 0.002 -21.325 1.00 63.09 355 PRO A O 1
ATOM 2621 N N . ARG A 1 356 ? -11.179 -1.250 -19.582 1.00 62.44 356 ARG A N 1
ATOM 2622 C CA . ARG A 1 356 ? -12.272 -1.887 -20.335 1.00 62.44 356 ARG A CA 1
ATOM 2623 C C . ARG A 1 356 ? -13.539 -1.026 -20.388 1.00 62.44 356 ARG A C 1
ATOM 2625 O O . ARG A 1 356 ? -14.531 -1.460 -20.960 1.00 62.44 356 ARG A O 1
ATOM 2632 N N . ALA A 1 357 ? -13.513 0.177 -19.809 1.00 66.50 357 ALA A N 1
ATOM 2633 C CA . ALA A 1 357 ? -14.656 1.084 -19.735 1.00 66.50 357 ALA A CA 1
ATOM 2634 C C . ALA A 1 357 ? -14.266 2.526 -20.108 1.00 66.50 357 ALA A C 1
ATOM 2636 O O . ALA A 1 357 ? -14.014 3.369 -19.245 1.00 66.50 357 ALA A O 1
ATOM 2637 N N . LEU A 1 358 ? -14.225 2.813 -21.411 1.00 76.12 358 LEU A N 1
ATOM 2638 C CA . LEU A 1 358 ? -14.271 4.184 -21.926 1.00 76.12 358 LEU A CA 1
ATOM 2639 C C . LEU A 1 358 ? -15.734 4.620 -22.060 1.00 76.12 358 LEU A C 1
ATOM 2641 O O . LEU A 1 358 ? -16.592 3.811 -22.407 1.00 76.12 358 LEU A O 1
ATOM 2645 N N . GLY A 1 359 ? -16.025 5.886 -21.766 1.00 74.62 359 GLY A N 1
ATOM 2646 C CA . GLY A 1 359 ? -17.302 6.492 -22.147 1.00 74.62 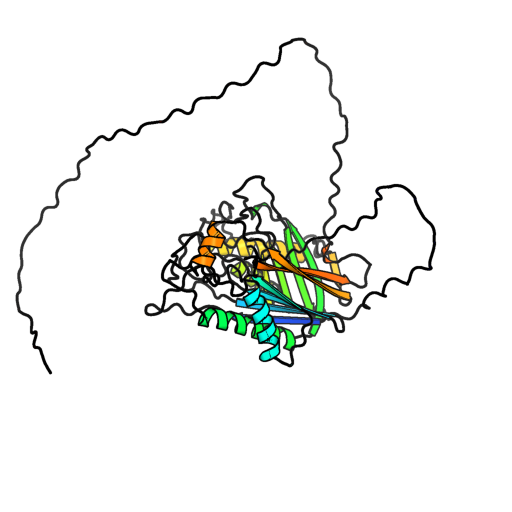359 GLY A CA 1
ATOM 2647 C C . GLY A 1 359 ? -17.407 6.665 -23.661 1.00 74.62 359 GLY A C 1
ATOM 2648 O O . GLY A 1 359 ? -16.389 6.670 -24.354 1.00 74.62 359 GLY A O 1
ATOM 2649 N N . ASP A 1 360 ? -18.625 6.865 -24.164 1.00 80.06 360 ASP A N 1
ATOM 2650 C CA . ASP A 1 360 ? -18.882 7.125 -25.591 1.00 80.06 360 ASP A CA 1
ATOM 2651 C C . ASP A 1 360 ? -18.135 8.371 -26.106 1.00 80.06 360 ASP A C 1
ATOM 2653 O O . ASP A 1 360 ? -17.777 8.468 -27.277 1.00 80.06 360 ASP A O 1
ATOM 2657 N N . ASP A 1 361 ? -17.849 9.315 -25.208 1.00 78.38 361 ASP A N 1
ATOM 2658 C CA . ASP A 1 361 ? -17.054 10.523 -25.444 1.00 78.38 361 ASP A CA 1
ATOM 2659 C C . ASP A 1 361 ? -15.529 10.294 -25.349 1.00 78.38 361 ASP A C 1
ATOM 2661 O O . ASP A 1 361 ? -14.735 11.232 -25.461 1.00 78.38 361 ASP A O 1
ATOM 2665 N N . GLY A 1 362 ? -15.103 9.049 -25.122 1.00 78.06 362 GLY A N 1
ATOM 2666 C CA . GLY A 1 362 ? -13.713 8.671 -24.911 1.00 78.06 362 GLY A CA 1
ATOM 2667 C C . GLY A 1 362 ? -13.144 9.144 -23.574 1.00 78.06 362 GLY A C 1
ATOM 2668 O O . GLY A 1 362 ? -11.927 9.253 -23.457 1.00 78.06 362 GLY A O 1
ATOM 2669 N N . SER A 1 363 ? -13.974 9.469 -22.579 1.00 84.31 363 SER A N 1
ATOM 2670 C CA . SER A 1 363 ? -13.525 9.770 -21.214 1.00 84.31 363 SER A CA 1
ATOM 2671 C C . SER A 1 363 ? -13.318 8.498 -20.384 1.00 84.31 363 SER A C 1
ATOM 2673 O O . SER A 1 363 ? -13.929 7.458 -20.640 1.00 84.31 363 SER A O 1
ATOM 2675 N N . LEU A 1 364 ? -12.465 8.575 -19.359 1.00 84.81 364 LEU A N 1
ATOM 2676 C CA . LEU A 1 364 ? -12.271 7.486 -18.398 1.00 84.81 364 LEU A CA 1
ATOM 2677 C C . LEU A 1 364 ? -13.064 7.729 -17.124 1.00 84.81 364 LEU A C 1
ATOM 2679 O O . LEU A 1 364 ? -13.017 8.823 -16.562 1.00 84.81 364 LEU A O 1
ATOM 2683 N N . ALA A 1 365 ? -13.751 6.694 -16.650 1.00 88.50 365 ALA A N 1
ATOM 2684 C CA . ALA A 1 365 ? -14.350 6.717 -15.327 1.00 88.50 365 ALA A CA 1
ATOM 2685 C C . ALA A 1 365 ? -13.254 6.693 -14.252 1.00 88.50 365 ALA A C 1
ATOM 2687 O O . ALA A 1 365 ? -12.256 5.977 -14.356 1.00 88.50 365 ALA A O 1
ATOM 2688 N N . SER A 1 366 ? -13.452 7.497 -13.220 1.00 89.62 366 SER A N 1
ATOM 2689 C CA . SER A 1 366 ? -12.640 7.542 -12.014 1.00 89.62 366 SER A CA 1
ATOM 2690 C C . SER A 1 366 ? -13.553 7.841 -10.836 1.00 89.62 366 SER A C 1
ATOM 2692 O O . SER A 1 366 ? -14.687 8.283 -10.997 1.00 89.62 366 SER A O 1
ATOM 2694 N N . GLU A 1 367 ? -13.047 7.637 -9.632 1.00 91.62 367 GLU A N 1
ATOM 2695 C CA . GLU A 1 367 ? -13.814 7.850 -8.417 1.00 91.62 367 GLU A CA 1
ATOM 2696 C C . GLU A 1 367 ? -12.981 8.620 -7.401 1.00 91.62 367 GLU A C 1
ATOM 2698 O O . GLU A 1 367 ? -11.763 8.461 -7.330 1.00 91.62 367 GLU A O 1
ATOM 2703 N N . ALA A 1 368 ? -13.646 9.479 -6.637 1.00 91.44 368 ALA A N 1
ATOM 2704 C CA . ALA A 1 368 ? -13.099 10.066 -5.427 1.00 91.44 368 ALA A CA 1
ATOM 2705 C C . ALA A 1 368 ? -14.008 9.677 -4.266 1.00 91.44 368 ALA A C 1
ATOM 2707 O O . ALA A 1 368 ? -15.229 9.832 -4.354 1.00 91.44 368 ALA A O 1
ATOM 2708 N N . ALA A 1 369 ? -13.407 9.191 -3.185 1.00 91.62 369 ALA A N 1
ATOM 2709 C CA . ALA A 1 369 ? -14.103 8.868 -1.952 1.00 91.62 369 ALA A CA 1
ATOM 2710 C C . ALA A 1 369 ? -13.443 9.600 -0.783 1.00 91.62 369 ALA A C 1
ATOM 2712 O O . ALA A 1 369 ? -12.222 9.582 -0.648 1.00 91.62 369 ALA A O 1
ATOM 2713 N N . VAL A 1 370 ? -14.266 10.226 0.054 1.00 90.56 370 VAL A N 1
ATOM 2714 C CA . VAL A 1 370 ? -13.861 10.851 1.313 1.00 90.56 370 VAL A CA 1
ATOM 2715 C C . VAL A 1 370 ? -14.390 9.991 2.448 1.00 90.56 370 VAL A C 1
ATOM 2717 O O . VAL A 1 370 ? -15.597 9.750 2.533 1.00 90.56 370 VAL A O 1
ATOM 2720 N N . LEU A 1 371 ? -13.477 9.532 3.298 1.00 90.25 371 LEU A N 1
ATOM 2721 C CA . LEU A 1 371 ? -13.761 8.775 4.509 1.00 90.25 371 LEU A CA 1
ATOM 2722 C C . LEU A 1 371 ? -13.584 9.695 5.719 1.00 90.25 371 LEU A C 1
ATOM 2724 O O . LEU A 1 371 ? -12.507 10.249 5.923 1.00 90.25 371 LEU A O 1
ATOM 2728 N N . SER A 1 372 ? -14.633 9.844 6.523 1.00 88.12 372 SER A N 1
ATOM 2729 C CA . SER A 1 372 ? -14.622 10.680 7.724 1.00 88.12 372 SER A CA 1
ATOM 2730 C C . SER A 1 372 ? -14.902 9.851 8.973 1.00 88.12 372 SER A C 1
ATOM 2732 O O . SER A 1 372 ? -15.829 9.038 8.999 1.00 88.12 372 SER A O 1
ATOM 2734 N N . PHE A 1 373 ? -14.134 10.120 10.031 1.00 84.50 373 PHE A N 1
ATOM 2735 C CA . PHE A 1 373 ? -14.315 9.545 11.363 1.00 84.50 373 PHE A CA 1
ATOM 2736 C C . PHE A 1 373 ? -14.672 10.653 12.352 1.00 84.50 373 PHE A C 1
ATOM 2738 O O . PHE A 1 373 ? -13.991 11.677 12.421 1.00 84.50 373 PHE A O 1
ATOM 2745 N N . ARG A 1 374 ? -15.719 10.452 13.156 1.00 82.62 374 ARG A N 1
ATOM 2746 C CA . ARG A 1 374 ? -16.079 11.390 14.236 1.00 82.62 374 ARG A CA 1
ATOM 2747 C C . ARG A 1 374 ? -16.280 10.632 15.537 1.00 82.62 374 ARG A C 1
ATOM 2749 O O . ARG A 1 374 ? -17.138 9.756 15.581 1.00 82.62 374 ARG A O 1
ATOM 2756 N N . GLY A 1 375 ? -15.505 10.959 16.568 1.00 73.75 375 GLY A N 1
ATOM 2757 C CA . GLY A 1 375 ? -15.648 10.373 17.906 1.00 73.75 375 GLY A CA 1
ATOM 2758 C C . GLY A 1 375 ? -16.745 11.052 18.731 1.00 73.75 375 GLY A C 1
ATOM 2759 O O . GLY A 1 375 ? -17.230 12.127 18.382 1.00 73.75 375 GLY A O 1
ATOM 2760 N N . THR A 1 376 ? -17.120 10.446 19.855 1.00 61.19 376 THR A N 1
ATOM 2761 C CA . THR A 1 376 ? -18.129 10.986 20.789 1.00 61.19 376 THR A CA 1
ATOM 2762 C C . THR A 1 376 ? -17.639 12.132 21.681 1.00 61.19 376 THR A C 1
ATOM 2764 O O . THR A 1 376 ? -18.457 12.861 22.234 1.00 61.19 376 THR A O 1
ATOM 2767 N N . GLY A 1 377 ? -16.323 12.364 21.766 1.00 51.84 377 GLY A N 1
ATOM 2768 C CA . GLY A 1 377 ? -15.691 13.389 22.618 1.00 51.84 377 GLY A CA 1
ATOM 2769 C C . GLY A 1 377 ? -15.727 14.840 22.109 1.00 51.84 377 GLY A C 1
ATOM 2770 O O . GLY A 1 377 ? -15.093 15.709 22.703 1.00 51.84 377 GLY A O 1
ATOM 2771 N N . GLY A 1 378 ? -16.444 15.133 21.024 1.00 43.00 378 GLY A N 1
ATOM 2772 C CA . GLY A 1 378 ? -16.617 16.489 20.500 1.00 43.00 378 GLY A CA 1
ATOM 2773 C C . GLY A 1 378 ? -16.835 16.487 18.993 1.00 43.00 378 GLY A C 1
ATOM 2774 O O . GLY A 1 378 ? -16.323 15.628 18.288 1.00 43.00 378 GLY A O 1
ATOM 2775 N N . ALA A 1 379 ? -17.572 17.473 18.480 1.00 38.06 379 ALA A N 1
ATOM 2776 C CA . ALA A 1 379 ? -17.900 17.642 17.059 1.00 38.06 379 ALA A CA 1
ATOM 2777 C C . ALA A 1 379 ? -16.687 17.953 16.139 1.00 38.06 379 ALA A C 1
ATOM 2779 O O . ALA A 1 379 ? -16.853 18.563 15.083 1.00 38.06 379 ALA A O 1
ATOM 2780 N N . ARG A 1 380 ? -15.465 17.577 16.537 1.00 46.28 380 ARG A N 1
ATOM 2781 C CA . ARG A 1 380 ? -14.247 17.707 15.735 1.00 46.28 380 ARG A CA 1
ATOM 2782 C C . ARG A 1 380 ? -14.063 16.453 14.886 1.00 46.28 380 ARG A C 1
ATOM 2784 O O . ARG A 1 380 ? -14.146 15.330 15.375 1.00 46.28 380 ARG A O 1
ATOM 2791 N N . ASP A 1 381 ? -13.836 16.675 13.599 1.00 52.16 381 ASP A N 1
ATOM 2792 C CA . ASP A 1 381 ? -13.417 15.639 12.662 1.00 52.16 381 ASP A CA 1
ATOM 2793 C C . ASP A 1 381 ? -12.045 15.111 13.097 1.00 52.16 381 ASP A C 1
ATOM 2795 O O . ASP A 1 381 ? -11.092 15.885 13.196 1.00 52.16 381 ASP A O 1
ATOM 2799 N N . LEU A 1 382 ? -11.950 13.812 13.384 1.00 52.59 382 LEU A N 1
ATOM 2800 C CA . LEU A 1 382 ? -10.709 13.207 13.873 1.00 52.59 382 LEU A CA 1
ATOM 2801 C C . LEU A 1 382 ? -9.624 13.160 12.788 1.00 52.59 382 LEU A C 1
ATOM 2803 O O . LEU A 1 382 ? -8.453 13.017 13.114 1.00 52.59 382 LEU A O 1
ATOM 2807 N N . SER A 1 383 ? -9.999 13.336 11.515 1.00 46.78 383 SER A N 1
ATOM 2808 C CA . SER A 1 383 ? -9.049 13.453 10.402 1.00 46.78 383 SER A CA 1
ATOM 2809 C C . SER A 1 383 ? -8.340 14.813 10.324 1.00 46.78 383 SER A C 1
ATOM 2811 O O . SER A 1 383 ? -7.384 14.953 9.571 1.00 46.78 383 SER A O 1
ATOM 2813 N N . ARG A 1 384 ? -8.794 15.812 11.100 1.00 44.09 384 ARG A N 1
ATOM 2814 C CA . ARG A 1 384 ? -8.255 17.189 11.133 1.00 44.09 384 ARG A CA 1
ATOM 2815 C C . ARG A 1 384 ? -7.388 17.490 12.357 1.00 44.09 384 ARG A C 1
ATOM 2817 O O . ARG A 1 384 ? -7.023 18.641 12.589 1.00 44.09 384 ARG A O 1
ATOM 2824 N N . ALA A 1 385 ? -7.124 16.474 13.166 1.00 40.72 385 ALA A N 1
ATOM 2825 C CA . ALA A 1 385 ? -6.330 16.554 14.377 1.00 40.72 385 ALA A CA 1
ATOM 2826 C C . ALA A 1 385 ? -4.845 16.765 13.988 1.00 40.72 385 ALA A C 1
ATOM 2828 O O . ALA A 1 385 ? -4.138 15.808 13.678 1.00 40.72 385 ALA A O 1
ATOM 2829 N N . GLY A 1 386 ? -4.441 18.031 13.822 1.00 41.00 386 GLY A N 1
ATOM 2830 C CA . GLY A 1 386 ? -3.092 18.431 13.400 1.00 41.00 386 GLY A CA 1
ATOM 2831 C C . GLY A 1 386 ? -3.000 19.754 12.623 1.00 41.00 386 GLY A C 1
ATOM 2832 O O . GLY A 1 386 ? -1.920 20.328 12.526 1.00 41.00 386 GLY A O 1
ATOM 2833 N N . GLU A 1 387 ? -4.105 20.303 12.103 1.00 38.09 387 GLU A N 1
ATOM 2834 C CA . GLU A 1 387 ? -4.071 21.595 11.393 1.00 38.09 387 GLU A CA 1
ATOM 2835 C C . GLU A 1 387 ? -4.230 22.782 12.355 1.00 38.09 387 GLU A C 1
ATOM 2837 O O . GLU A 1 387 ? -5.277 23.422 12.450 1.00 38.09 387 GLU A O 1
ATOM 2842 N N . GLY A 1 388 ? -3.164 23.063 13.100 1.00 29.27 388 GLY A N 1
ATOM 2843 C CA . GLY A 1 388 ? -2.985 24.284 13.882 1.00 29.27 388 GLY A CA 1
ATOM 2844 C C . GLY A 1 388 ? -1.857 25.137 13.311 1.00 29.27 388 GLY A C 1
ATOM 2845 O O . GLY A 1 388 ? -0.869 25.370 13.998 1.00 29.27 388 GLY A O 1
ATOM 2846 N N . TRP A 1 389 ? -1.976 25.584 12.059 1.00 26.72 389 TRP A N 1
ATOM 2847 C CA . TRP A 1 389 ? -1.071 26.586 11.493 1.00 26.72 389 TRP A CA 1
ATOM 2848 C C . TRP A 1 389 ? -1.873 27.769 10.949 1.00 26.72 389 TRP A C 1
ATOM 2850 O O . TRP A 1 389 ? -2.392 27.729 9.836 1.00 26.72 389 TRP A O 1
ATOM 2860 N N . ASP A 1 390 ? -1.982 28.820 11.764 1.00 28.80 390 ASP A N 1
ATOM 2861 C CA . ASP A 1 390 ? -2.344 30.158 11.299 1.00 28.80 390 ASP A CA 1
ATOM 2862 C C . ASP A 1 390 ? -1.100 30.774 10.636 1.00 28.80 390 ASP A C 1
ATOM 2864 O O . ASP A 1 390 ? -0.096 30.997 11.324 1.00 28.80 390 ASP A O 1
ATOM 2868 N N . PRO A 1 391 ? -1.108 31.087 9.329 1.00 30.84 391 PRO A N 1
ATOM 2869 C CA . PRO A 1 391 ? -0.082 31.950 8.779 1.00 30.84 391 PRO A CA 1
ATOM 2870 C C . PRO A 1 391 ? -0.341 33.366 9.301 1.00 30.84 391 PRO A C 1
ATOM 2872 O O . PRO A 1 391 ? -1.265 34.047 8.851 1.00 30.84 391 PRO A O 1
ATOM 2875 N N . GLU A 1 392 ? 0.472 33.829 10.256 1.00 28.05 392 GLU A N 1
ATOM 2876 C CA . GLU A 1 392 ? 0.496 35.252 10.594 1.00 28.05 392 GLU A CA 1
ATOM 2877 C C . GLU A 1 392 ? 0.725 36.072 9.308 1.00 28.05 392 GLU A C 1
ATOM 2879 O O . GLU A 1 392 ? 1.679 35.812 8.563 1.00 28.05 392 GLU A O 1
ATOM 2884 N N . PRO A 1 393 ? -0.112 37.083 9.016 1.00 29.58 393 PRO A N 1
ATOM 2885 C CA . PRO A 1 393 ? 0.169 38.007 7.931 1.00 29.58 393 PRO A CA 1
ATOM 2886 C C . PRO A 1 393 ? 1.402 38.841 8.306 1.00 29.58 393 PRO A C 1
ATOM 2888 O O . PRO A 1 393 ? 1.540 39.226 9.468 1.00 29.58 393 PRO A O 1
ATOM 2891 N N . PRO A 1 394 ? 2.300 39.169 7.357 1.00 31.14 394 PRO A N 1
ATOM 2892 C CA . PRO A 1 394 ? 3.531 39.881 7.671 1.00 31.14 394 PRO A CA 1
ATOM 2893 C C . PRO A 1 394 ? 3.222 41.254 8.277 1.00 31.14 394 PRO A C 1
ATOM 2895 O O . PRO A 1 394 ? 2.838 42.208 7.595 1.00 31.14 394 PRO A O 1
ATOM 2898 N N . GLY A 1 395 ? 3.400 41.322 9.595 1.00 27.92 395 GLY A N 1
ATOM 2899 C CA . GLY A 1 395 ? 3.276 42.508 10.414 1.00 27.92 395 GLY A CA 1
ATOM 2900 C C . GLY A 1 395 ? 4.378 43.513 10.109 1.00 27.92 395 GLY A C 1
ATOM 2901 O O . GLY A 1 395 ? 5.576 43.236 10.124 1.00 27.92 395 GLY A O 1
ATOM 2902 N N . SER A 1 396 ? 3.923 44.727 9.858 1.00 29.48 396 SER A N 1
ATOM 2903 C CA . SER A 1 396 ? 4.685 45.958 9.780 1.00 29.48 396 SER A CA 1
ATOM 2904 C C . SER A 1 396 ? 5.636 46.195 10.969 1.00 29.48 396 SER A C 1
ATOM 2906 O O . SER A 1 396 ? 5.218 46.137 12.121 1.00 29.48 396 SER A O 1
ATOM 2908 N N . ARG A 1 397 ? 6.846 46.677 10.638 1.00 28.95 397 ARG A N 1
ATOM 2909 C CA . ARG A 1 397 ? 7.735 47.573 11.416 1.00 28.95 397 ARG A CA 1
ATOM 2910 C C . ARG A 1 397 ? 8.465 47.023 12.659 1.00 28.95 397 ARG A C 1
ATOM 2912 O O . ARG A 1 397 ? 7.949 47.062 13.768 1.00 28.95 397 ARG A O 1
ATOM 2919 N N . ARG A 1 398 ? 9.778 46.819 12.488 1.00 29.83 398 ARG A N 1
ATOM 2920 C CA . ARG A 1 398 ? 10.892 47.414 13.275 1.00 29.83 398 ARG A CA 1
ATOM 2921 C C . ARG A 1 398 ? 12.020 47.653 12.248 1.00 29.83 398 ARG A C 1
ATOM 2923 O O . ARG A 1 398 ? 12.307 46.745 11.488 1.00 29.83 398 ARG A O 1
ATOM 2930 N N . GLY A 1 399 ? 12.602 48.824 11.993 1.00 24.69 399 GLY A N 1
ATOM 2931 C CA . GLY A 1 399 ? 12.983 49.928 12.864 1.00 24.69 399 GLY A CA 1
ATOM 2932 C C . GLY A 1 399 ? 14.499 49.870 13.079 1.00 24.69 399 GLY A C 1
ATOM 2933 O O . GLY A 1 399 ? 14.904 49.223 14.027 1.00 24.69 399 GLY A O 1
ATOM 2934 N N . PHE A 1 400 ? 15.305 50.493 12.203 1.00 25.94 400 PHE A N 1
ATOM 2935 C CA . PHE A 1 400 ? 16.701 50.937 12.434 1.00 25.94 400 PHE A CA 1
ATOM 2936 C C . PHE A 1 400 ? 17.125 51.928 11.318 1.00 25.94 400 PHE A C 1
ATOM 2938 O O . PHE A 1 400 ? 16.423 52.014 10.308 1.00 25.94 400 PHE A O 1
ATOM 2945 N N . PRO A 1 401 ? 18.135 52.799 11.533 1.00 29.77 401 PRO A N 1
ATOM 2946 C CA . PRO A 1 401 ? 18.018 54.238 11.346 1.00 29.77 401 PRO A CA 1
ATOM 2947 C C . PRO A 1 401 ? 18.641 54.726 10.032 1.00 29.77 401 PRO A C 1
ATOM 2949 O O . PRO A 1 401 ? 19.299 53.991 9.303 1.00 29.77 401 PRO A O 1
ATOM 2952 N N . GLY A 1 402 ? 18.370 55.994 9.730 1.00 23.41 402 GLY A N 1
ATOM 2953 C CA . GLY A 1 402 ? 18.605 56.602 8.430 1.00 23.41 402 GLY A CA 1
ATOM 2954 C C . GLY A 1 402 ? 20.064 56.738 7.994 1.00 23.41 402 GLY A C 1
ATOM 2955 O O . GLY A 1 402 ? 20.994 56.833 8.788 1.00 23.41 402 GLY A O 1
ATOM 2956 N N . GLY A 1 403 ? 20.206 56.839 6.677 1.00 24.58 403 GLY A N 1
ATOM 2957 C CA . GLY A 1 403 ? 21.417 57.233 5.974 1.00 24.58 403 GLY A CA 1
ATOM 2958 C C . GLY A 1 403 ? 21.031 57.630 4.555 1.00 24.58 403 GLY A C 1
ATOM 2959 O O . GLY A 1 403 ? 20.668 56.788 3.742 1.00 24.58 403 GLY A O 1
ATOM 2960 N N . ALA A 1 404 ? 21.018 58.933 4.294 1.00 25.81 404 ALA A N 1
ATOM 2961 C CA . ALA A 1 404 ? 20.683 59.523 3.008 1.00 25.81 404 ALA A CA 1
ATOM 2962 C C . ALA A 1 404 ? 21.712 59.171 1.919 1.00 25.81 404 ALA A C 1
ATOM 2964 O O . ALA A 1 404 ? 22.908 59.151 2.191 1.00 25.81 404 ALA A O 1
ATOM 2965 N N . SER A 1 405 ? 21.275 59.021 0.666 1.00 27.17 405 SER A N 1
ATOM 2966 C CA . SER A 1 405 ? 21.819 59.772 -0.482 1.00 27.17 405 SER A CA 1
ATOM 2967 C C . SER A 1 405 ? 21.156 59.361 -1.805 1.00 27.17 405 SER A C 1
ATOM 2969 O O . SER A 1 405 ? 20.463 58.357 -1.913 1.00 27.17 405 SER A O 1
ATOM 2971 N N . ARG A 1 406 ? 21.291 60.270 -2.770 1.00 26.02 406 ARG A N 1
ATOM 2972 C CA . ARG A 1 406 ? 20.569 60.425 -4.037 1.00 26.02 406 ARG A CA 1
ATOM 2973 C C . ARG A 1 406 ? 21.061 59.496 -5.158 1.00 26.02 406 ARG A C 1
ATOM 2975 O O . ARG A 1 406 ? 22.210 59.080 -5.133 1.00 26.02 406 ARG A O 1
ATOM 2982 N N . ALA A 1 407 ? 20.220 59.428 -6.203 1.00 26.80 407 ALA A N 1
ATOM 2983 C CA . ALA A 1 407 ? 20.452 59.125 -7.634 1.00 26.80 407 ALA A CA 1
ATOM 2984 C C . ALA A 1 407 ? 19.660 57.868 -8.045 1.00 26.80 407 ALA A C 1
ATOM 2986 O O . ALA A 1 407 ? 19.823 56.821 -7.447 1.00 26.80 407 ALA A O 1
ATOM 2987 N N . GLY A 1 408 ? 18.697 57.884 -8.968 1.00 24.39 408 GLY A N 1
ATOM 2988 C CA . GLY A 1 408 ? 18.646 58.595 -10.238 1.00 24.39 408 GLY A CA 1
ATOM 2989 C C . GLY A 1 408 ? 19.047 57.632 -11.357 1.00 24.39 408 GLY A C 1
ATOM 2990 O O . GLY A 1 408 ? 20.231 57.560 -11.636 1.00 24.39 408 GLY A O 1
ATOM 2991 N N . ALA A 1 409 ? 18.092 56.913 -11.971 1.00 26.33 409 ALA A N 1
ATOM 2992 C CA . ALA A 1 409 ? 18.076 56.563 -13.406 1.00 26.33 409 ALA A CA 1
ATOM 2993 C C . ALA A 1 409 ? 17.008 55.504 -13.764 1.00 26.33 409 ALA A C 1
ATOM 2995 O O . ALA A 1 409 ? 17.083 54.349 -13.369 1.00 26.33 409 ALA A O 1
ATOM 2996 N N . ARG A 1 410 ? 16.028 55.976 -14.541 1.00 25.89 410 ARG A N 1
ATOM 2997 C CA . ARG A 1 410 ? 15.412 55.427 -15.766 1.00 25.89 410 ARG A CA 1
ATOM 2998 C C . ARG A 1 410 ? 15.400 53.910 -16.033 1.00 25.89 410 ARG A C 1
ATOM 3000 O O . ARG A 1 410 ? 16.424 53.256 -16.169 1.00 25.89 410 ARG A O 1
ATOM 3007 N N . ILE A 1 411 ? 14.173 53.471 -16.312 1.00 28.45 411 ILE A N 1
ATOM 3008 C CA . ILE A 1 411 ? 13.745 52.301 -17.086 1.00 28.45 411 ILE A CA 1
ATOM 3009 C C . ILE A 1 411 ? 14.358 52.333 -18.499 1.00 28.45 411 ILE A C 1
ATOM 3011 O O . ILE A 1 411 ? 14.309 53.377 -19.155 1.00 28.45 411 ILE A O 1
ATOM 3015 N N . ALA A 1 412 ? 14.871 51.193 -18.976 1.00 27.08 412 ALA A N 1
ATOM 3016 C CA . ALA A 1 412 ? 15.084 50.922 -20.397 1.00 27.08 412 ALA A CA 1
ATOM 3017 C C . ALA A 1 412 ? 14.939 49.420 -20.721 1.00 27.08 412 ALA A C 1
ATOM 3019 O O . ALA A 1 412 ? 15.535 48.568 -20.068 1.00 27.08 412 ALA A O 1
ATOM 3020 N N . ASP A 1 413 ? 14.119 49.207 -21.747 1.00 27.58 413 ASP A N 1
ATOM 3021 C CA . ASP A 1 413 ? 13.755 48.051 -22.571 1.00 27.58 413 ASP A CA 1
ATOM 3022 C C . ASP A 1 413 ? 14.634 46.792 -22.691 1.00 27.58 413 ASP A C 1
ATOM 3024 O O . ASP A 1 413 ? 15.865 46.815 -22.756 1.00 27.58 413 ASP A O 1
ATOM 3028 N N . ASP A 1 414 ? 13.873 45.717 -22.919 1.00 31.69 414 ASP A N 1
ATOM 3029 C CA . ASP A 1 414 ? 14.153 44.448 -23.591 1.00 31.69 414 ASP A CA 1
ATOM 3030 C C . ASP A 1 414 ? 15.243 44.465 -24.674 1.00 31.69 414 ASP A C 1
ATOM 3032 O O . ASP A 1 414 ? 15.128 45.175 -25.675 1.00 31.69 414 ASP A O 1
ATOM 3036 N N . ARG A 1 415 ? 16.194 43.516 -24.575 1.00 26.11 415 ARG A N 1
ATOM 3037 C CA . ARG A 1 415 ? 16.746 42.770 -25.728 1.00 26.11 415 ARG A CA 1
ATOM 3038 C C . ARG A 1 415 ? 17.175 41.338 -25.347 1.00 26.11 415 ARG A C 1
ATOM 3040 O O . ARG A 1 415 ? 17.750 41.139 -24.278 1.00 26.11 415 ARG A O 1
ATOM 3047 N N . PRO A 1 416 ? 16.971 40.344 -26.236 1.00 29.52 416 PRO A N 1
ATOM 3048 C CA . PRO A 1 416 ? 17.267 38.933 -25.982 1.00 29.52 416 PRO A CA 1
ATOM 3049 C C . PRO A 1 416 ? 18.757 38.575 -26.134 1.00 29.52 416 PRO A C 1
ATOM 3051 O O . PRO A 1 416 ? 19.461 39.067 -27.017 1.00 29.52 416 PRO A O 1
ATOM 3054 N N . VAL A 1 417 ? 19.219 37.648 -25.288 1.00 30.02 417 VAL A N 1
ATOM 3055 C CA . VAL A 1 417 ? 20.587 37.096 -25.260 1.00 30.02 417 VAL A CA 1
ATOM 3056 C C . VAL A 1 417 ? 20.733 35.954 -26.288 1.00 30.02 417 VAL A C 1
ATOM 3058 O O . VAL A 1 417 ? 19.891 35.055 -26.310 1.00 30.02 417 VAL A O 1
ATOM 3061 N N . PRO A 1 418 ? 21.790 35.914 -27.128 1.00 28.58 418 PRO A N 1
ATOM 3062 C CA . PRO A 1 418 ? 21.951 34.868 -28.135 1.00 28.58 418 PRO A CA 1
ATOM 3063 C C . PRO A 1 418 ? 22.581 33.581 -27.575 1.00 28.58 418 PRO A C 1
ATOM 3065 O O . PRO A 1 418 ? 23.654 33.584 -26.968 1.00 28.58 418 PRO A O 1
ATOM 3068 N N . VAL A 1 419 ? 21.940 32.450 -27.879 1.00 29.16 419 VAL A N 1
ATOM 3069 C CA . VAL A 1 419 ? 22.421 31.084 -27.623 1.00 29.16 419 VAL A CA 1
ATOM 3070 C C . VAL A 1 419 ? 23.540 30.730 -28.613 1.00 29.16 419 VAL A C 1
ATOM 3072 O O . VAL A 1 419 ? 23.312 30.607 -29.817 1.00 29.16 419 VAL A O 1
ATOM 3075 N N . ARG A 1 420 ? 24.767 30.520 -28.118 1.00 25.55 420 ARG A N 1
ATOM 3076 C CA . ARG A 1 420 ? 25.879 29.989 -28.925 1.00 25.55 420 ARG A CA 1
ATOM 3077 C C . ARG A 1 420 ? 25.740 28.474 -29.112 1.00 25.55 420 ARG A C 1
ATOM 3079 O O . ARG A 1 420 ? 25.934 27.704 -28.176 1.00 25.55 420 ARG A O 1
ATOM 3086 N N . ARG A 1 421 ? 25.493 28.044 -30.354 1.00 26.67 421 ARG A N 1
ATOM 3087 C CA . ARG A 1 421 ? 25.660 26.652 -30.807 1.00 26.67 421 ARG A CA 1
ATOM 3088 C C . ARG A 1 421 ? 27.149 26.281 -30.800 1.00 26.67 421 ARG A C 1
ATOM 3090 O O . ARG A 1 421 ? 27.931 26.882 -31.533 1.00 26.67 421 ARG A O 1
ATOM 3097 N N . ARG A 1 422 ? 27.547 25.272 -30.017 1.00 27.42 422 ARG A N 1
ATOM 3098 C CA . ARG A 1 422 ? 28.854 24.610 -30.167 1.00 27.42 422 ARG A CA 1
ATOM 3099 C C . ARG A 1 422 ? 28.721 23.437 -31.136 1.00 27.42 422 ARG A C 1
ATOM 3101 O O . ARG A 1 422 ? 28.052 22.451 -30.854 1.00 27.42 422 ARG A O 1
ATOM 3108 N N . SER A 1 423 ? 29.379 23.570 -32.281 1.00 26.17 423 SER A N 1
ATOM 3109 C CA . SER A 1 423 ? 29.634 22.511 -33.255 1.00 26.17 423 SER A CA 1
ATOM 3110 C C . SER A 1 423 ? 30.703 21.546 -32.731 1.00 26.17 423 SER A C 1
ATOM 3112 O O . SER A 1 423 ? 31.819 21.979 -32.442 1.00 26.17 423 SER A O 1
ATOM 3114 N N . VAL A 1 424 ? 30.403 20.249 -32.670 1.00 28.64 424 VAL A N 1
ATOM 3115 C CA . VAL A 1 424 ? 31.410 19.198 -32.452 1.00 28.64 424 VAL A CA 1
ATOM 3116 C C . VAL A 1 424 ? 31.946 18.762 -33.817 1.00 28.64 424 VAL A C 1
ATOM 3118 O O . VAL A 1 424 ? 31.222 18.185 -34.627 1.00 28.64 424 VAL A O 1
ATOM 3121 N N . ARG A 1 425 ? 33.220 19.072 -34.092 1.00 27.42 425 ARG A N 1
ATOM 3122 C CA . ARG A 1 425 ? 33.984 18.522 -35.222 1.00 27.42 425 ARG A CA 1
ATOM 3123 C C . ARG A 1 425 ? 34.637 17.200 -34.808 1.00 27.42 425 ARG A C 1
ATOM 3125 O O . ARG A 1 425 ? 35.234 17.112 -33.741 1.00 27.42 425 ARG A O 1
ATOM 3132 N N . ARG A 1 426 ? 34.567 16.211 -35.703 1.00 29.50 426 ARG A N 1
ATOM 3133 C CA . ARG A 1 426 ? 35.319 14.946 -35.676 1.00 29.50 426 ARG A CA 1
ATOM 3134 C C . ARG A 1 426 ? 36.824 15.176 -35.903 1.00 29.50 426 ARG A C 1
ATOM 3136 O O . ARG A 1 426 ? 37.171 15.842 -36.874 1.00 29.50 426 ARG A O 1
ATOM 3143 N N . ARG A 1 427 ? 37.676 14.532 -35.093 1.00 26.14 427 ARG A N 1
ATOM 3144 C CA . ARG A 1 427 ? 39.031 13.990 -35.390 1.00 26.14 427 ARG A CA 1
ATOM 3145 C C . ARG A 1 427 ? 39.279 12.878 -34.349 1.00 26.14 427 ARG A C 1
ATOM 3147 O O . ARG A 1 427 ? 39.063 13.129 -33.175 1.00 26.14 427 ARG A O 1
ATOM 3154 N N . ALA A 1 428 ? 39.362 11.599 -34.717 1.00 28.23 428 ALA A N 1
ATOM 3155 C CA . ALA A 1 428 ? 40.478 10.867 -35.334 1.00 28.23 428 ALA A CA 1
ATOM 3156 C C . ALA A 1 428 ? 41.648 10.576 -34.367 1.00 28.23 428 ALA A C 1
ATOM 3158 O O . ALA A 1 428 ? 42.401 11.482 -34.033 1.00 28.23 428 ALA A O 1
ATOM 3159 N N . GLY A 1 429 ? 41.797 9.285 -34.030 1.00 25.98 429 GLY A N 1
ATOM 3160 C CA . GLY A 1 429 ? 43.079 8.590 -33.865 1.00 25.98 429 GLY A CA 1
ATOM 3161 C C . GLY A 1 429 ? 43.684 8.517 -32.463 1.00 25.98 429 GLY A C 1
ATOM 3162 O O . GLY A 1 429 ? 44.463 9.392 -32.113 1.00 25.98 429 GLY A O 1
ATOM 3163 N N . ILE A 1 430 ? 43.444 7.416 -31.735 1.00 28.56 430 ILE A N 1
ATOM 3164 C CA . ILE A 1 430 ? 44.412 6.847 -30.778 1.00 28.56 430 ILE A CA 1
ATOM 3165 C C . ILE A 1 430 ? 44.407 5.314 -30.920 1.00 28.56 430 ILE A C 1
ATOM 3167 O O . ILE A 1 430 ? 43.354 4.682 -30.966 1.00 28.56 430 ILE A O 1
ATOM 3171 N N . HIS A 1 431 ? 45.617 4.773 -31.055 1.00 27.44 431 HIS A N 1
ATOM 3172 C CA . HIS A 1 431 ? 46.007 3.378 -31.248 1.00 27.44 431 HIS A CA 1
ATOM 3173 C C . HIS A 1 431 ? 45.629 2.440 -30.086 1.00 27.44 431 HIS A C 1
ATOM 3175 O O . HIS A 1 431 ? 45.825 2.788 -28.926 1.00 27.44 431 HIS A O 1
ATOM 3181 N N . HIS A 1 432 ? 45.252 1.199 -30.415 1.00 30.30 432 HIS A N 1
ATOM 3182 C CA . HIS A 1 432 ? 45.426 0.022 -29.555 1.00 30.30 432 HIS A CA 1
ATOM 3183 C C . HIS A 1 432 ? 46.165 -1.081 -30.342 1.00 30.30 432 HIS A C 1
ATOM 3185 O O . HIS A 1 432 ? 45.919 -1.212 -31.543 1.00 30.30 432 HIS A O 1
ATOM 3191 N N . PRO A 1 433 ? 47.089 -1.831 -29.711 1.00 31.28 433 PRO A N 1
ATOM 3192 C CA . PRO A 1 433 ? 47.946 -2.796 -30.391 1.00 31.28 433 PRO A CA 1
ATOM 3193 C C . PRO A 1 433 ? 47.266 -4.150 -30.633 1.00 31.28 433 PRO A C 1
ATOM 3195 O O . PRO A 1 433 ? 46.344 -4.558 -29.929 1.00 31.28 433 PRO A O 1
ATOM 3198 N N . GLU A 1 434 ? 47.775 -4.815 -31.665 1.00 26.66 434 GLU A N 1
ATOM 3199 C CA . GLU A 1 434 ? 47.308 -6.055 -32.275 1.00 26.66 434 GLU A CA 1
ATOM 3200 C C . GLU A 1 434 ? 47.375 -7.287 -31.361 1.00 26.66 434 GLU A C 1
ATOM 3202 O O . GLU A 1 434 ? 48.321 -7.508 -30.604 1.00 26.66 434 GLU A O 1
ATOM 3207 N N . VAL A 1 435 ? 46.368 -8.143 -31.533 1.00 27.03 435 VAL A N 1
ATOM 3208 C CA . VAL A 1 435 ? 46.284 -9.509 -31.015 1.00 27.03 435 VAL A CA 1
ATOM 3209 C C . VAL A 1 435 ? 47.150 -10.426 -31.883 1.00 27.03 435 VAL A C 1
ATOM 3211 O O . VAL A 1 435 ? 46.905 -10.577 -33.080 1.00 27.03 435 VAL A O 1
ATOM 3214 N N . ARG A 1 436 ? 48.141 -11.087 -31.274 1.00 26.22 436 ARG A N 1
ATOM 3215 C CA . ARG A 1 436 ? 48.877 -12.204 -31.885 1.00 26.22 436 ARG A CA 1
ATOM 3216 C C . ARG A 1 436 ? 48.106 -13.507 -31.677 1.00 26.22 436 ARG A C 1
ATOM 3218 O O . ARG A 1 436 ? 47.886 -13.932 -30.548 1.00 26.22 436 ARG A O 1
ATOM 3225 N N . VAL A 1 437 ? 47.746 -14.146 -32.786 1.00 29.33 437 VAL A N 1
ATOM 3226 C CA . VAL A 1 437 ? 47.194 -15.504 -32.856 1.00 29.33 437 VAL A CA 1
ATOM 3227 C C . VAL A 1 437 ? 48.348 -16.510 -32.902 1.00 29.33 437 VAL A C 1
ATOM 3229 O O . VAL A 1 437 ? 49.213 -16.415 -33.773 1.00 29.33 437 VAL A O 1
ATOM 3232 N N . GLY A 1 438 ? 48.346 -17.481 -31.988 1.00 26.33 438 GLY A N 1
ATOM 3233 C CA . GLY A 1 438 ? 49.159 -18.699 -32.048 1.00 26.33 438 GLY A CA 1
ATOM 3234 C C . GLY A 1 438 ? 48.286 -19.898 -32.426 1.00 26.33 438 GLY A C 1
ATOM 3235 O O . GLY A 1 438 ? 47.195 -20.061 -31.884 1.00 26.33 438 GLY A O 1
ATOM 3236 N N . ARG A 1 439 ? 48.748 -20.690 -33.398 1.00 29.97 439 ARG A N 1
ATOM 3237 C CA . ARG A 1 439 ? 48.113 -21.909 -33.927 1.00 29.97 439 ARG A CA 1
ATOM 3238 C C . ARG A 1 439 ? 48.522 -23.166 -33.135 1.00 29.97 439 ARG A C 1
ATOM 3240 O O . ARG A 1 439 ? 49.579 -23.175 -32.520 1.00 29.97 439 ARG A O 1
ATOM 3247 N N . GLU A 1 440 ? 47.722 -24.219 -33.357 1.00 28.44 440 GLU A N 1
ATOM 3248 C CA . GLU A 1 440 ? 47.915 -25.664 -33.080 1.00 28.44 440 GLU A CA 1
ATOM 3249 C C . GLU A 1 440 ? 47.534 -26.114 -31.655 1.00 28.44 440 GLU A C 1
ATOM 3251 O O . GLU A 1 440 ? 47.923 -25.503 -30.676 1.00 28.44 440 GLU A O 1
ATOM 3256 N N . ALA A 1 441 ? 46.689 -27.131 -31.448 1.00 28.25 441 ALA A N 1
ATOM 3257 C CA . ALA A 1 441 ? 46.659 -28.426 -32.121 1.00 28.25 441 ALA A CA 1
ATOM 3258 C C . ALA A 1 441 ? 45.244 -28.965 -32.426 1.00 28.25 441 ALA A C 1
ATOM 3260 O O . ALA A 1 441 ? 44.246 -28.639 -31.786 1.00 28.25 441 ALA A O 1
ATOM 3261 N N . ALA A 1 442 ? 45.206 -29.823 -33.444 1.00 29.31 442 ALA A N 1
ATOM 3262 C CA . ALA A 1 442 ? 44.046 -30.526 -33.958 1.00 29.31 442 ALA A CA 1
ATOM 3263 C C . ALA A 1 442 ? 43.708 -31.787 -33.147 1.00 29.31 442 ALA A C 1
ATOM 3265 O O . ALA A 1 442 ? 44.604 -32.533 -32.764 1.00 29.31 442 ALA A O 1
ATOM 3266 N N . LEU A 1 443 ? 42.417 -32.115 -33.059 1.00 28.17 443 LEU A N 1
ATOM 3267 C CA . LEU A 1 443 ? 41.960 -33.504 -33.116 1.00 28.17 443 LEU A CA 1
ATOM 3268 C C . LEU A 1 443 ? 40.549 -33.567 -33.712 1.00 28.17 443 LEU A C 1
ATOM 3270 O O . LEU A 1 443 ? 39.594 -32.959 -33.238 1.00 28.17 443 LEU A O 1
ATOM 3274 N N . ARG A 1 444 ? 40.479 -34.267 -34.845 1.00 30.80 444 ARG A N 1
ATOM 3275 C CA . ARG A 1 444 ? 39.286 -34.597 -35.627 1.00 30.80 444 ARG A CA 1
ATOM 3276 C C . ARG A 1 444 ? 38.539 -35.749 -34.944 1.00 30.80 444 ARG A C 1
ATOM 3278 O O . ARG A 1 444 ? 39.208 -36.671 -34.496 1.00 30.80 444 ARG A O 1
ATOM 3285 N N . LEU A 1 445 ? 37.202 -35.784 -35.036 1.00 28.42 445 LEU A N 1
ATOM 3286 C CA . LEU A 1 445 ? 36.451 -36.813 -35.792 1.00 28.42 445 LEU A CA 1
ATOM 3287 C C . LEU A 1 445 ? 34.912 -36.654 -35.676 1.00 28.42 445 LEU A C 1
ATOM 3289 O O . LEU A 1 445 ? 34.306 -37.017 -34.683 1.00 28.42 445 LEU A O 1
ATOM 3293 N N . ARG A 1 446 ? 34.347 -36.148 -36.784 1.00 31.86 446 ARG A N 1
ATOM 3294 C CA . ARG A 1 446 ? 33.086 -36.442 -37.514 1.00 31.86 446 ARG A CA 1
ATOM 3295 C C . ARG A 1 446 ? 31.686 -36.505 -36.841 1.00 31.86 446 ARG A C 1
ATOM 3297 O O . ARG A 1 446 ? 31.512 -37.128 -35.804 1.00 31.86 446 ARG A O 1
ATOM 3304 N N . PRO A 1 447 ? 30.648 -35.997 -37.555 1.00 34.72 447 PRO A N 1
ATOM 3305 C CA . PRO A 1 447 ? 29.236 -36.063 -37.173 1.00 34.72 447 PRO A CA 1
ATOM 3306 C C . PRO A 1 447 ? 28.513 -37.285 -37.774 1.00 34.72 447 PRO A C 1
ATOM 3308 O O . PRO A 1 447 ? 28.922 -37.819 -38.809 1.00 34.72 447 PRO A O 1
ATOM 3311 N N . ARG A 1 448 ? 27.370 -37.663 -37.191 1.00 28.95 448 ARG A N 1
ATOM 3312 C CA . ARG A 1 448 ? 26.318 -38.427 -37.877 1.00 28.95 448 ARG A CA 1
ATOM 3313 C C . ARG A 1 448 ? 25.015 -37.632 -37.856 1.00 28.95 448 ARG A C 1
ATOM 3315 O O . ARG A 1 448 ? 24.386 -37.488 -36.818 1.00 28.95 448 ARG A O 1
ATOM 3322 N N . LEU A 1 449 ? 24.638 -37.144 -39.034 1.00 35.41 449 LEU A N 1
ATOM 3323 C CA . LEU A 1 449 ? 23.253 -36.919 -39.431 1.00 35.41 449 LEU A CA 1
ATOM 3324 C C . LEU A 1 449 ? 22.751 -38.220 -40.067 1.00 35.41 449 LEU A C 1
ATOM 3326 O O . LEU A 1 449 ? 23.427 -38.768 -40.938 1.00 35.41 449 LEU A O 1
ATOM 3330 N N . SER A 1 450 ? 21.562 -38.673 -39.685 1.00 33.91 450 SER A N 1
ATOM 3331 C CA . SER A 1 450 ? 20.713 -39.487 -40.553 1.00 33.91 450 SER A CA 1
ATOM 3332 C C . SER A 1 450 ? 19.250 -39.154 -40.297 1.00 33.91 450 SER A C 1
ATOM 3334 O O . SER A 1 450 ? 18.770 -39.156 -39.167 1.00 33.91 450 SER A O 1
ATOM 3336 N N . THR A 1 451 ? 18.602 -38.836 -41.400 1.00 35.41 451 THR A N 1
ATOM 3337 C CA . THR A 1 451 ? 17.210 -38.505 -41.660 1.00 35.41 451 THR A CA 1
ATOM 3338 C C . THR A 1 451 ? 16.272 -39.723 -41.599 1.00 35.41 451 THR A C 1
ATOM 3340 O O . THR A 1 451 ? 16.691 -40.835 -41.904 1.00 35.41 451 THR A O 1
ATOM 3343 N N . VAL A 1 452 ? 14.982 -39.433 -41.357 1.00 35.91 452 VAL A N 1
ATOM 3344 C CA . VAL A 1 452 ? 13.767 -40.113 -41.879 1.00 35.91 452 VAL A CA 1
ATOM 3345 C C . VAL A 1 452 ? 13.391 -41.486 -41.285 1.00 35.91 452 VAL A C 1
ATOM 3347 O O . VAL A 1 452 ? 13.904 -42.521 -41.699 1.00 35.91 452 VAL A O 1
ATOM 3350 N N . ARG A 1 453 ? 12.365 -41.511 -40.423 1.00 37.28 453 ARG A N 1
ATOM 3351 C CA . ARG A 1 453 ? 10.952 -41.768 -40.778 1.00 37.28 453 ARG A CA 1
ATOM 3352 C C . ARG A 1 453 ? 10.025 -41.288 -39.670 1.00 37.28 453 ARG A C 1
ATOM 3354 O O . ARG A 1 453 ? 10.450 -41.373 -38.499 1.00 37.28 453 ARG A O 1
#

Sequence (453 aa):
MVNRCLFALALCGSAGFAVGRCATGPGPGAPAPAGVPPAPFFAGAASVAITPEVRPDGSPIWLAGFGQGRAASGVHDDLFARALVLGSGTHSVAIVALDLIGLFHDEVVRIREEIRARHPGVSVGYVMVCSTHTHAGPDVIGLWTPEGHAVDPAYVARVRSAAADAVAGAWDRRRPARLRFGTIDRPDLIVDSRLPRVIDAAARLLKVETGDGGATIATLLDFADHPESLGRENTLISSDYPDAARRALEEAYGGVAIFLSADLGGLLTPLGVRLSDPDTGRPVPEKTFRMAETLGRELAQSVIVAWQGSDTAPGAGPAEAATADGTIEVKAREFRVPLENSRLRRGLLEGRLWPRALGDDGSLASEAAVLSFRGTGGARDLSRAGEGWDPEPPGSRRGFPGGASRAGARIADDRPVPVRRRSVRRRAGIHHPEVRVGREAALRLRPRLSTVR